Protein AF-A0A7X7N6T1-F1 (afdb_monomer)

Foldseek 3Di:
DPCDLVSLLVLLLVLLVPDDPCVPVLDDPPPLVAQKDFPVVLVVVVVVVCCQVPVPPDDPVNVVVLVVVVVVVVVVVVPDDDDDDDDDDDPSPCPVVVCPLLPVDDDDDPDDDDRTDIDHPVSSLVSQCSVVPDDPVSSVVVVVVSCCQSPDPPCHPSQLVLLASLLVLQVVLLDPPDDPVSSVSSVVSLVSSLVSLAQDDDKAFPFDDPVDLQLTWIDRPLAAIASEAEFAFQDPPDDKAKEKEAEQLAFAEADVVCVVVVFVQLVLCVVFVDPCHPVVLLLLVLRSVSNRSSGNAYEYAANQHQADHPGSVSCCCVRPCSSHVRYHYEYDQRQQHSHDVGPDDGPDDSVVSLVVVVSRDSDDRAWDWDDGSLIAIEIEGECHVLHHDPVRLVVLVVVLVVCVVSRYAYEYGHAKDAQQLDPVQCFFAFSFDDPDGTHGSNQDGHLHPPHDPSSVSSVLSQQASCVRHAEYEYEHRLTWHKDWRWHWYADPVRDIDTDTHIYIYHHHQSPPSNGYMYIYMHD

pLDDT: mean 72.21, std 27.58, range [25.17, 98.94]

Radius of gyration: 25.23 Å; Cα contacts (8 Å, |Δi|>4): 951; chains: 1; bounding box: 52×80×53 Å

Secondary structure (DSSP, 8-state):
----HHHHHHHHHHHHTT--GGGGSSS----TTS-EEEHHHHHHHHHHHHHHH-TTS--HHHHHHHHHHHHHHHHHHTS----S---S--GGGHHHHHHHHTT-----TT----S--EEEHHHHHHHHHHHTTS-HHHHHHHHHHHHHHHH-SSS-HHHHHHHHHHHHHHHHHTSTT--HHHHHHHHHHHHHHHHHHSPPS-EEEEES-TT-TTT-EEEETTSPEEEEEEE--SSTTSPPEEEEEE----BB---HHHHHHT-HHHHHHHHH--TTBTTTTHHHHHHHHHHHTTSSEEEEES--BSS--HHHHHHHIIIIITT-TT-EEE--TTTT-S-SS-SS---S-HHHHHHHHHHH-SS-SSEEEEEETTTEEEEEE--GGG---HHHHHHHHHHHHHHHHHT-EEEEE-SSPBP---GGGSSBPPSB-SS---B-TTT-SBT-TTS-HHHHHHHHHHHT-TTTEEEEEE-SSSSBEEEEEEEEEE-TTSPEEEEEEEEEE---TTTTTT-EEEEEEE-

Structure (mmCIF, N/CA/C/O backbone):
data_AF-A0A7X7N6T1-F1
#
_entry.id   AF-A0A7X7N6T1-F1
#
loop_
_atom_site.group_PDB
_atom_site.id
_atom_site.type_symbol
_atom_site.label_atom_id
_atom_site.label_alt_id
_atom_site.label_comp_id
_atom_site.label_asym_id
_atom_site.label_entity_id
_atom_site.label_seq_id
_atom_site.pdbx_PDB_ins_code
_atom_site.Cartn_x
_atom_site.Cartn_y
_atom_site.Cartn_z
_atom_site.occupancy
_atom_site.B_iso_or_equiv
_atom_site.auth_seq_id
_atom_site.auth_comp_id
_atom_site.auth_asym_id
_atom_site.auth_atom_id
_atom_site.pdbx_PDB_model_num
ATOM 1 N N . MET A 1 1 ? -9.676 -33.689 -4.620 1.00 31.14 1 MET A N 1
ATOM 2 C CA . MET A 1 1 ? -9.981 -33.539 -3.185 1.00 31.14 1 MET A CA 1
ATOM 3 C C . MET A 1 1 ? -9.713 -32.092 -2.821 1.00 31.14 1 MET A C 1
ATOM 5 O O . MET A 1 1 ? -8.559 -31.688 -2.901 1.00 31.14 1 MET A O 1
ATOM 9 N N . GLU A 1 2 ? -10.729 -31.313 -2.442 1.00 25.17 2 GLU A N 1
ATOM 10 C CA . GLU A 1 2 ? -10.457 -30.231 -1.488 1.00 25.17 2 GLU A CA 1
ATOM 11 C C . GLU A 1 2 ? -9.776 -30.870 -0.275 1.00 25.17 2 GLU A C 1
ATOM 13 O O . GLU A 1 2 ? -10.175 -31.977 0.116 1.00 25.17 2 GLU A O 1
ATOM 18 N N . PRO A 1 3 ? -8.751 -30.246 0.321 1.00 30.09 3 PRO A N 1
ATOM 19 C CA . PRO A 1 3 ? -8.369 -30.653 1.655 1.00 30.09 3 PRO A CA 1
ATOM 20 C C . PRO A 1 3 ? -9.624 -30.449 2.498 1.00 30.09 3 PRO A C 1
ATOM 22 O O . PRO A 1 3 ? -10.106 -29.326 2.644 1.00 30.09 3 PRO A O 1
ATOM 25 N N . SER A 1 4 ? -10.200 -31.542 3.002 1.00 35.12 4 SER A N 1
ATOM 26 C CA . SER A 1 4 ? -11.273 -31.434 3.981 1.00 35.12 4 SER A CA 1
ATOM 27 C C . SER A 1 4 ? -10.808 -30.463 5.065 1.00 35.12 4 SER A C 1
ATOM 29 O O . SER A 1 4 ? -9.611 -30.352 5.329 1.00 35.12 4 SER A O 1
ATOM 31 N N . LEU A 1 5 ? -11.714 -29.736 5.708 1.00 34.78 5 LEU A N 1
ATOM 32 C CA . LEU A 1 5 ? -11.327 -28.842 6.802 1.00 34.78 5 LEU A CA 1
ATOM 33 C C . LEU A 1 5 ? -10.490 -29.597 7.861 1.00 34.78 5 LEU A C 1
ATOM 35 O O . LEU A 1 5 ? -9.526 -29.059 8.393 1.00 34.78 5 LEU A O 1
ATOM 39 N N . ALA A 1 6 ? -10.764 -30.897 8.043 1.00 36.25 6 ALA A N 1
ATOM 40 C CA . ALA A 1 6 ? -9.929 -31.837 8.791 1.00 36.25 6 ALA A CA 1
ATOM 41 C C . ALA A 1 6 ? -8.523 -32.066 8.182 1.00 36.25 6 ALA A C 1
ATOM 43 O O . ALA A 1 6 ? -7.542 -32.136 8.916 1.00 36.25 6 ALA A O 1
ATOM 44 N N . GLY A 1 7 ? -8.394 -32.150 6.858 1.00 36.88 7 GLY A N 1
ATOM 45 C CA . GLY A 1 7 ? -7.126 -32.174 6.121 1.00 36.88 7 GLY A CA 1
ATOM 46 C C . GLY A 1 7 ? -6.329 -30.864 6.193 1.00 36.88 7 GLY A C 1
ATOM 47 O O . GLY A 1 7 ? -5.113 -30.918 6.358 1.00 36.88 7 GLY A O 1
ATOM 48 N N . MET A 1 8 ? -6.979 -29.695 6.152 1.00 37.88 8 MET A N 1
ATOM 49 C CA . MET A 1 8 ? -6.322 -28.395 6.377 1.00 37.88 8 MET A CA 1
ATOM 50 C C . MET A 1 8 ? -5.783 -28.284 7.810 1.00 37.88 8 MET A C 1
ATOM 52 O O . MET A 1 8 ? -4.620 -27.933 8.002 1.00 37.88 8 MET A O 1
ATOM 56 N N . VAL A 1 9 ? -6.605 -28.658 8.799 1.00 35.00 9 VAL A N 1
ATOM 57 C CA . VAL A 1 9 ? -6.237 -28.793 10.221 1.00 35.00 9 VAL A CA 1
ATOM 58 C C . VAL A 1 9 ? -5.032 -29.729 10.371 1.00 35.00 9 VAL A C 1
ATOM 60 O O . VAL A 1 9 ? -4.041 -29.346 10.982 1.00 35.00 9 VAL A O 1
ATOM 63 N N . ALA A 1 10 ? -5.057 -30.912 9.749 1.00 39.69 10 ALA A N 1
ATOM 64 C CA . ALA A 1 10 ? -3.961 -31.879 9.821 1.00 39.69 10 ALA A CA 1
ATOM 65 C C . ALA A 1 10 ? -2.667 -31.405 9.127 1.00 39.69 10 ALA A C 1
ATOM 67 O O . ALA A 1 10 ? -1.574 -31.708 9.605 1.00 39.69 10 ALA A O 1
ATOM 68 N N . CYS A 1 11 ? -2.760 -30.671 8.012 1.00 40.03 11 CYS A N 1
ATOM 69 C CA . CYS A 1 11 ? -1.601 -30.080 7.335 1.00 40.03 11 CYS A CA 1
ATOM 70 C C . CYS A 1 11 ? -0.960 -28.960 8.166 1.00 40.03 11 CYS A C 1
ATOM 72 O O . CYS A 1 11 ? 0.264 -28.923 8.301 1.00 40.03 11 CYS A O 1
ATOM 74 N N . LEU A 1 12 ? -1.773 -28.069 8.740 1.00 37.72 12 LEU A N 1
ATOM 75 C CA . LEU A 1 12 ? -1.298 -26.965 9.574 1.00 37.72 12 LEU A CA 1
ATOM 76 C C . LEU A 1 12 ? -0.686 -27.467 10.890 1.00 37.72 12 LEU A C 1
ATOM 78 O O . LEU A 1 12 ? 0.421 -27.057 11.224 1.00 37.72 12 LEU A O 1
ATOM 82 N N . ASP A 1 13 ? -1.340 -28.399 11.591 1.00 35.41 13 ASP A N 1
ATOM 83 C CA . ASP A 1 13 ? -0.856 -28.959 12.866 1.00 35.41 13 ASP A CA 1
ATOM 84 C C . ASP A 1 13 ? 0.523 -29.635 12.718 1.00 35.41 13 ASP A C 1
ATOM 86 O O . ASP A 1 13 ? 1.415 -29.492 13.554 1.00 35.41 13 ASP A O 1
ATOM 90 N N . LYS A 1 14 ? 0.767 -30.281 11.573 1.00 42.62 14 LYS A N 1
ATOM 91 C CA . LYS A 1 14 ? 2.059 -30.904 11.247 1.00 42.62 14 LYS A CA 1
ATOM 92 C C . LYS A 1 14 ? 3.142 -29.901 10.846 1.00 42.62 14 LYS A C 1
ATOM 94 O O . LYS A 1 14 ? 4.305 -30.111 11.179 1.00 42.62 14 LYS A O 1
ATOM 99 N N . SER A 1 15 ? 2.778 -28.801 10.180 1.00 38.69 15 SER A N 1
ATOM 100 C CA . SER A 1 15 ? 3.712 -27.710 9.858 1.00 38.69 15 SER A CA 1
ATOM 101 C C . SER A 1 15 ? 4.244 -26.998 11.110 1.00 38.69 15 SER A C 1
ATOM 103 O O . SER A 1 15 ? 5.324 -26.413 11.059 1.00 38.69 15 SER A O 1
ATOM 105 N N . ILE A 1 16 ? 3.495 -27.025 12.216 1.00 33.62 16 ILE A N 1
ATOM 106 C CA . ILE A 1 16 ? 3.834 -26.367 13.488 1.00 33.62 16 ILE A CA 1
ATOM 107 C C . ILE A 1 16 ? 4.864 -27.169 14.293 1.00 33.62 16 ILE A C 1
ATOM 109 O O . ILE A 1 16 ? 5.694 -26.584 14.985 1.00 33.62 16 ILE A O 1
ATOM 113 N N . GLN A 1 17 ? 4.858 -28.501 14.187 1.00 34.66 17 GLN A N 1
ATOM 114 C CA . GLN A 1 17 ? 5.695 -29.396 15.002 1.00 34.66 17 GLN A CA 1
ATOM 115 C C . GLN A 1 17 ? 7.179 -29.450 14.586 1.00 34.66 17 GLN A C 1
ATOM 117 O O . GLN A 1 17 ? 7.922 -30.298 15.076 1.00 34.66 17 GLN A O 1
ATOM 122 N N . GLY A 1 18 ? 7.639 -28.576 13.684 1.00 33.28 18 GLY A N 1
ATOM 123 C CA . GLY A 1 18 ? 9.055 -28.484 13.298 1.00 33.28 18 GLY A CA 1
ATOM 124 C C . GLY A 1 18 ? 9.615 -29.726 12.594 1.00 33.28 18 GLY A C 1
ATOM 125 O O . GLY A 1 18 ? 10.822 -29.823 12.378 1.00 33.28 18 GLY A O 1
ATOM 126 N N . GLY A 1 19 ? 8.762 -30.681 12.216 1.00 29.64 19 GLY A N 1
ATOM 127 C CA . GLY A 1 19 ? 9.164 -31.810 11.398 1.00 29.64 19 GLY A CA 1
ATOM 128 C C . GLY A 1 19 ? 9.524 -31.308 10.010 1.00 29.64 19 GLY A C 1
ATOM 129 O O . GLY A 1 19 ? 8.674 -30.767 9.302 1.00 29.64 19 GLY A O 1
ATOM 130 N N . SER A 1 20 ? 10.767 -31.529 9.577 1.00 30.55 20 SER A N 1
ATOM 131 C CA . SER A 1 20 ? 10.981 -31.607 8.139 1.00 30.55 20 SER A CA 1
ATOM 132 C C . SER A 1 20 ? 9.994 -32.646 7.603 1.00 30.55 20 SER A C 1
ATOM 134 O O . SER A 1 20 ? 9.723 -33.665 8.245 1.00 30.55 20 SER A O 1
ATOM 136 N N . MET A 1 21 ? 9.462 -32.401 6.412 1.00 30.27 21 MET A N 1
ATOM 137 C CA . MET A 1 21 ? 8.583 -33.326 5.694 1.00 30.27 21 MET A CA 1
ATOM 138 C C . MET A 1 21 ? 9.155 -34.766 5.576 1.00 30.27 21 MET A C 1
ATOM 140 O O . MET A 1 21 ? 8.441 -35.677 5.173 1.00 30.27 21 MET A O 1
ATOM 144 N N . ALA A 1 22 ? 10.413 -35.001 5.976 1.00 27.77 22 ALA A N 1
ATOM 145 C CA . ALA A 1 22 ? 11.061 -36.303 6.064 1.00 27.77 22 ALA A CA 1
ATOM 146 C C . ALA A 1 22 ? 10.581 -37.214 7.218 1.00 27.77 22 ALA A C 1
ATOM 148 O O . ALA A 1 22 ? 10.819 -38.417 7.144 1.00 27.77 22 ALA A O 1
ATOM 149 N N . SER A 1 23 ? 9.926 -36.714 8.275 1.00 28.12 23 SER A N 1
ATOM 150 C CA . SER A 1 23 ? 9.528 -37.561 9.422 1.00 28.12 23 SER A CA 1
ATOM 151 C C . SER A 1 23 ? 8.156 -38.233 9.283 1.00 28.12 23 SER A C 1
ATOM 153 O O . SER A 1 23 ? 7.770 -39.017 10.147 1.00 28.12 23 SER A O 1
ATOM 155 N N . LEU A 1 24 ? 7.418 -37.968 8.199 1.00 29.86 24 LEU A N 1
ATOM 156 C CA . LEU A 1 24 ? 6.045 -38.454 8.043 1.00 29.86 24 LEU A CA 1
ATOM 157 C C . LEU A 1 24 ? 5.904 -39.878 7.503 1.00 29.86 24 LEU A C 1
ATOM 159 O O . LEU A 1 24 ? 4.788 -40.385 7.514 1.00 29.86 24 LEU A O 1
ATOM 163 N N . GLY A 1 25 ? 6.940 -40.510 6.944 1.00 30.38 25 GLY A N 1
ATOM 164 C CA . GLY A 1 25 ? 6.779 -41.803 6.249 1.00 30.38 25 GLY A CA 1
ATOM 165 C C . GLY A 1 25 ? 5.801 -41.791 5.049 1.00 30.38 25 GLY A C 1
ATOM 166 O O . GLY A 1 25 ? 5.739 -42.768 4.317 1.00 30.38 25 GLY A O 1
ATOM 167 N N . LEU A 1 26 ? 5.091 -40.679 4.817 1.00 28.36 26 LEU A N 1
ATOM 168 C CA . LEU A 1 26 ? 4.225 -40.344 3.677 1.00 28.36 26 LEU A CA 1
ATOM 169 C C . LEU A 1 26 ? 4.959 -39.520 2.608 1.00 28.36 26 LEU A C 1
ATOM 171 O O . LEU A 1 26 ? 4.418 -39.233 1.548 1.00 28.36 26 LEU A O 1
ATOM 175 N N . LEU A 1 27 ? 6.212 -39.166 2.881 1.00 32.09 27 LEU A N 1
ATOM 176 C CA . LEU A 1 27 ? 7.185 -38.696 1.910 1.00 32.09 27 LEU A CA 1
ATOM 177 C C . LEU A 1 27 ? 8.407 -39.582 2.093 1.00 32.09 27 LEU A C 1
ATOM 179 O O . LEU A 1 27 ? 9.235 -39.363 2.979 1.00 32.09 27 LEU A O 1
ATOM 183 N N . GLY A 1 28 ? 8.506 -40.629 1.275 1.00 27.97 28 GLY A N 1
ATOM 184 C CA . GLY A 1 28 ? 9.806 -41.242 1.040 1.00 27.97 28 GLY A CA 1
ATOM 185 C C . GLY A 1 28 ? 10.767 -40.126 0.641 1.00 27.97 28 GLY A C 1
ATOM 186 O O . GLY A 1 28 ? 10.372 -39.256 -0.135 1.00 27.97 28 GLY A O 1
ATOM 187 N N . LYS A 1 29 ? 11.969 -40.116 1.235 1.00 27.31 29 LYS A N 1
ATOM 188 C CA . LYS A 1 29 ? 13.065 -39.177 0.947 1.00 27.31 29 LYS A CA 1
ATOM 189 C C . LYS A 1 29 ? 12.926 -38.606 -0.466 1.00 27.31 29 LYS A C 1
ATOM 191 O O . LYS A 1 29 ? 13.024 -39.367 -1.429 1.00 27.31 29 LYS A O 1
ATOM 196 N N . VAL A 1 30 ? 12.679 -37.300 -0.579 1.00 31.23 30 VAL A N 1
ATOM 197 C CA . VAL A 1 30 ? 12.808 -36.614 -1.864 1.00 31.23 30 VAL A CA 1
ATOM 198 C C . VAL A 1 30 ? 14.286 -36.673 -2.203 1.00 31.23 30 VAL A C 1
ATOM 200 O O . VAL A 1 30 ? 15.110 -35.923 -1.685 1.00 31.23 30 VAL A O 1
ATOM 203 N N . ASP A 1 31 ? 14.627 -37.676 -2.993 1.00 31.95 31 ASP A N 1
ATOM 204 C CA . ASP A 1 31 ? 15.889 -37.743 -3.684 1.00 31.95 31 ASP A CA 1
ATOM 205 C C . ASP A 1 31 ? 15.839 -36.641 -4.744 1.00 31.95 31 ASP A C 1
ATOM 207 O O . ASP A 1 31 ? 15.165 -36.780 -5.762 1.00 31.95 31 ASP A O 1
ATOM 211 N N . MET A 1 32 ? 16.515 -35.524 -4.467 1.00 29.30 32 MET A N 1
ATOM 212 C CA . MET A 1 32 ? 16.629 -34.341 -5.337 1.00 29.30 32 MET A CA 1
ATOM 213 C C . MET A 1 32 ? 17.244 -34.660 -6.715 1.00 29.30 32 MET A C 1
ATOM 215 O O . MET A 1 32 ? 17.423 -33.766 -7.534 1.00 29.30 32 MET A O 1
ATOM 219 N N . THR A 1 33 ? 17.587 -35.924 -6.977 1.00 31.97 33 THR A N 1
ATOM 220 C CA . THR A 1 33 ? 18.047 -36.422 -8.276 1.00 31.97 33 THR A CA 1
ATOM 221 C C . THR A 1 33 ? 16.926 -37.010 -9.147 1.00 31.97 33 THR A C 1
ATOM 223 O O . THR A 1 33 ? 17.188 -37.379 -10.291 1.00 31.97 33 THR A O 1
ATOM 226 N N . LYS A 1 34 ? 15.679 -37.099 -8.651 1.00 36.91 34 LYS A N 1
ATOM 227 C CA . LYS A 1 34 ? 14.540 -37.708 -9.364 1.00 36.91 34 LYS A CA 1
ATOM 228 C C . LYS A 1 34 ? 13.375 -36.721 -9.513 1.00 36.91 34 LYS A C 1
ATOM 230 O O . LYS A 1 34 ? 12.553 -36.585 -8.613 1.00 36.91 34 LYS A O 1
ATOM 235 N N . ASN A 1 35 ? 13.316 -36.044 -10.661 1.00 40.16 35 ASN A N 1
ATOM 236 C CA . ASN A 1 35 ? 12.288 -35.074 -11.072 1.00 40.16 35 ASN A CA 1
ATOM 237 C C . ASN A 1 35 ? 10.874 -35.697 -11.217 1.00 40.16 35 ASN A C 1
ATOM 239 O O . ASN A 1 35 ? 10.390 -35.894 -12.334 1.00 40.16 35 ASN A O 1
ATOM 243 N N . GLU A 1 36 ? 10.199 -36.022 -10.113 1.00 38.38 36 GLU A N 1
ATOM 244 C CA . GLU A 1 36 ? 8.846 -36.606 -10.119 1.00 38.38 36 GLU A CA 1
ATOM 245 C C . GLU A 1 36 ? 7.911 -35.913 -9.108 1.00 38.38 36 GLU A C 1
ATOM 247 O O . GLU A 1 36 ? 8.282 -35.699 -7.953 1.00 38.38 36 GLU A O 1
ATOM 252 N N . LEU A 1 37 ? 6.680 -35.602 -9.533 1.00 36.53 37 LEU A N 1
ATOM 253 C CA . LEU A 1 37 ? 5.598 -35.019 -8.719 1.00 36.53 37 LEU A CA 1
ATOM 254 C C . LEU A 1 37 ? 4.500 -36.055 -8.456 1.00 36.53 37 LEU A C 1
ATOM 256 O O . LEU A 1 37 ? 4.319 -36.982 -9.236 1.00 36.53 37 LEU A O 1
ATOM 260 N N . THR A 1 38 ? 3.698 -35.900 -7.406 1.00 41.94 38 THR A N 1
ATOM 261 C CA . THR A 1 38 ? 2.474 -36.707 -7.248 1.00 41.94 38 THR A CA 1
ATOM 262 C C . THR A 1 38 ? 1.320 -36.126 -8.072 1.00 41.94 38 THR A C 1
ATOM 264 O O . THR A 1 38 ? 1.235 -34.914 -8.293 1.00 41.94 38 THR A O 1
ATOM 267 N N . ARG A 1 39 ? 0.366 -36.969 -8.497 1.00 43.91 39 ARG A N 1
ATOM 268 C CA . ARG A 1 39 ? -0.835 -36.520 -9.241 1.00 43.91 39 ARG A CA 1
ATOM 269 C C . ARG A 1 39 ? -1.685 -35.500 -8.462 1.00 43.91 39 ARG A C 1
ATOM 271 O O . ARG A 1 39 ? -2.341 -34.658 -9.070 1.00 43.91 39 ARG A O 1
ATOM 278 N N . GLY A 1 40 ? -1.626 -35.514 -7.127 1.00 38.72 40 GLY A N 1
ATOM 279 C CA . GLY A 1 40 ? -2.260 -34.506 -6.268 1.00 38.72 40 GLY A CA 1
ATOM 280 C C . GLY A 1 40 ? -1.568 -33.137 -6.306 1.00 38.72 40 GLY A C 1
ATOM 281 O O . GLY A 1 40 ? -2.249 -32.114 -6.364 1.00 38.72 40 GLY A O 1
ATOM 282 N N . GLN A 1 41 ? -0.231 -33.107 -6.345 1.00 41.09 41 GLN A N 1
ATOM 283 C CA . GLN A 1 41 ? 0.542 -31.867 -6.517 1.00 41.09 41 GLN A CA 1
ATOM 284 C C . GLN A 1 41 ? 0.283 -31.246 -7.894 1.00 41.09 41 GLN A C 1
ATOM 286 O O . GLN A 1 41 ? 0.094 -30.039 -8.011 1.00 41.09 41 GLN A O 1
ATOM 291 N N . MET A 1 42 ? 0.173 -32.085 -8.922 1.00 40.75 42 MET A N 1
ATOM 292 C CA . MET A 1 42 ? -0.192 -31.663 -10.272 1.00 40.75 42 MET A CA 1
ATOM 293 C C . MET A 1 42 ? -1.592 -31.033 -10.340 1.00 40.75 42 MET A C 1
ATOM 295 O O . MET A 1 42 ? -1.764 -29.983 -10.952 1.00 40.75 42 MET A O 1
ATOM 299 N N . ALA A 1 43 ? -2.590 -31.620 -9.673 1.00 40.50 43 ALA A N 1
ATOM 300 C CA . ALA A 1 43 ? -3.945 -31.065 -9.633 1.00 40.50 43 ALA A CA 1
ATOM 301 C C . ALA A 1 43 ? -4.012 -29.697 -8.923 1.00 40.50 43 ALA A C 1
ATOM 303 O O . ALA A 1 43 ? -4.754 -28.819 -9.355 1.00 40.50 43 ALA A O 1
ATOM 304 N N . GLN A 1 44 ? -3.215 -29.490 -7.868 1.00 40.84 44 GLN A N 1
ATOM 305 C CA . GLN A 1 44 ? -3.122 -28.197 -7.176 1.00 40.84 44 GLN A CA 1
ATOM 306 C C . GLN A 1 44 ? -2.463 -27.118 -8.043 1.00 40.84 44 GLN A C 1
ATOM 308 O O . GLN A 1 44 ? -2.919 -25.976 -8.043 1.00 40.84 44 GLN A O 1
ATOM 313 N N . ILE A 1 45 ? -1.439 -27.486 -8.819 1.00 40.38 45 ILE A N 1
ATOM 314 C CA . ILE A 1 45 ? -0.800 -26.600 -9.801 1.00 40.38 45 ILE A CA 1
ATOM 315 C C . ILE A 1 45 ? -1.810 -26.186 -10.877 1.00 40.38 45 ILE A C 1
ATOM 317 O O . ILE A 1 45 ? -1.959 -24.999 -11.154 1.00 40.38 45 ILE A O 1
ATOM 321 N N . LEU A 1 46 ? -2.556 -27.142 -11.435 1.00 41.75 46 LEU A N 1
ATOM 322 C CA . LEU A 1 46 ? -3.557 -26.870 -12.472 1.00 41.75 46 LEU A CA 1
ATOM 323 C C . LEU A 1 46 ? -4.726 -26.026 -11.955 1.00 41.75 46 LEU A C 1
ATOM 325 O O . LEU A 1 46 ? -5.182 -25.141 -12.667 1.00 41.75 46 LEU A O 1
ATOM 329 N N . TYR A 1 47 ? -5.159 -26.235 -10.711 1.00 41.53 47 TYR A N 1
ATOM 330 C CA . TYR A 1 47 ? -6.190 -25.411 -10.077 1.00 41.53 47 TYR A CA 1
ATOM 331 C C . TYR A 1 47 ? -5.719 -23.969 -9.839 1.00 41.53 47 TYR A C 1
ATOM 333 O O . TYR A 1 47 ? -6.451 -23.029 -10.134 1.00 41.53 47 TYR A O 1
ATOM 341 N N . ALA A 1 48 ? -4.488 -23.769 -9.353 1.00 39.19 48 ALA A N 1
ATOM 342 C CA . ALA A 1 48 ? -3.910 -22.433 -9.177 1.00 39.19 48 ALA A CA 1
ATOM 343 C C . ALA A 1 48 ? -3.753 -21.687 -10.517 1.00 39.19 48 ALA A C 1
ATOM 345 O O . ALA A 1 48 ? -3.977 -20.479 -10.586 1.00 39.19 48 ALA A O 1
ATOM 346 N N . VAL A 1 49 ? -3.429 -22.423 -11.583 1.00 37.59 49 VAL A N 1
ATOM 347 C CA . VAL A 1 49 ? -3.401 -21.937 -12.967 1.00 37.59 49 VAL A CA 1
ATOM 348 C C . VAL A 1 49 ? -4.818 -21.573 -13.438 1.00 37.59 49 VAL A C 1
ATOM 350 O O . VAL A 1 49 ? -5.056 -20.439 -13.842 1.00 37.59 49 VAL A O 1
ATOM 353 N N . GLU A 1 50 ? -5.798 -22.470 -13.323 1.00 37.75 50 GLU A N 1
ATOM 354 C CA . GLU A 1 50 ? -7.174 -22.257 -13.800 1.00 37.75 50 GLU A CA 1
ATOM 355 C C . GLU A 1 50 ? -7.877 -21.080 -13.102 1.00 37.75 50 GLU A C 1
ATOM 357 O O . GLU A 1 50 ? -8.460 -20.227 -13.773 1.00 37.75 50 GLU A O 1
ATOM 362 N N . LYS A 1 51 ? -7.748 -20.955 -11.773 1.00 39.66 51 LYS A N 1
ATOM 363 C CA . LYS A 1 51 ? -8.328 -19.842 -10.997 1.00 39.66 51 LYS A CA 1
ATOM 364 C C . LYS A 1 51 ? -7.751 -18.476 -11.382 1.00 39.66 51 LYS A C 1
ATOM 366 O O . LYS A 1 51 ? -8.421 -17.465 -11.190 1.00 39.66 51 LYS A O 1
ATOM 371 N N . ARG A 1 52 ? -6.522 -18.448 -11.911 1.00 37.25 52 ARG A N 1
ATOM 372 C CA . ARG A 1 52 ? -5.851 -17.236 -12.398 1.00 37.25 52 ARG A CA 1
ATOM 373 C C . ARG A 1 52 ? -6.238 -16.890 -13.839 1.00 37.25 52 ARG A C 1
ATOM 375 O O . ARG A 1 52 ? -6.274 -15.712 -14.168 1.00 37.25 52 ARG A O 1
ATOM 382 N N . PHE A 1 53 ? -6.569 -17.878 -14.675 1.00 32.44 53 PHE A N 1
ATOM 383 C CA . PHE A 1 53 ? -6.923 -17.642 -16.082 1.00 32.44 53 PHE A CA 1
ATOM 384 C C . PHE A 1 53 ? -8.435 -17.537 -16.354 1.00 32.44 53 PHE A C 1
ATOM 386 O O . PHE A 1 53 ? -8.810 -16.946 -17.365 1.00 32.44 53 PHE A O 1
ATOM 393 N N . GLN A 1 54 ? -9.313 -18.074 -15.492 1.00 35.38 54 GLN A N 1
ATOM 394 C CA . GLN A 1 54 ? -10.780 -17.960 -15.618 1.00 35.38 54 GLN A CA 1
ATOM 395 C C . GLN A 1 54 ? -11.470 -17.857 -14.237 1.00 35.38 54 GLN A C 1
ATOM 397 O O . GLN A 1 54 ? -12.073 -18.827 -13.773 1.00 35.38 54 GLN A O 1
ATOM 402 N N . PRO A 1 55 ? -11.415 -16.686 -13.570 1.00 34.72 55 PRO A N 1
ATOM 403 C CA . PRO A 1 55 ? -11.838 -16.522 -12.173 1.00 34.72 55 PRO A CA 1
ATOM 404 C C . PRO A 1 55 ? -13.343 -16.737 -11.901 1.00 34.72 55 PRO A C 1
ATOM 406 O O . PRO A 1 55 ? -13.711 -16.994 -10.755 1.00 34.72 55 PRO A O 1
ATOM 409 N N . ASP A 1 56 ? -14.204 -16.700 -12.926 1.00 38.22 56 ASP A N 1
ATOM 410 C CA . ASP A 1 56 ? -15.669 -16.632 -12.764 1.00 38.22 56 ASP A CA 1
ATOM 411 C C . ASP A 1 56 ? -16.413 -17.977 -12.891 1.00 38.22 56 ASP A C 1
ATOM 413 O O . ASP A 1 56 ? -17.643 -18.007 -12.858 1.00 38.22 56 ASP A O 1
ATOM 417 N N . ARG A 1 57 ? -15.714 -19.100 -13.114 1.00 37.16 57 ARG A N 1
ATOM 418 C CA . ARG A 1 57 ? -16.352 -20.320 -13.655 1.00 37.16 57 ARG A CA 1
ATOM 419 C C . ARG A 1 57 ? -16.594 -21.485 -12.702 1.00 37.16 57 ARG A C 1
ATOM 421 O O . ARG A 1 57 ? -17.232 -22.447 -13.125 1.00 37.16 57 ARG A O 1
ATOM 428 N N . MET A 1 58 ? -16.137 -21.435 -11.455 1.00 39.12 58 MET A N 1
ATOM 429 C CA . MET A 1 58 ? -16.407 -22.531 -10.522 1.00 39.12 58 MET A CA 1
ATOM 430 C C . MET A 1 58 ? -16.454 -22.043 -9.081 1.00 39.12 58 MET A C 1
ATOM 432 O O . MET A 1 58 ? -15.474 -21.518 -8.549 1.00 39.12 58 MET A O 1
ATOM 436 N N . THR A 1 59 ? -17.598 -22.235 -8.433 1.00 40.97 59 THR A N 1
ATOM 437 C CA . THR A 1 59 ? -17.718 -22.063 -6.986 1.00 40.97 59 THR A CA 1
ATOM 438 C C . THR A 1 59 ? -17.290 -23.343 -6.262 1.00 40.97 59 THR A C 1
ATOM 440 O O . THR A 1 59 ? -17.415 -24.457 -6.773 1.00 40.97 59 THR A O 1
ATOM 443 N N . PHE A 1 60 ? -16.787 -23.194 -5.039 1.00 36.22 60 PHE A N 1
ATOM 444 C CA . PHE A 1 60 ? -16.394 -24.307 -4.163 1.00 36.22 60 PHE A CA 1
ATOM 445 C C . PHE A 1 60 ? -17.580 -25.259 -3.884 1.00 36.22 60 PHE A C 1
ATOM 447 O O . PHE A 1 60 ? -17.429 -26.476 -3.837 1.00 36.22 60 PHE A O 1
ATOM 454 N N . ASP A 1 61 ? -18.802 -24.722 -3.820 1.00 39.06 61 ASP A N 1
ATOM 455 C CA . ASP A 1 61 ? -20.026 -25.509 -3.641 1.00 39.06 61 ASP A CA 1
ATOM 456 C C . ASP A 1 61 ? -20.407 -26.341 -4.878 1.00 39.06 61 ASP A C 1
ATOM 458 O O . ASP A 1 61 ? -20.947 -27.441 -4.733 1.00 39.06 61 ASP A O 1
ATOM 462 N N . GLU A 1 62 ? -20.096 -25.875 -6.093 1.00 38.09 62 GLU A N 1
ATOM 463 C CA . GLU A 1 62 ? -20.272 -26.650 -7.330 1.00 38.09 62 GLU A CA 1
ATOM 464 C C . GLU A 1 62 ? -19.268 -27.804 -7.413 1.00 38.09 62 GLU A C 1
ATOM 466 O O . GLU A 1 62 ? -19.654 -28.920 -7.766 1.00 38.09 62 GLU A O 1
ATOM 471 N N . LEU A 1 63 ? -18.019 -27.579 -6.988 1.00 37.28 63 LEU A N 1
ATOM 472 C CA . LEU A 1 63 ? -16.996 -28.619 -6.851 1.00 37.28 63 LEU A CA 1
ATOM 473 C C . LEU A 1 63 ? -17.399 -29.670 -5.800 1.00 37.28 63 LEU A C 1
ATOM 475 O O . LEU A 1 63 ? -17.312 -30.874 -6.052 1.00 37.28 63 LEU A O 1
ATOM 479 N N . ARG A 1 64 ? -17.926 -29.233 -4.650 1.00 37.38 64 ARG A N 1
ATOM 480 C CA . ARG A 1 64 ? -18.434 -30.098 -3.575 1.00 37.38 64 ARG A CA 1
ATOM 481 C C . ARG A 1 64 ? -19.631 -30.950 -4.006 1.00 37.38 64 ARG A C 1
ATOM 483 O O . ARG A 1 64 ? -19.673 -32.138 -3.687 1.00 37.38 64 ARG A O 1
ATOM 490 N N . ARG A 1 65 ? -20.583 -30.383 -4.759 1.00 37.81 65 ARG A N 1
ATOM 491 C CA . ARG A 1 65 ? -21.731 -31.121 -5.330 1.00 37.81 65 ARG A CA 1
ATOM 492 C C . ARG A 1 65 ? -21.284 -32.175 -6.345 1.00 37.81 65 ARG A C 1
ATOM 494 O O . ARG A 1 65 ? -21.827 -33.276 -6.363 1.00 37.81 65 ARG A O 1
ATOM 501 N N . LEU A 1 66 ? -20.270 -31.858 -7.148 1.00 35.69 66 LEU A N 1
ATOM 502 C CA . LEU A 1 66 ? -19.679 -32.781 -8.118 1.00 35.69 66 LEU A CA 1
ATOM 503 C C . LEU A 1 66 ? -18.961 -33.958 -7.437 1.00 35.69 66 LEU A C 1
ATOM 505 O O . LEU A 1 66 ? -19.080 -35.098 -7.881 1.00 35.69 66 LEU A O 1
ATOM 509 N N . LEU A 1 67 ? -18.243 -33.684 -6.342 1.00 34.53 67 LEU A N 1
ATOM 510 C CA . LEU A 1 67 ? -17.539 -34.687 -5.537 1.00 34.53 67 LEU A CA 1
ATOM 511 C C . LEU A 1 67 ? -18.499 -35.572 -4.724 1.00 34.53 67 LEU A C 1
ATOM 513 O O . LEU A 1 67 ? -18.244 -36.766 -4.597 1.00 34.53 67 LEU A O 1
ATOM 517 N N . GLY A 1 68 ? -19.620 -35.025 -4.241 1.00 34.50 68 GLY A N 1
ATOM 518 C CA . GLY A 1 68 ? -20.680 -35.803 -3.585 1.00 34.50 68 GLY A CA 1
ATOM 519 C C . GLY A 1 68 ? -21.386 -36.777 -4.534 1.00 34.50 68 GLY A C 1
ATOM 520 O O . GLY A 1 68 ? -21.607 -37.933 -4.181 1.00 34.50 68 GLY A O 1
ATOM 521 N N . ASN A 1 69 ? -21.642 -36.362 -5.780 1.00 34.75 69 ASN A N 1
ATOM 522 C CA . ASN A 1 69 ? -22.220 -37.243 -6.801 1.00 34.75 69 ASN A CA 1
ATOM 523 C C . ASN A 1 69 ? -21.290 -38.418 -7.156 1.00 34.75 69 ASN A C 1
ATOM 525 O O . ASN A 1 69 ? -21.771 -39.480 -7.535 1.00 34.75 69 ASN A O 1
ATOM 529 N N . LEU A 1 70 ? -19.969 -38.274 -7.017 1.00 31.14 70 LEU A N 1
ATOM 530 C CA . LEU A 1 70 ? -18.998 -39.342 -7.289 1.00 31.14 70 LEU A CA 1
ATOM 531 C C . LEU A 1 70 ? -19.035 -40.477 -6.248 1.00 31.14 70 LEU A C 1
ATOM 533 O O . LEU A 1 70 ? -18.756 -41.619 -6.609 1.00 31.14 70 LEU A O 1
ATOM 537 N N . GLU A 1 71 ? -19.421 -40.209 -4.996 1.00 33.66 71 GLU A N 1
ATOM 538 C CA . GLU A 1 71 ? -19.611 -41.253 -3.973 1.00 33.66 71 GLU A CA 1
ATOM 539 C C . GLU A 1 71 ? -20.907 -42.049 -4.184 1.00 33.66 71 GLU A C 1
ATOM 541 O O . GLU A 1 71 ? -20.892 -43.273 -4.052 1.00 33.66 71 GLU A O 1
ATOM 546 N N . GLU A 1 72 ? -21.995 -41.401 -4.615 1.00 34.81 72 GLU A N 1
ATOM 547 C CA . GLU A 1 72 ? -23.207 -42.102 -5.076 1.00 34.81 72 GLU A CA 1
ATOM 548 C C . GLU A 1 72 ? -22.946 -42.887 -6.373 1.00 34.81 72 GLU A C 1
ATOM 550 O O . GLU A 1 72 ? -23.410 -44.018 -6.534 1.00 34.81 72 GLU A O 1
ATOM 555 N N . THR A 1 73 ? -22.126 -42.336 -7.274 1.00 32.56 73 THR A N 1
ATOM 556 C CA . THR A 1 73 ? -21.750 -42.994 -8.535 1.00 32.56 73 THR A CA 1
ATOM 557 C C . THR A 1 73 ? -20.804 -44.175 -8.302 1.00 32.56 73 THR A C 1
ATOM 559 O O . THR A 1 73 ? -20.830 -45.122 -9.078 1.00 32.56 73 THR A O 1
ATOM 562 N N . LYS A 1 74 ? -20.029 -44.198 -7.208 1.00 33.50 74 LYS A N 1
ATOM 563 C CA . LYS A 1 74 ? -19.226 -45.365 -6.800 1.00 33.50 74 LYS A CA 1
ATOM 564 C C . LYS A 1 74 ? -20.107 -46.578 -6.483 1.00 33.50 74 LYS A C 1
ATOM 566 O O . LYS A 1 74 ? -19.756 -47.685 -6.866 1.00 33.50 74 LYS A O 1
ATOM 571 N N . GLY A 1 75 ? -21.270 -46.364 -5.861 1.00 34.84 75 GLY A N 1
ATOM 572 C CA . GLY A 1 75 ? -22.264 -47.421 -5.641 1.00 34.84 75 GLY A CA 1
ATOM 573 C C . GLY A 1 75 ? -22.995 -47.849 -6.919 1.00 34.84 75 GLY A C 1
ATOM 574 O O . GLY A 1 75 ? -23.369 -49.010 -7.052 1.00 34.84 75 GLY A O 1
ATOM 575 N N . ALA A 1 76 ? -23.169 -46.932 -7.876 1.00 32.38 76 ALA A N 1
ATOM 576 C CA . ALA A 1 76 ? -23.786 -47.222 -9.172 1.00 32.38 76 ALA A CA 1
ATOM 577 C C . ALA A 1 76 ? -22.820 -47.868 -10.189 1.00 32.38 76 ALA A C 1
ATOM 579 O O . ALA A 1 76 ? -23.270 -48.586 -11.072 1.00 32.38 76 ALA A O 1
ATOM 580 N N . LEU A 1 77 ? -21.507 -47.645 -10.064 1.00 33.59 77 LEU A N 1
ATOM 581 C CA . LEU A 1 77 ? -20.462 -48.193 -10.943 1.00 33.59 77 LEU A CA 1
ATOM 582 C C . LEU A 1 77 ? -20.143 -49.669 -10.668 1.00 33.59 77 LEU A C 1
ATOM 584 O O . LEU A 1 77 ? -19.675 -50.356 -11.573 1.00 33.59 77 LEU A O 1
ATOM 588 N N . ASP A 1 78 ? -20.444 -50.166 -9.465 1.00 35.28 78 ASP A N 1
ATOM 589 C CA . ASP A 1 78 ? -20.362 -51.596 -9.134 1.00 35.28 78 ASP A CA 1
ATOM 590 C C . ASP A 1 78 ? -21.522 -52.410 -9.754 1.00 35.28 78 ASP A C 1
ATOM 592 O O . ASP A 1 78 ? -21.484 -53.643 -9.778 1.00 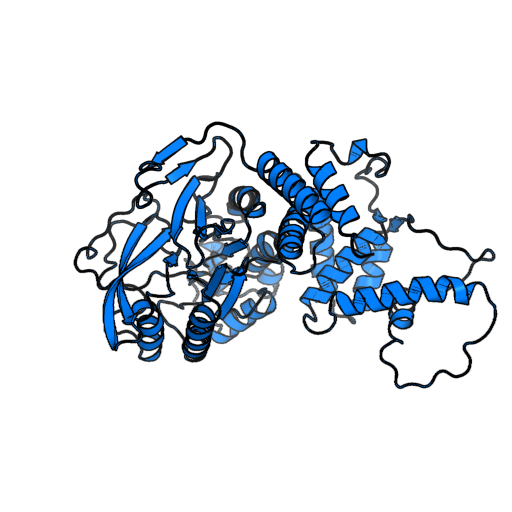35.28 78 ASP A O 1
ATOM 596 N N . ALA A 1 79 ? -22.540 -51.738 -10.309 1.00 29.98 79 ALA A N 1
ATOM 597 C CA . ALA A 1 79 ? -23.633 -52.347 -11.059 1.00 29.98 79 ALA A CA 1
ATOM 598 C C . ALA A 1 79 ? -23.474 -52.051 -12.564 1.00 29.98 79 ALA A C 1
ATOM 600 O O . ALA A 1 79 ? -23.585 -50.922 -13.029 1.00 29.98 79 ALA A O 1
ATOM 601 N N . GLU A 1 80 ? -23.186 -53.092 -13.338 1.00 32.81 80 GLU A N 1
ATOM 602 C CA . GLU A 1 80 ? -22.937 -53.047 -14.782 1.00 32.81 80 GLU A CA 1
ATOM 603 C C . GLU A 1 80 ? -23.972 -52.270 -15.637 1.00 32.81 80 GLU A C 1
ATOM 605 O O . GLU A 1 80 ? -25.181 -52.369 -15.439 1.00 32.81 80 GLU A O 1
ATOM 610 N N . LYS A 1 81 ? -23.449 -51.696 -16.738 1.00 34.94 81 LYS A N 1
ATOM 611 C CA . LYS A 1 81 ? -24.095 -51.456 -18.051 1.00 34.94 81 LYS A CA 1
ATOM 612 C C . LYS A 1 81 ? -25.288 -50.488 -18.107 1.00 34.94 81 LYS A C 1
ATOM 614 O O . LYS A 1 81 ? -26.416 -50.921 -18.307 1.00 34.94 81 LYS A O 1
ATOM 619 N N . ALA A 1 82 ? -25.024 -49.180 -18.171 1.00 29.89 82 ALA A N 1
ATOM 620 C CA . ALA A 1 82 ? -25.850 -48.259 -18.970 1.00 29.89 82 ALA A CA 1
ATOM 621 C C . ALA A 1 82 ? -25.201 -46.874 -19.113 1.00 29.89 82 ALA A C 1
ATOM 623 O O . ALA A 1 82 ? -25.302 -46.062 -18.208 1.00 29.89 82 ALA A O 1
ATOM 624 N N . PHE A 1 83 ? -24.610 -46.574 -20.271 1.00 28.50 83 PHE A N 1
ATOM 625 C CA . PHE A 1 83 ? -24.573 -45.205 -20.809 1.00 28.50 83 PHE A CA 1
ATOM 626 C C . PHE A 1 83 ? -24.635 -45.264 -22.344 1.00 28.50 83 PHE A C 1
ATOM 628 O O . PHE A 1 83 ? -23.731 -44.841 -23.058 1.00 28.50 83 PHE A O 1
ATOM 635 N N . SER A 1 84 ? -25.728 -45.829 -22.857 1.00 30.52 84 SER A N 1
ATOM 636 C CA . SER A 1 84 ? -26.327 -45.370 -24.112 1.00 30.52 84 SER A CA 1
ATOM 637 C C . SER A 1 84 ? -27.502 -44.468 -23.723 1.00 30.52 84 SER A C 1
ATOM 639 O O . SER A 1 84 ? -28.315 -44.883 -22.904 1.00 30.52 84 SER A O 1
ATOM 641 N N . ASP A 1 85 ? -27.572 -43.263 -24.287 1.00 32.81 85 ASP A N 1
ATOM 642 C CA . ASP A 1 85 ? -28.693 -42.305 -24.192 1.00 32.81 85 ASP A CA 1
ATOM 643 C C . ASP A 1 85 ? -28.798 -41.377 -22.967 1.00 32.81 85 ASP A C 1
ATOM 645 O O . ASP A 1 85 ? -29.839 -41.306 -22.316 1.00 32.81 85 ASP A O 1
ATOM 649 N N . VAL A 1 86 ? -27.800 -40.510 -22.738 1.00 29.73 86 VAL A N 1
ATOM 650 C CA . VAL A 1 86 ? -28.044 -39.262 -21.980 1.00 29.73 86 VAL A CA 1
ATOM 651 C C . VAL A 1 86 ? -27.754 -38.032 -22.843 1.00 29.73 86 VAL A C 1
ATOM 653 O O . VAL A 1 86 ? -26.636 -37.799 -23.294 1.00 29.73 86 VAL A O 1
ATOM 656 N N . GLY A 1 87 ? -28.822 -37.278 -23.116 1.00 25.70 87 GLY A N 1
ATOM 657 C CA . GLY A 1 87 ? -28.886 -36.162 -24.057 1.00 25.70 87 GLY A CA 1
ATOM 658 C C . GLY A 1 87 ? -28.130 -34.889 -23.648 1.00 25.70 87 GLY A C 1
ATOM 659 O O . GLY A 1 87 ? -28.004 -34.519 -22.484 1.00 25.70 87 GLY A O 1
ATOM 660 N N . TYR A 1 88 ? -27.689 -34.181 -24.686 1.00 27.83 88 TYR A N 1
ATOM 661 C CA . TYR A 1 88 ? -26.691 -33.106 -24.745 1.00 27.83 88 TYR A CA 1
ATOM 662 C C . TYR A 1 88 ? -27.077 -31.721 -24.163 1.00 27.83 88 TYR A C 1
ATOM 664 O O . TYR A 1 88 ? -26.716 -30.694 -24.738 1.00 27.83 88 TYR A O 1
ATOM 672 N N . ARG A 1 89 ? -27.797 -31.622 -23.034 1.00 27.83 89 ARG A N 1
ATOM 673 C CA . ARG A 1 89 ? -28.112 -30.307 -22.407 1.00 27.83 89 ARG A CA 1
ATOM 674 C C . ARG A 1 89 ? -28.072 -30.288 -20.869 1.00 27.83 89 ARG A C 1
ATOM 676 O O . ARG A 1 89 ? -28.922 -29.665 -20.241 1.00 27.83 89 ARG A O 1
ATOM 683 N N . ASN A 1 90 ? -27.073 -30.932 -20.260 1.00 28.94 90 ASN A N 1
ATOM 684 C CA . ASN A 1 90 ? -26.844 -30.902 -18.809 1.00 28.94 90 ASN A CA 1
ATOM 685 C C . ASN A 1 90 ? -25.388 -30.471 -18.474 1.00 28.94 90 ASN A C 1
ATOM 687 O O . ASN A 1 90 ? -24.463 -31.168 -18.903 1.00 28.94 90 ASN A O 1
ATOM 691 N N . PRO A 1 91 ? -25.159 -29.378 -17.706 1.00 30.34 91 PRO A N 1
ATOM 692 C CA . PRO A 1 91 ? -23.827 -28.904 -17.285 1.00 30.34 91 PRO A CA 1
ATOM 693 C C . PRO A 1 91 ? -23.012 -29.907 -16.451 1.00 30.34 91 PRO A C 1
ATOM 695 O O . PRO A 1 91 ? -21.799 -29.764 -16.328 1.00 30.34 91 PRO A O 1
ATOM 698 N N . ASN A 1 92 ? -23.644 -30.962 -15.930 1.00 30.56 92 ASN A N 1
ATOM 699 C CA . ASN A 1 92 ? -22.989 -31.999 -15.125 1.00 30.56 92 ASN A CA 1
ATOM 700 C C . ASN A 1 92 ? -22.168 -33.023 -15.942 1.00 30.56 92 ASN A C 1
ATOM 702 O O . ASN A 1 92 ? -21.772 -34.055 -15.411 1.00 30.56 92 ASN A O 1
ATOM 706 N N . SER A 1 93 ? -21.877 -32.745 -17.218 1.00 34.75 93 SER A N 1
ATOM 707 C CA . SER A 1 93 ? -21.156 -33.663 -18.122 1.00 34.75 93 SER A CA 1
ATOM 708 C C . SER A 1 93 ? -19.681 -33.288 -18.366 1.00 34.75 93 SER A C 1
ATOM 710 O O . SER A 1 93 ? -19.015 -33.914 -19.187 1.00 34.75 93 SER A O 1
ATOM 712 N N . ASN A 1 94 ? -19.126 -32.307 -17.642 1.00 37.09 94 ASN A N 1
ATOM 713 C CA . ASN A 1 94 ? -17.735 -31.848 -17.822 1.00 37.09 94 ASN A CA 1
ATOM 714 C C . ASN A 1 94 ? -16.659 -32.720 -17.135 1.00 37.09 94 ASN A C 1
ATOM 716 O O . ASN A 1 94 ? -15.472 -32.552 -17.411 1.00 37.09 94 ASN A O 1
ATOM 720 N N . ALA A 1 95 ? -17.036 -33.683 -16.287 1.00 33.03 95 ALA A N 1
ATOM 721 C CA . ALA A 1 95 ? -16.078 -34.524 -15.555 1.00 33.03 95 ALA A CA 1
ATOM 722 C C . ALA A 1 95 ? -15.323 -35.525 -16.457 1.00 33.03 95 ALA A C 1
ATOM 724 O O . ALA A 1 95 ? -14.146 -35.811 -16.242 1.00 33.03 95 ALA A O 1
ATOM 725 N N . ILE A 1 96 ? -15.970 -36.013 -17.517 1.00 34.41 96 ILE A N 1
ATOM 726 C CA . ILE A 1 96 ? -15.370 -36.953 -18.476 1.00 34.41 96 ILE A CA 1
ATOM 727 C C . ILE A 1 96 ? -14.406 -36.220 -19.429 1.00 34.41 96 ILE A C 1
ATOM 729 O O . ILE A 1 96 ? -13.364 -36.762 -19.786 1.00 34.41 96 ILE A O 1
ATOM 733 N N . CYS A 1 97 ? -14.662 -34.948 -19.756 1.00 35.94 97 CYS A N 1
ATOM 734 C CA . CYS A 1 97 ? -13.767 -34.123 -20.578 1.00 35.94 97 CYS A CA 1
ATOM 735 C C . CYS A 1 97 ? -12.431 -33.810 -19.871 1.00 35.94 97 CYS A C 1
ATOM 737 O O . CYS A 1 97 ? -11.390 -33.772 -20.525 1.00 35.94 97 CYS A O 1
ATOM 739 N N . HIS A 1 98 ? -12.439 -33.690 -18.538 1.00 35.47 98 HIS A N 1
ATOM 740 C CA . HIS A 1 98 ? -11.238 -33.546 -17.703 1.00 35.47 98 HIS A CA 1
ATOM 741 C C . HIS A 1 98 ? -10.419 -34.851 -17.603 1.00 35.47 98 HIS A C 1
ATOM 743 O O . HIS A 1 98 ? -9.189 -34.812 -17.580 1.00 35.47 98 HIS A O 1
ATOM 749 N N . ALA A 1 99 ? -11.088 -36.013 -17.598 1.00 35.28 99 ALA A N 1
ATOM 750 C CA . ALA A 1 99 ? -10.450 -37.336 -17.603 1.00 35.28 99 ALA A CA 1
ATOM 751 C C . ALA A 1 99 ? -9.859 -37.720 -18.980 1.00 35.28 99 ALA A C 1
ATOM 753 O O . ALA A 1 99 ? -8.865 -38.446 -19.061 1.00 35.28 99 ALA A O 1
ATOM 754 N N . VAL A 1 100 ? -10.443 -37.196 -20.065 1.00 34.59 100 VAL A N 1
ATOM 755 C CA . VAL A 1 100 ? -10.051 -37.460 -21.460 1.00 34.59 100 VAL A CA 1
ATOM 756 C C . VAL A 1 100 ? -8.967 -36.494 -21.968 1.00 34.59 100 VAL A C 1
ATOM 758 O O . VAL A 1 100 ? -8.060 -36.939 -22.670 1.00 34.59 100 VAL A O 1
ATOM 761 N N . ALA A 1 101 ? -8.961 -35.214 -21.572 1.00 34.03 101 ALA A N 1
ATOM 762 C CA . ALA A 1 101 ? -7.948 -34.239 -22.021 1.00 34.03 101 ALA A CA 1
ATOM 763 C C . ALA A 1 101 ? -6.505 -34.568 -21.561 1.00 34.03 101 ALA A C 1
ATOM 765 O O . ALA A 1 101 ? -5.538 -34.139 -22.194 1.00 34.03 101 ALA A O 1
ATOM 766 N N . TRP A 1 102 ? -6.362 -35.377 -20.503 1.00 31.92 102 TRP A N 1
ATOM 767 C CA . TRP A 1 102 ? -5.084 -35.858 -19.953 1.00 31.92 102 TRP A CA 1
ATOM 768 C C . TRP A 1 102 ? -4.834 -37.372 -20.149 1.00 31.92 102 TRP A C 1
ATOM 770 O O . TRP A 1 102 ? -3.874 -37.905 -19.604 1.00 31.92 102 TRP A O 1
ATOM 780 N N . GLY A 1 103 ? -5.636 -38.086 -20.951 1.00 29.70 103 GLY A N 1
ATOM 781 C CA . GLY A 1 103 ? -5.305 -39.457 -21.376 1.00 29.70 103 GLY A CA 1
ATOM 782 C C . GLY A 1 103 ? -5.311 -40.539 -20.282 1.00 29.70 103 GLY A C 1
ATOM 783 O O . GLY A 1 103 ? -4.518 -41.473 -20.356 1.00 29.70 103 GLY A O 1
ATOM 784 N N . LEU A 1 104 ? -6.214 -40.463 -19.297 1.00 33.59 104 LEU A N 1
ATOM 785 C CA . LEU A 1 104 ? -6.344 -41.465 -18.220 1.00 33.59 104 LEU A CA 1
ATOM 786 C C . LEU A 1 104 ? -7.405 -42.545 -18.468 1.00 33.59 104 LEU A C 1
ATOM 788 O O . LEU A 1 104 ? -7.812 -43.247 -17.547 1.00 33.59 104 LEU A O 1
ATOM 792 N N . ILE A 1 105 ? -7.803 -42.742 -19.724 1.00 32.53 105 ILE A N 1
ATOM 793 C CA . ILE A 1 105 ? -8.504 -43.957 -20.142 1.00 32.53 105 ILE A CA 1
ATOM 794 C C . ILE A 1 105 ? -7.772 -44.552 -21.351 1.00 32.53 105 ILE A C 1
ATOM 796 O O . ILE A 1 105 ? -8.020 -44.164 -22.489 1.00 32.53 105 ILE A O 1
ATOM 800 N N . CYS A 1 106 ? -6.876 -45.512 -21.088 1.00 26.62 106 CYS A N 1
ATOM 801 C CA . CYS A 1 106 ? -6.702 -46.726 -21.896 1.00 26.62 106 CYS A CA 1
ATOM 802 C C . CYS A 1 106 ? -6.175 -47.884 -21.017 1.00 26.62 106 CYS A C 1
ATOM 804 O O . CYS A 1 106 ? -5.447 -47.639 -20.055 1.00 26.62 106 CYS A O 1
ATOM 806 N N . PRO A 1 107 ? -6.571 -49.138 -21.300 1.00 29.33 107 PRO A N 1
ATOM 807 C CA . PRO A 1 107 ? -6.663 -50.196 -20.295 1.00 29.33 107 PRO A CA 1
ATOM 808 C C . PRO A 1 107 ? -5.396 -51.059 -20.176 1.00 29.33 107 PRO A C 1
ATOM 810 O O . PRO A 1 107 ? -4.708 -51.309 -21.166 1.00 29.33 107 PRO A O 1
ATOM 813 N N . ARG A 1 108 ? -5.172 -51.641 -18.989 1.00 33.69 108 ARG A N 1
ATOM 814 C CA . ARG A 1 108 ? -4.618 -53.002 -18.861 1.00 33.69 108 ARG A CA 1
ATOM 815 C C . ARG A 1 108 ? -5.460 -53.822 -17.880 1.00 33.69 108 ARG A C 1
ATOM 817 O O . ARG A 1 108 ? -6.097 -53.266 -16.991 1.00 33.69 108 ARG A O 1
ATOM 824 N N . GLU A 1 109 ? -5.483 -55.128 -18.123 1.00 31.33 109 GLU A N 1
ATOM 825 C CA . GLU A 1 109 ? -6.548 -56.126 -17.893 1.00 31.33 109 GLU A CA 1
ATOM 826 C C . GLU A 1 109 ? -7.202 -56.255 -16.495 1.00 31.33 109 GLU A C 1
ATOM 828 O O . GLU A 1 109 ? -8.088 -57.089 -16.347 1.00 31.33 109 GLU A O 1
ATOM 833 N N . SER A 1 110 ? -6.853 -55.460 -15.477 1.00 34.62 110 SER A N 1
ATOM 834 C CA . SER A 1 110 ? -7.334 -55.670 -14.094 1.00 34.62 110 SER A CA 1
ATOM 835 C C . SER A 1 110 ? -8.105 -54.514 -13.434 1.00 34.62 110 SER A C 1
ATOM 837 O O . SER A 1 110 ? -8.504 -54.651 -12.284 1.00 34.62 110 SER A O 1
ATOM 839 N N . GLY A 1 111 ? -8.354 -53.396 -14.125 1.00 30.70 111 GLY A N 1
ATOM 840 C CA . GLY A 1 111 ? -9.517 -52.529 -13.850 1.00 30.70 111 GLY A CA 1
ATOM 841 C C . GLY A 1 111 ? -9.694 -51.856 -12.471 1.00 30.70 111 GLY A C 1
ATOM 842 O O . GLY A 1 111 ? -10.838 -51.609 -12.106 1.00 30.70 111 GLY A O 1
ATOM 843 N N . VAL A 1 112 ? -8.643 -51.500 -11.715 1.00 30.00 112 VAL A N 1
ATOM 844 C CA . VAL A 1 112 ? -8.771 -50.685 -10.476 1.00 30.00 112 VAL A CA 1
ATOM 845 C C . VAL A 1 112 ? -7.672 -49.609 -10.400 1.00 30.00 112 VAL A C 1
ATOM 847 O O . VAL A 1 112 ? -6.513 -49.910 -10.673 1.00 30.00 112 VAL A O 1
ATOM 850 N N . PHE A 1 113 ? -8.015 -48.367 -10.017 1.00 34.97 113 PHE A N 1
ATOM 851 C CA . PHE A 1 113 ? -7.085 -47.228 -9.845 1.00 34.97 113 PHE A CA 1
ATOM 852 C C . PHE A 1 113 ? -6.875 -46.846 -8.357 1.00 34.97 113 PHE A C 1
ATOM 854 O O . PHE A 1 113 ? -7.824 -46.901 -7.575 1.00 34.97 113 PHE A O 1
ATOM 861 N N . GLY A 1 114 ? -5.656 -46.409 -7.981 1.00 32.00 114 GLY A N 1
ATOM 862 C CA . GLY A 1 114 ? -5.263 -45.910 -6.642 1.00 32.00 114 GLY A CA 1
ATOM 863 C C . GLY A 1 114 ? -4.692 -44.471 -6.647 1.00 32.00 114 GLY A C 1
ATOM 864 O O . GLY A 1 114 ? -4.415 -43.919 -7.706 1.00 32.00 114 GLY A O 1
ATOM 865 N N . VAL A 1 115 ? -4.551 -43.842 -5.468 1.00 31.77 115 VAL A N 1
ATOM 866 C CA . VAL A 1 115 ? -4.355 -42.376 -5.273 1.00 31.77 115 VAL A CA 1
ATOM 867 C C . VAL A 1 115 ? -2.879 -41.906 -5.276 1.00 31.77 115 VAL A C 1
ATOM 869 O O . VAL A 1 115 ? -2.628 -40.705 -5.352 1.00 31.77 115 VAL A O 1
ATOM 872 N N . ASP A 1 116 ? -1.898 -42.816 -5.281 1.00 33.09 116 ASP A N 1
ATOM 873 C CA . ASP A 1 116 ? -0.505 -42.516 -4.880 1.00 33.09 116 ASP A CA 1
ATOM 874 C C . ASP A 1 116 ? 0.581 -42.658 -5.973 1.00 33.09 116 ASP A C 1
ATOM 876 O O . ASP A 1 116 ? 1.773 -42.695 -5.661 1.00 33.09 116 ASP A O 1
ATOM 880 N N . ASP A 1 117 ? 0.226 -42.690 -7.260 1.00 43.03 117 ASP A N 1
ATOM 881 C CA . ASP A 1 117 ? 1.237 -42.827 -8.319 1.00 43.03 117 ASP A CA 1
ATOM 882 C C . ASP A 1 117 ? 1.927 -41.494 -8.681 1.00 43.03 117 ASP A C 1
ATOM 884 O O . ASP A 1 117 ? 1.307 -40.424 -8.767 1.00 43.03 117 ASP A O 1
ATOM 888 N N . LYS A 1 118 ? 3.245 -41.575 -8.911 1.00 39.44 118 LYS A N 1
ATOM 889 C CA . LYS A 1 118 ? 4.108 -40.459 -9.325 1.00 39.44 118 LYS A CA 1
ATOM 890 C C . LYS A 1 118 ? 3.954 -40.139 -10.818 1.00 39.44 118 LYS A C 1
ATOM 892 O O . LYS A 1 118 ? 3.622 -41.007 -11.619 1.00 39.44 118 LYS A O 1
ATOM 897 N N . VAL A 1 119 ? 4.212 -38.885 -11.172 1.00 39.62 119 VAL A N 1
ATOM 898 C CA . VAL A 1 119 ? 4.179 -38.306 -12.520 1.00 39.62 119 VAL A CA 1
ATOM 899 C C . VAL A 1 119 ? 5.560 -37.749 -12.829 1.00 39.62 119 VAL A C 1
ATOM 901 O O . VAL A 1 119 ? 6.136 -37.018 -12.019 1.00 39.62 119 VAL A O 1
ATOM 904 N N . SER A 1 120 ? 6.091 -38.077 -13.999 1.00 42.09 120 SER A N 1
ATOM 905 C CA . SER A 1 120 ? 7.375 -37.543 -14.457 1.00 42.09 120 SER A CA 1
ATOM 906 C C . SER A 1 120 ? 7.258 -36.081 -14.912 1.00 42.09 120 SER A C 1
ATOM 908 O O . SER A 1 120 ? 6.208 -35.642 -15.386 1.00 42.09 120 SER A O 1
ATOM 910 N N . GLN A 1 121 ? 8.353 -35.315 -14.832 1.00 39.56 121 GLN A N 1
ATOM 911 C CA .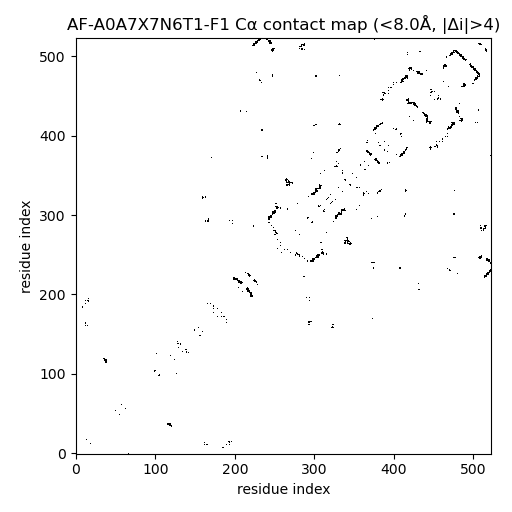 GLN A 1 121 ? 8.423 -33.951 -15.387 1.00 39.56 121 GLN A CA 1
ATOM 912 C C . GLN A 1 121 ? 7.984 -33.891 -16.864 1.00 39.56 121 GLN A C 1
ATOM 914 O O . GLN A 1 121 ? 7.303 -32.959 -17.285 1.00 39.56 121 GLN A O 1
ATOM 919 N N . GLN A 1 122 ? 8.315 -34.925 -17.638 1.00 42.72 122 GLN A N 1
ATOM 920 C CA . GLN A 1 122 ? 7.984 -35.017 -19.056 1.00 42.72 122 GLN A CA 1
ATOM 921 C C . GLN A 1 122 ? 6.473 -35.194 -19.299 1.00 42.72 122 GLN A C 1
ATOM 923 O O . GLN A 1 122 ? 5.932 -34.631 -20.251 1.00 42.72 122 GLN A O 1
ATOM 928 N N . GLU A 1 123 ? 5.774 -35.931 -18.429 1.00 41.59 123 GLU A N 1
ATOM 929 C CA . GLU A 1 123 ? 4.310 -36.049 -18.464 1.00 41.59 123 GLU A CA 1
ATOM 930 C C . GLU A 1 123 ? 3.627 -34.736 -18.067 1.00 41.59 123 GLU A C 1
ATOM 932 O O . GLU A 1 123 ? 2.671 -34.328 -18.720 1.00 41.59 123 GLU A O 1
ATOM 937 N N . LEU A 1 124 ? 4.136 -34.034 -17.052 1.00 42.00 124 LEU A N 1
ATOM 938 C CA . LEU A 1 124 ? 3.617 -32.727 -16.640 1.00 42.00 124 LEU A CA 1
ATOM 939 C C . LEU A 1 124 ? 3.711 -31.695 -17.781 1.00 42.00 124 LEU A C 1
ATOM 941 O O . LEU A 1 124 ? 2.719 -31.051 -18.130 1.00 42.00 124 LEU A O 1
ATOM 945 N N . GLU A 1 125 ? 4.888 -31.573 -18.399 1.00 41.53 125 GLU A N 1
ATOM 946 C CA . GLU A 1 125 ? 5.131 -30.670 -19.530 1.00 41.53 125 GLU A CA 1
ATOM 947 C C . GLU A 1 125 ? 4.242 -30.999 -20.735 1.00 41.53 125 GLU A C 1
ATOM 949 O O . GLU A 1 125 ? 3.714 -30.091 -21.383 1.00 41.53 125 GLU A O 1
ATOM 954 N N . GLN A 1 126 ? 4.039 -32.287 -21.036 1.00 43.69 126 GLN A N 1
ATOM 955 C CA . GLN A 1 126 ? 3.210 -32.712 -22.165 1.00 43.69 126 GLN A CA 1
ATOM 956 C C . GLN A 1 126 ? 1.780 -32.225 -22.060 1.00 43.69 126 GLN A C 1
ATOM 958 O O . GLN A 1 126 ? 1.174 -31.905 -23.087 1.00 43.69 126 GLN A O 1
ATOM 963 N N . VAL A 1 127 ? 1.229 -32.167 -20.853 1.00 41.03 127 VAL A N 1
ATOM 964 C CA . VAL A 1 127 ? -0.171 -31.809 -20.746 1.00 41.03 127 VAL A CA 1
ATOM 965 C C . VAL A 1 127 ? -0.422 -30.357 -20.371 1.00 41.03 127 VAL A C 1
ATOM 967 O O . VAL A 1 127 ? -1.443 -29.808 -20.775 1.00 41.03 127 VAL A O 1
ATOM 970 N N . LEU A 1 128 ? 0.562 -29.664 -19.805 1.00 38.69 128 LEU A N 1
ATOM 971 C CA . LEU A 1 128 ? 0.576 -28.199 -19.817 1.00 38.69 128 LEU A CA 1
ATOM 972 C C . LEU A 1 128 ? 0.649 -27.651 -21.256 1.00 38.69 128 LEU A C 1
ATOM 974 O O . LEU A 1 128 ? -0.093 -26.729 -21.587 1.00 38.69 128 LEU A O 1
ATOM 978 N N . ARG A 1 129 ? 1.433 -28.284 -22.149 1.00 41.03 129 ARG A N 1
ATOM 979 C CA . ARG A 1 129 ? 1.458 -27.986 -23.602 1.00 41.03 129 ARG A CA 1
ATOM 980 C C . ARG A 1 129 ? 0.110 -28.213 -24.293 1.00 41.03 129 ARG A C 1
ATOM 982 O O . ARG A 1 129 ? -0.241 -27.478 -25.211 1.00 41.03 129 ARG A O 1
ATOM 989 N N . ARG A 1 130 ? -0.648 -29.233 -23.875 1.00 37.66 130 ARG A N 1
ATOM 990 C CA . ARG A 1 130 ? -2.005 -29.491 -24.393 1.00 37.66 130 ARG A CA 1
ATOM 991 C C . ARG A 1 130 ? -3.041 -28.515 -23.839 1.00 37.66 130 ARG A C 1
ATOM 993 O O . ARG A 1 130 ? -3.980 -28.182 -24.552 1.00 37.66 130 ARG A O 1
ATOM 1000 N N . PHE A 1 131 ? -2.873 -28.062 -22.598 1.00 34.75 131 PHE A N 1
ATOM 1001 C CA . PHE A 1 131 ? -3.777 -27.122 -21.933 1.00 34.75 131 PHE A CA 1
ATOM 1002 C C . PHE A 1 131 ? -3.665 -25.696 -22.500 1.00 34.75 131 PHE A C 1
ATOM 1004 O O . PHE A 1 131 ? -4.665 -24.992 -22.584 1.00 34.75 131 PHE A O 1
ATOM 1011 N N . SER A 1 132 ? -2.470 -25.278 -22.932 1.00 34.47 132 SER A N 1
ATOM 1012 C CA . SER A 1 132 ? -2.189 -23.910 -23.395 1.00 34.47 132 SER A CA 1
ATOM 1013 C C . SER A 1 132 ? -2.476 -23.633 -24.875 1.00 34.47 132 SER A C 1
ATOM 1015 O O . SER A 1 132 ? -2.284 -22.500 -25.313 1.00 34.47 132 SER A O 1
ATOM 1017 N N . GLY A 1 133 ? -2.937 -24.633 -25.639 1.00 34.66 133 GLY A N 1
ATOM 1018 C CA . GLY A 1 133 ? -3.337 -24.460 -27.039 1.00 34.66 133 GLY A CA 1
ATOM 1019 C C . GLY A 1 133 ? -2.242 -23.827 -27.901 1.00 34.66 133 GLY A C 1
ATOM 1020 O O . GLY A 1 133 ? -2.455 -22.760 -28.455 1.00 34.66 133 GLY A O 1
ATOM 1021 N N . ASP A 1 134 ? -1.072 -24.466 -27.953 1.00 38.62 134 ASP A N 1
ATOM 1022 C CA . ASP A 1 134 ? 0.081 -24.112 -28.796 1.00 38.62 134 ASP A CA 1
ATOM 1023 C C . ASP A 1 134 ? 0.369 -22.601 -28.911 1.00 38.62 134 ASP A C 1
ATOM 1025 O O . ASP A 1 134 ? 0.184 -21.954 -29.942 1.00 38.62 134 ASP A O 1
ATOM 1029 N N . SER A 1 135 ? 0.876 -22.033 -27.819 1.00 33.16 135 SER A N 1
ATOM 1030 C CA . SER A 1 135 ? 1.700 -20.831 -27.880 1.00 33.16 135 SER A CA 1
ATOM 1031 C C . SER A 1 135 ? 2.978 -21.105 -27.096 1.00 33.16 135 SER A C 1
ATOM 1033 O O . SER A 1 135 ? 2.966 -21.324 -25.884 1.00 33.16 135 SER A O 1
ATOM 1035 N N . SER A 1 136 ? 4.106 -21.131 -27.801 1.00 33.44 136 SER A N 1
ATOM 1036 C CA . SER A 1 136 ? 5.442 -21.381 -27.244 1.00 33.44 136 SER A CA 1
ATOM 1037 C C . SER A 1 136 ? 5.786 -20.484 -26.041 1.00 33.44 136 SER A C 1
ATOM 1039 O O . SER A 1 136 ? 6.575 -20.878 -25.193 1.00 33.44 136 SER A O 1
ATOM 1041 N N . LEU A 1 137 ? 5.123 -19.330 -25.909 1.00 31.38 137 LEU A N 1
ATOM 1042 C CA . LEU A 1 137 ? 5.231 -18.395 -24.784 1.00 31.38 137 LEU A CA 1
ATOM 1043 C C . LEU A 1 137 ? 4.688 -18.919 -23.442 1.00 31.38 137 LEU A C 1
ATOM 1045 O O . LEU A 1 137 ? 5.243 -18.589 -22.397 1.00 31.38 137 LEU A O 1
ATOM 1049 N N . VAL A 1 138 ? 3.615 -19.719 -23.433 1.00 31.47 138 VAL A N 1
ATOM 1050 C CA . VAL A 1 138 ? 3.027 -20.236 -22.178 1.00 31.47 138 VAL A CA 1
ATOM 1051 C C . VAL A 1 138 ? 3.847 -21.408 -21.643 1.00 31.47 138 VAL A C 1
ATOM 1053 O O . VAL A 1 138 ? 3.990 -21.573 -20.437 1.00 31.47 138 VAL A O 1
ATOM 1056 N N . VAL A 1 139 ? 4.425 -22.207 -22.537 1.00 30.38 139 VAL A N 1
ATOM 1057 C CA . VAL A 1 139 ? 5.241 -23.373 -22.178 1.00 30.38 139 VAL A CA 1
ATOM 1058 C C . VAL A 1 139 ? 6.569 -22.942 -21.559 1.00 30.38 139 VAL A C 1
ATOM 1060 O O . VAL A 1 139 ? 6.952 -23.514 -20.544 1.00 30.38 139 VAL A O 1
ATOM 1063 N N . ASP A 1 140 ? 7.218 -21.907 -22.098 1.00 33.03 140 ASP A N 1
ATOM 1064 C CA . ASP A 1 140 ? 8.465 -21.374 -21.536 1.00 33.03 140 ASP A CA 1
ATOM 1065 C C . ASP A 1 140 ? 8.225 -20.744 -20.151 1.00 33.03 140 ASP A C 1
ATOM 1067 O O . ASP A 1 140 ? 8.925 -21.075 -19.198 1.00 33.03 140 ASP A O 1
ATOM 1071 N N . ARG A 1 141 ? 7.149 -19.961 -19.977 1.00 33.16 141 ARG A N 1
ATOM 1072 C CA . ARG A 1 141 ? 6.794 -19.346 -18.679 1.00 33.16 141 ARG A CA 1
ATOM 1073 C C . ARG A 1 141 ? 6.374 -20.356 -17.612 1.00 33.16 141 ARG A C 1
ATOM 1075 O O . ARG A 1 141 ? 6.650 -20.165 -16.431 1.00 33.16 141 ARG A O 1
ATOM 1082 N N . VAL A 1 142 ? 5.715 -21.442 -18.011 1.00 32.06 142 VAL A N 1
ATOM 1083 C CA . VAL A 1 142 ? 5.337 -22.525 -17.094 1.00 32.06 142 VAL A CA 1
ATOM 1084 C C . VAL A 1 142 ? 6.530 -23.437 -16.791 1.00 32.06 142 VAL A C 1
ATOM 1086 O O . VAL A 1 142 ? 6.660 -23.897 -15.662 1.00 32.06 142 VAL A O 1
ATOM 1089 N N . SER A 1 143 ? 7.433 -23.662 -17.747 1.00 32.31 143 SER A N 1
ATOM 1090 C CA . SER A 1 143 ? 8.690 -24.380 -17.512 1.00 32.31 143 SER A CA 1
ATOM 1091 C C . SER A 1 143 ? 9.619 -23.597 -16.578 1.00 32.31 143 SER A C 1
ATOM 1093 O O . SER A 1 143 ? 10.249 -24.205 -15.716 1.00 32.31 143 SER A O 1
ATOM 1095 N N . ASP A 1 144 ? 9.650 -22.267 -16.683 1.00 34.34 144 ASP A N 1
ATOM 1096 C CA . ASP A 1 144 ? 10.365 -21.382 -15.759 1.00 34.34 144 ASP A CA 1
ATOM 1097 C C . ASP A 1 144 ? 9.712 -21.371 -14.369 1.00 34.34 144 ASP A C 1
ATOM 1099 O O . ASP A 1 144 ? 10.414 -21.480 -13.365 1.00 34.34 144 ASP A O 1
ATOM 1103 N N . ALA A 1 145 ? 8.374 -21.361 -14.288 1.00 33.47 145 ALA A N 1
ATOM 1104 C CA . ALA A 1 145 ? 7.651 -21.524 -13.025 1.00 33.47 145 ALA A CA 1
ATOM 1105 C C . ALA A 1 145 ? 7.952 -22.885 -12.369 1.00 33.47 145 ALA A C 1
ATOM 1107 O O . ALA A 1 145 ? 8.236 -22.947 -11.177 1.00 33.47 145 ALA A O 1
ATOM 1108 N N . VAL A 1 146 ? 7.969 -23.978 -13.139 1.00 31.66 146 VAL A N 1
ATOM 1109 C CA . VAL A 1 146 ? 8.319 -25.323 -12.652 1.00 31.66 146 VAL A CA 1
ATOM 1110 C C . VAL A 1 146 ? 9.795 -25.399 -12.235 1.00 31.66 146 VAL A C 1
ATOM 1112 O O . VAL A 1 146 ? 10.099 -25.955 -11.182 1.00 31.66 146 VAL A O 1
ATOM 1115 N N . ALA A 1 147 ? 10.719 -24.789 -12.984 1.00 31.53 147 ALA A N 1
ATOM 1116 C CA . ALA A 1 147 ? 12.138 -24.720 -12.629 1.00 31.53 147 ALA A CA 1
ATOM 1117 C C . ALA A 1 147 ? 12.392 -23.869 -11.370 1.00 31.53 147 ALA A C 1
ATOM 1119 O O . ALA A 1 147 ? 13.198 -24.253 -10.522 1.00 31.53 147 ALA A O 1
ATOM 1120 N N . TYR A 1 148 ? 11.665 -22.763 -11.197 1.00 32.97 148 TYR A N 1
ATOM 1121 C CA . TYR A 1 148 ? 11.673 -21.935 -9.988 1.00 32.97 148 TYR A CA 1
ATOM 1122 C C . TYR A 1 148 ? 11.102 -22.703 -8.780 1.00 32.97 148 TYR A C 1
ATOM 1124 O O . TYR A 1 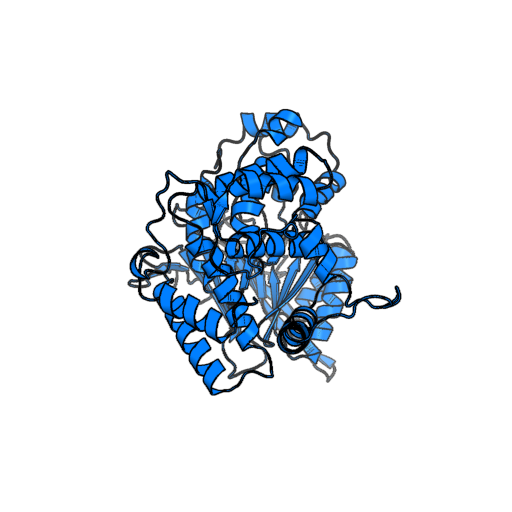148 ? 11.691 -22.697 -7.698 1.00 32.97 148 TYR A O 1
ATOM 1132 N N . TRP A 1 149 ? 10.013 -23.454 -8.975 1.00 31.36 149 TRP A N 1
ATOM 1133 C CA . TRP A 1 149 ? 9.371 -24.282 -7.944 1.00 31.36 149 TRP A CA 1
ATOM 1134 C C . TRP A 1 149 ? 10.218 -25.486 -7.512 1.00 31.36 149 TRP A C 1
ATOM 1136 O O . TRP A 1 149 ? 10.170 -25.887 -6.347 1.00 31.36 149 TRP A O 1
ATOM 1146 N N . CYS A 1 150 ? 11.000 -26.057 -8.429 1.00 29.25 150 CYS A N 1
ATOM 1147 C CA . CYS A 1 150 ? 11.907 -27.173 -8.157 1.00 29.25 150 CYS A CA 1
ATOM 1148 C C . CYS A 1 150 ? 13.318 -26.726 -7.716 1.00 29.25 150 CYS A C 1
ATOM 1150 O O . CYS A 1 150 ? 14.038 -27.527 -7.123 1.00 29.25 150 CYS A O 1
ATOM 1152 N N . GLY A 1 151 ? 13.719 -25.476 -7.982 1.00 27.84 151 GLY A N 1
ATOM 1153 C CA . GLY A 1 151 ? 15.086 -24.969 -7.784 1.00 27.84 151 GLY A CA 1
ATOM 1154 C C . GLY A 1 151 ? 15.297 -23.982 -6.626 1.00 27.84 151 GLY A C 1
ATOM 1155 O O . GLY A 1 151 ? 16.443 -23.638 -6.332 1.00 27.84 151 GLY A O 1
ATOM 1156 N N . ALA A 1 152 ? 14.245 -23.514 -5.947 1.00 29.53 152 ALA A N 1
ATOM 1157 C CA . ALA A 1 152 ? 14.384 -22.534 -4.868 1.00 29.53 152 ALA A CA 1
ATOM 1158 C C . ALA A 1 152 ? 14.897 -23.164 -3.556 1.00 29.53 152 ALA A C 1
ATOM 1160 O O . ALA A 1 152 ? 14.140 -23.696 -2.739 1.00 29.53 152 ALA A O 1
ATOM 1161 N N . GLY A 1 153 ? 16.207 -23.046 -3.330 1.00 34.22 153 GLY A N 1
ATOM 1162 C CA . GLY A 1 153 ? 16.808 -23.169 -2.004 1.00 34.22 153 GLY A CA 1
ATOM 1163 C C . GLY A 1 153 ? 16.169 -22.196 -1.000 1.00 34.22 153 GLY A C 1
ATOM 1164 O O . GLY A 1 153 ? 15.827 -21.061 -1.331 1.00 34.22 153 GLY A O 1
ATOM 1165 N N . ASP A 1 154 ? 15.996 -22.679 0.229 1.00 33.34 154 ASP A N 1
ATOM 1166 C CA . ASP A 1 154 ? 15.564 -21.986 1.457 1.00 33.34 154 ASP A CA 1
ATOM 1167 C C . ASP A 1 154 ? 14.124 -21.442 1.563 1.00 33.34 154 ASP A C 1
ATOM 1169 O O . ASP A 1 154 ? 13.685 -21.098 2.664 1.00 33.34 154 ASP A O 1
ATOM 1173 N N . LEU A 1 155 ? 13.329 -21.464 0.493 1.00 36.06 155 LEU A N 1
ATOM 1174 C CA . LEU A 1 155 ? 11.866 -21.292 0.535 1.00 36.06 155 LEU A CA 1
ATOM 1175 C C . LEU A 1 155 ? 11.196 -22.380 -0.315 1.00 36.06 155 LEU A C 1
ATOM 1177 O O . LEU A 1 155 ? 10.441 -22.105 -1.239 1.00 36.06 155 LEU A O 1
ATOM 1181 N N . GLY A 1 156 ? 11.497 -23.646 -0.016 1.00 36.03 156 GLY A N 1
ATOM 1182 C CA . GLY A 1 156 ? 10.873 -24.775 -0.708 1.00 36.03 156 GLY A CA 1
ATOM 1183 C C . GLY A 1 156 ? 9.339 -24.740 -0.625 1.00 36.03 156 GLY A C 1
ATOM 1184 O O . GLY A 1 156 ? 8.778 -24.107 0.269 1.00 36.03 156 GLY A O 1
ATOM 1185 N N . LEU A 1 157 ? 8.676 -25.471 -1.531 1.00 31.00 157 LEU A N 1
ATOM 1186 C CA . LEU A 1 157 ? 7.221 -25.674 -1.693 1.00 31.00 157 LEU A CA 1
ATOM 1187 C C . LEU A 1 157 ? 6.375 -25.566 -0.397 1.00 31.00 157 LEU A C 1
ATOM 1189 O O . LEU A 1 157 ? 5.283 -25.004 -0.404 1.00 31.00 157 LEU A O 1
ATOM 1193 N N . ALA A 1 158 ? 6.892 -26.051 0.736 1.00 31.31 158 ALA A N 1
ATOM 1194 C CA . ALA A 1 158 ? 6.270 -25.960 2.059 1.00 31.31 158 ALA A CA 1
ATOM 1195 C C . ALA A 1 158 ? 5.986 -24.517 2.543 1.00 31.31 158 ALA A C 1
ATOM 1197 O O . ALA A 1 158 ? 4.983 -24.283 3.214 1.00 31.31 158 ALA A O 1
ATOM 1198 N N . GLY A 1 159 ? 6.834 -23.540 2.204 1.00 34.16 159 GLY A N 1
ATOM 1199 C CA . GLY A 1 159 ? 6.678 -22.138 2.604 1.00 34.16 159 GLY A CA 1
ATOM 1200 C C . GLY A 1 159 ? 5.580 -21.398 1.836 1.00 34.16 159 GLY A C 1
ATOM 1201 O O . GLY A 1 159 ? 4.813 -20.657 2.450 1.00 34.16 159 GLY A O 1
ATOM 1202 N N . MET A 1 160 ? 5.477 -21.637 0.522 1.00 36.16 160 MET A N 1
ATOM 1203 C CA . MET A 1 160 ? 4.456 -21.031 -0.348 1.00 36.16 160 MET A CA 1
ATOM 1204 C C . MET A 1 160 ? 3.074 -21.660 -0.129 1.00 36.16 160 MET A C 1
ATOM 1206 O O . MET A 1 160 ? 2.074 -20.953 -0.024 1.00 36.16 160 MET A O 1
ATOM 1210 N N . VAL A 1 161 ? 3.013 -22.988 0.039 1.00 34.34 161 VAL A N 1
ATOM 1211 C CA . VAL A 1 161 ? 1.767 -23.688 0.396 1.00 34.34 161 VAL A CA 1
ATOM 1212 C C . VAL A 1 161 ? 1.267 -23.236 1.775 1.00 34.34 161 VAL A C 1
ATOM 1214 O O . VAL A 1 161 ? 0.069 -23.035 1.957 1.00 34.34 161 VAL A O 1
ATOM 1217 N N . GLY A 1 162 ? 2.162 -22.991 2.739 1.00 36.47 162 GLY A N 1
ATOM 1218 C CA . GLY A 1 162 ? 1.787 -22.559 4.089 1.00 36.47 162 GLY A CA 1
ATOM 1219 C C . GLY A 1 162 ? 1.089 -21.192 4.165 1.00 36.47 162 GLY A C 1
ATOM 1220 O O . GLY A 1 162 ? 0.188 -21.024 4.987 1.00 36.47 162 GLY A O 1
ATOM 1221 N N . LEU A 1 163 ? 1.462 -20.226 3.315 1.00 42.94 163 LEU A N 1
ATOM 1222 C CA . LEU A 1 163 ? 0.891 -18.869 3.323 1.00 42.94 163 LEU A CA 1
ATOM 1223 C C . LEU A 1 163 ? -0.557 -18.864 2.822 1.00 42.94 163 LEU A C 1
ATOM 1225 O O . LEU A 1 163 ? -1.453 -18.358 3.504 1.00 42.94 163 LEU A O 1
ATOM 1229 N N . ASN A 1 164 ? -0.788 -19.513 1.680 1.00 49.28 164 ASN A N 1
ATOM 1230 C CA . ASN A 1 164 ? -2.121 -19.661 1.106 1.00 49.28 164 ASN A CA 1
ATOM 1231 C C . ASN A 1 164 ? -3.028 -20.494 2.021 1.00 49.28 164 ASN A C 1
ATOM 1233 O O . ASN A 1 164 ? -4.159 -20.092 2.280 1.00 49.28 164 ASN A O 1
ATOM 1237 N N . VAL A 1 165 ? -2.526 -21.594 2.595 1.00 47.81 165 VAL A N 1
ATOM 1238 C CA . VAL A 1 165 ? -3.316 -22.441 3.504 1.00 47.81 165 VAL A CA 1
ATOM 1239 C C . VAL A 1 165 ? -3.684 -21.703 4.793 1.00 47.81 165 VAL A C 1
ATOM 1241 O O . VAL A 1 165 ? -4.829 -21.802 5.225 1.00 47.81 165 VAL A O 1
ATOM 1244 N N . TYR A 1 166 ? -2.771 -20.933 5.398 1.00 51.16 166 TYR A N 1
ATOM 1245 C CA . TYR A 1 166 ? -3.070 -20.172 6.619 1.00 51.16 166 TYR A CA 1
ATOM 1246 C C . TYR A 1 166 ? -4.186 -19.140 6.394 1.00 51.16 166 TYR A C 1
ATOM 1248 O O . TYR A 1 166 ? -5.139 -19.075 7.175 1.00 51.16 166 TYR A O 1
ATOM 1256 N N . LYS A 1 167 ? -4.094 -18.347 5.318 1.00 59.75 167 LYS A N 1
ATOM 1257 C CA . LYS A 1 167 ? -5.082 -17.299 5.019 1.00 59.75 167 LYS A CA 1
ATOM 1258 C C . LYS A 1 167 ? -6.422 -17.874 4.572 1.00 59.75 167 LYS A C 1
ATOM 1260 O O . LYS A 1 167 ? -7.451 -17.430 5.068 1.00 59.75 167 LYS A O 1
ATOM 1265 N N . GLN A 1 168 ? -6.418 -18.908 3.731 1.00 56.06 168 GLN A N 1
ATOM 1266 C CA . GLN A 1 168 ? -7.642 -19.618 3.345 1.00 56.06 168 GLN A CA 1
ATOM 1267 C C . GLN A 1 168 ? -8.331 -20.259 4.554 1.00 56.06 168 GLN A C 1
ATOM 1269 O O . GLN A 1 168 ? -9.546 -20.170 4.693 1.00 56.06 168 GLN A O 1
ATOM 1274 N N . ALA A 1 169 ? -7.570 -20.864 5.470 1.00 51.78 169 ALA A N 1
ATOM 1275 C CA . ALA A 1 169 ? -8.116 -21.431 6.698 1.00 51.78 169 ALA A CA 1
ATOM 1276 C C . ALA A 1 169 ? -8.705 -20.356 7.633 1.00 51.78 169 ALA A C 1
ATOM 1278 O O . ALA A 1 169 ? -9.750 -20.576 8.243 1.00 51.78 169 ALA A O 1
ATOM 1279 N N . ARG A 1 170 ? -8.079 -19.172 7.722 1.00 61.91 170 ARG A N 1
ATOM 1280 C CA . ARG A 1 170 ? -8.635 -18.004 8.433 1.00 61.91 170 ARG A CA 1
ATOM 1281 C C . ARG A 1 170 ? -9.920 -17.489 7.783 1.00 61.91 170 ARG A C 1
ATOM 1283 O O . ARG A 1 170 ? -10.863 -17.170 8.500 1.00 61.91 170 ARG A O 1
ATOM 1290 N N . GLU A 1 171 ? -9.968 -17.408 6.457 1.00 61.06 171 GLU A N 1
ATOM 1291 C CA . GLU A 1 171 ? -11.174 -17.012 5.721 1.00 61.06 171 GLU A CA 1
ATOM 1292 C C . GLU A 1 171 ? -12.299 -18.034 5.918 1.00 61.06 171 GLU A C 1
ATOM 1294 O O . GLU A 1 171 ? -13.433 -17.648 6.196 1.00 61.06 171 GLU A O 1
ATOM 1299 N N . ALA A 1 172 ? -11.982 -19.331 5.886 1.00 57.09 172 ALA A N 1
ATOM 1300 C CA . ALA A 1 172 ? -12.936 -20.394 6.177 1.00 57.09 172 ALA A CA 1
ATOM 1301 C C . ALA A 1 172 ? -13.505 -20.276 7.599 1.00 57.09 172 ALA A C 1
ATOM 1303 O O . ALA A 1 172 ? -14.708 -20.433 7.780 1.00 57.09 172 ALA A O 1
ATOM 1304 N N . LEU A 1 173 ? -12.678 -19.935 8.598 1.00 56.47 173 LEU A N 1
ATOM 1305 C CA . LEU A 1 173 ? -13.121 -19.685 9.979 1.00 56.47 173 LEU A CA 1
ATOM 1306 C C . LEU A 1 173 ? -14.167 -18.559 10.076 1.00 56.47 173 LEU A C 1
ATOM 1308 O O . LEU A 1 173 ? -15.008 -18.567 10.972 1.00 56.47 173 LEU A O 1
ATOM 1312 N N . ALA A 1 174 ? -14.123 -17.589 9.162 1.00 54.50 174 ALA A N 1
ATOM 1313 C CA . ALA A 1 174 ? -15.086 -16.495 9.114 1.00 54.50 174 ALA A CA 1
ATOM 1314 C C . ALA A 1 174 ? -16.429 -16.890 8.460 1.00 54.50 174 ALA A C 1
ATOM 1316 O O . ALA A 1 174 ? -17.363 -16.083 8.461 1.00 54.50 174 ALA A O 1
ATOM 1317 N N . ALA A 1 175 ? -16.557 -18.105 7.912 1.00 55.44 175 ALA A N 1
ATOM 1318 C CA . ALA A 1 175 ? -17.806 -18.600 7.344 1.00 55.44 175 ALA A CA 1
ATOM 13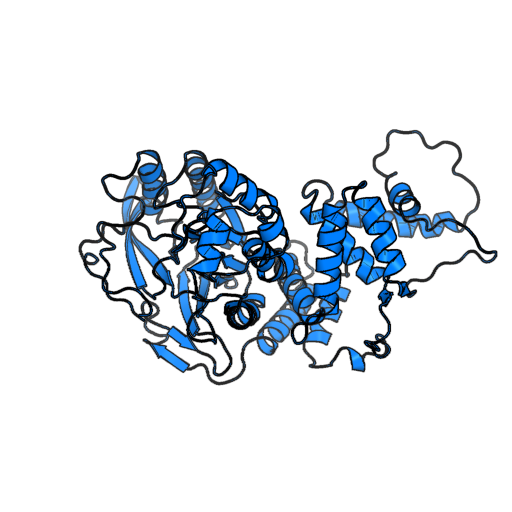19 C C . ALA A 1 175 ? -18.847 -18.889 8.441 1.00 55.44 175 ALA A C 1
ATOM 1321 O O . ALA A 1 175 ? -18.543 -19.470 9.483 1.00 55.44 175 ALA A O 1
ATOM 1322 N N . LYS A 1 176 ? -20.103 -18.499 8.190 1.00 50.62 176 LYS A N 1
ATOM 1323 C CA . LYS A 1 176 ? -21.187 -18.500 9.192 1.00 50.62 176 LYS A CA 1
ATOM 1324 C C . LYS A 1 176 ? -21.610 -19.889 9.691 1.00 50.62 176 LYS A C 1
ATOM 1326 O O . LYS A 1 176 ? -22.190 -19.973 10.769 1.00 50.62 176 LYS A O 1
ATOM 1331 N N . ASP A 1 177 ? -21.270 -20.953 8.965 1.00 57.16 177 ASP A N 1
ATOM 1332 C CA . ASP A 1 177 ? -21.791 -22.307 9.209 1.00 57.16 177 ASP A CA 1
ATOM 1333 C C . ASP A 1 177 ? -20.755 -23.265 9.829 1.00 57.16 177 ASP A C 1
ATOM 1335 O O . ASP A 1 177 ? -20.913 -24.486 9.784 1.00 57.16 177 ASP A O 1
ATOM 1339 N N . MET A 1 178 ? -19.666 -22.740 10.406 1.00 52.69 178 MET A N 1
ATOM 1340 C CA . MET A 1 178 ? -18.622 -23.573 11.006 1.00 52.69 178 MET A CA 1
ATOM 1341 C C . MET A 1 178 ? -19.060 -24.166 12.359 1.00 52.69 178 MET A C 1
ATOM 1343 O O . MET A 1 178 ? -19.377 -23.408 13.282 1.00 52.69 178 MET A O 1
ATOM 1347 N N . PRO A 1 179 ? -19.017 -25.504 12.542 1.00 55.88 179 PRO A N 1
ATOM 1348 C CA . PRO A 1 179 ? -19.275 -26.121 13.840 1.00 55.88 179 PRO A CA 1
ATOM 1349 C C . PRO A 1 179 ? -18.306 -25.597 14.901 1.00 55.88 179 PRO A C 1
ATOM 1351 O O . PRO A 1 179 ? -17.097 -25.553 14.669 1.00 55.88 179 PRO A O 1
ATOM 1354 N N . LYS A 1 180 ? -18.826 -25.241 16.081 1.00 61.62 180 LYS A N 1
ATOM 1355 C CA . LYS A 1 180 ? -18.059 -24.583 17.153 1.00 61.62 180 LYS A CA 1
ATOM 1356 C C . LYS A 1 180 ? -16.763 -25.321 17.511 1.00 61.62 180 LYS A C 1
ATOM 1358 O O . LYS A 1 180 ? -15.708 -24.706 17.543 1.00 61.62 180 LYS A O 1
ATOM 1363 N N . GLU A 1 181 ? -16.832 -26.634 17.717 1.00 51.09 181 GLU A N 1
ATOM 1364 C CA . GLU A 1 181 ? -15.674 -27.460 18.098 1.00 51.09 181 GLU A CA 1
ATOM 1365 C C . GLU A 1 181 ? -14.580 -27.470 17.020 1.00 51.09 181 GLU A C 1
ATOM 1367 O O . GLU A 1 181 ? -13.391 -27.395 17.328 1.00 51.09 181 GLU A O 1
ATOM 1372 N N . LEU A 1 182 ? -14.980 -27.502 15.746 1.00 44.06 182 LEU A N 1
ATOM 1373 C CA . LEU A 1 182 ? -14.063 -27.469 14.609 1.00 44.06 182 LEU A CA 1
ATOM 1374 C C . LEU A 1 182 ? -13.458 -26.073 14.414 1.00 44.06 182 LEU A C 1
ATOM 1376 O O . LEU A 1 182 ? -12.269 -25.957 14.122 1.00 44.06 182 LEU A O 1
ATOM 1380 N N . GLY A 1 183 ? -14.252 -25.023 14.632 1.00 50.75 183 GLY A N 1
ATOM 1381 C CA . GLY A 1 183 ? -13.774 -23.643 14.635 1.00 50.75 183 GLY A CA 1
ATOM 1382 C C . GLY A 1 183 ? -12.779 -23.371 15.760 1.00 50.75 183 GLY A C 1
ATOM 1383 O O . GLY A 1 183 ? -11.741 -22.759 15.523 1.00 50.75 183 GLY A O 1
ATOM 1384 N N . ASP A 1 184 ? -13.033 -23.882 16.963 1.00 53.72 184 ASP A N 1
ATOM 1385 C CA . ASP A 1 184 ? -12.127 -23.729 18.104 1.00 53.72 184 ASP A CA 1
ATOM 1386 C C . ASP A 1 184 ? -10.812 -24.507 17.892 1.00 53.72 184 ASP A C 1
ATOM 1388 O O . ASP A 1 184 ? -9.729 -23.981 18.166 1.00 53.72 184 ASP A O 1
ATOM 1392 N N . ALA A 1 185 ? -10.874 -25.716 17.319 1.00 47.38 185 ALA A N 1
ATOM 1393 C CA . ALA A 1 185 ? -9.686 -26.486 16.942 1.00 47.38 185 ALA A CA 1
ATOM 1394 C C . ALA A 1 185 ? -8.853 -25.778 15.858 1.00 47.38 185 ALA A C 1
ATOM 1396 O O . ALA A 1 185 ? -7.631 -25.662 15.984 1.00 47.38 185 ALA A O 1
ATOM 1397 N N . LEU A 1 186 ? -9.510 -25.257 14.818 1.00 48.28 186 LEU A N 1
ATOM 1398 C CA . LEU A 1 186 ? -8.839 -24.536 13.742 1.00 48.28 186 LEU A CA 1
ATOM 1399 C C . LEU A 1 186 ? -8.230 -23.215 14.232 1.00 48.28 186 LEU A C 1
ATOM 1401 O O . LEU A 1 186 ? -7.088 -22.920 13.888 1.00 48.28 186 LEU A O 1
ATOM 1405 N N . ARG A 1 187 ? -8.932 -22.451 15.083 1.00 61.12 187 ARG A N 1
ATOM 1406 C CA . ARG A 1 187 ? -8.382 -21.255 15.751 1.00 61.12 187 ARG A CA 1
ATOM 1407 C C . ARG A 1 187 ? -7.097 -21.579 16.492 1.00 61.12 187 ARG A C 1
ATOM 1409 O O . ARG A 1 187 ? -6.094 -20.909 16.274 1.00 61.12 187 ARG A O 1
ATOM 1416 N N . LYS A 1 188 ? -7.116 -22.628 17.320 1.00 55.50 188 LYS A N 1
ATOM 1417 C CA . LYS A 1 188 ? -5.948 -23.046 18.097 1.00 55.50 188 LYS A CA 1
ATOM 1418 C C . LYS A 1 188 ? -4.753 -23.349 17.191 1.00 55.50 188 LYS A C 1
ATOM 1420 O O . LYS A 1 188 ? -3.670 -22.828 17.435 1.00 55.50 188 LYS A O 1
ATOM 1425 N N . ILE A 1 189 ? -4.960 -24.115 16.120 1.00 49.56 189 ILE A N 1
ATOM 1426 C CA . ILE A 1 189 ? -3.911 -24.448 15.146 1.00 49.56 189 ILE A CA 1
ATOM 1427 C C . ILE A 1 189 ? -3.396 -23.199 14.426 1.00 49.56 189 ILE A C 1
ATOM 1429 O O . ILE A 1 189 ? -2.192 -23.032 14.263 1.00 49.56 189 ILE A O 1
ATOM 1433 N N . LEU A 1 190 ? -4.280 -22.290 14.014 1.00 56.34 190 LEU A N 1
ATOM 1434 C CA . LEU A 1 190 ? -3.875 -21.036 13.379 1.00 56.34 190 LEU A CA 1
ATOM 1435 C C . LEU A 1 190 ? -3.081 -20.151 14.347 1.00 56.34 190 LEU A C 1
ATOM 1437 O O . LEU A 1 190 ? -2.083 -19.548 13.960 1.00 56.34 190 LEU A O 1
ATOM 1441 N N . ASP A 1 191 ? -3.463 -20.090 15.616 1.00 64.06 191 ASP A N 1
ATOM 1442 C CA . ASP A 1 191 ? -2.736 -19.317 16.620 1.00 64.06 191 ASP A CA 1
ATOM 1443 C C . ASP A 1 191 ? -1.393 -19.963 16.991 1.00 64.06 191 ASP A C 1
ATOM 1445 O O . ASP A 1 191 ? -0.424 -19.252 17.265 1.00 64.06 191 ASP A O 1
ATOM 1449 N N . ASP A 1 192 ? -1.305 -21.293 16.969 1.00 57.03 192 ASP A N 1
ATOM 1450 C CA . ASP A 1 192 ? -0.057 -22.047 17.107 1.00 57.03 192 ASP A CA 1
ATOM 1451 C C . ASP A 1 192 ? 0.861 -21.813 15.877 1.00 57.03 192 ASP A C 1
ATOM 1453 O O . ASP A 1 192 ? 2.028 -21.461 16.048 1.00 57.03 192 ASP A O 1
ATOM 1457 N N . ALA A 1 193 ? 0.339 -21.867 14.642 1.00 58.03 193 ALA A N 1
ATOM 1458 C CA . ALA A 1 193 ? 1.077 -21.578 13.400 1.00 58.03 193 ALA A CA 1
ATOM 1459 C C . ALA A 1 193 ? 1.568 -20.136 13.319 1.00 58.03 193 ALA A C 1
ATOM 1461 O O . ALA A 1 193 ? 2.713 -19.879 12.945 1.00 58.03 193 ALA A O 1
ATOM 1462 N N . ARG A 1 194 ? 0.712 -19.186 13.702 1.00 65.06 194 ARG A N 1
ATOM 1463 C CA . ARG A 1 194 ? 1.078 -17.776 13.796 1.00 65.06 194 ARG A CA 1
ATOM 1464 C C . ARG A 1 194 ? 2.195 -17.585 14.806 1.00 65.06 194 ARG A C 1
ATOM 1466 O O . ARG A 1 194 ? 3.149 -16.889 14.488 1.00 65.06 194 ARG A O 1
ATOM 1473 N N . ARG A 1 195 ? 2.100 -18.189 15.995 1.00 67.31 195 ARG A N 1
ATOM 1474 C CA . ARG A 1 195 ? 3.154 -18.093 17.013 1.00 67.31 195 ARG A CA 1
ATOM 1475 C C . ARG A 1 195 ? 4.458 -18.712 16.538 1.00 67.31 195 ARG A C 1
ATOM 1477 O O . ARG A 1 195 ? 5.473 -18.047 16.656 1.00 67.31 195 ARG A O 1
ATOM 1484 N N . ALA A 1 196 ? 4.427 -19.916 15.971 1.00 61.59 196 ALA A N 1
ATOM 1485 C CA . ALA A 1 196 ? 5.621 -20.621 15.506 1.00 61.59 196 ALA A CA 1
ATOM 1486 C C . ALA A 1 196 ? 6.313 -19.917 14.329 1.00 61.59 196 ALA A C 1
ATOM 1488 O O . ALA A 1 196 ? 7.536 -19.920 14.236 1.00 61.59 196 ALA A O 1
ATOM 1489 N N . GLY A 1 197 ? 5.540 -19.316 13.422 1.00 59.91 197 GLY A N 1
ATOM 1490 C CA . GLY A 1 197 ? 6.078 -18.689 12.220 1.00 59.91 197 GLY A CA 1
ATOM 1491 C C . GLY A 1 197 ? 6.391 -17.194 12.339 1.00 59.91 197 GLY A C 1
ATOM 1492 O O . GLY A 1 197 ? 6.952 -16.627 11.401 1.00 59.91 197 GLY A O 1
ATOM 1493 N N . ARG A 1 198 ? 6.059 -16.549 13.467 1.00 70.44 198 ARG A N 1
ATOM 1494 C CA . ARG A 1 198 ? 6.550 -15.200 13.794 1.00 70.44 198 ARG A CA 1
ATOM 1495 C C . ARG A 1 198 ? 8.019 -15.269 14.225 1.00 70.44 198 ARG A C 1
ATOM 1497 O O . ARG A 1 198 ? 8.422 -16.277 14.810 1.00 70.44 198 ARG A O 1
ATOM 1504 N N . PRO A 1 199 ? 8.800 -14.196 14.003 1.00 69.81 199 PRO A N 1
ATOM 1505 C CA . PRO A 1 199 ? 10.105 -14.052 14.635 1.00 69.81 199 PRO A CA 1
ATOM 1506 C C . PRO A 1 199 ? 9.995 -14.303 16.146 1.00 69.81 199 PRO A C 1
ATOM 1508 O O . PRO A 1 199 ? 9.125 -13.732 16.805 1.00 69.81 199 PRO A O 1
ATOM 1511 N N . GLN A 1 200 ? 10.846 -15.187 16.667 1.00 66.50 200 GLN A N 1
ATOM 1512 C CA . GLN A 1 200 ? 10.957 -15.456 18.101 1.00 66.50 200 GLN A CA 1
ATOM 1513 C C . GLN A 1 200 ? 11.953 -14.476 18.732 1.00 66.50 200 GLN A C 1
ATOM 1515 O O . GLN A 1 200 ? 12.802 -13.921 18.037 1.00 66.50 200 GLN A O 1
ATOM 1520 N N . GLY A 1 201 ? 11.867 -14.275 20.046 1.00 69.38 201 GLY A N 1
ATOM 1521 C CA . GLY A 1 201 ? 12.811 -13.437 20.793 1.00 69.38 201 GLY A CA 1
ATOM 1522 C C . GLY A 1 201 ? 12.167 -12.208 21.424 1.00 69.38 201 GLY A C 1
ATOM 1523 O O . GLY A 1 201 ? 10.943 -12.106 21.521 1.00 69.38 201 GLY A O 1
ATOM 1524 N N . GLN A 1 202 ? 12.997 -11.286 21.908 1.00 76.69 202 GLN A N 1
ATOM 1525 C CA . GLN A 1 202 ? 12.503 -10.075 22.548 1.00 76.69 202 GLN A CA 1
ATOM 1526 C C . GLN A 1 202 ? 12.172 -9.035 21.479 1.00 76.69 202 GLN A C 1
ATOM 1528 O O . GLN A 1 202 ? 12.990 -8.687 20.631 1.00 76.69 202 GLN A O 1
ATOM 1533 N N . ARG A 1 203 ? 10.955 -8.500 21.535 1.00 85.38 203 ARG A N 1
ATOM 1534 C CA . ARG A 1 203 ? 10.599 -7.324 20.750 1.00 85.38 203 ARG A CA 1
ATOM 1535 C C . ARG A 1 203 ? 11.203 -6.088 21.409 1.00 85.38 203 ARG A C 1
ATOM 1537 O O . ARG A 1 203 ? 10.997 -5.865 22.602 1.00 85.38 203 ARG A O 1
ATOM 1544 N N . THR A 1 204 ? 11.930 -5.300 20.630 1.00 90.06 204 THR A N 1
ATOM 1545 C CA . THR A 1 204 ? 12.594 -4.077 21.084 1.00 90.06 204 THR A CA 1
ATOM 1546 C C . THR A 1 204 ? 11.953 -2.848 20.457 1.00 90.06 204 THR A C 1
ATOM 1548 O O . THR A 1 204 ? 11.537 -2.865 19.294 1.00 90.06 204 THR A O 1
ATOM 1551 N N . ASP A 1 205 ? 11.867 -1.781 21.246 1.00 93.19 205 ASP A N 1
ATOM 1552 C CA . ASP A 1 205 ? 11.466 -0.461 20.773 1.00 93.19 205 ASP A CA 1
ATOM 1553 C C . ASP A 1 205 ? 12.678 0.190 20.099 1.00 93.19 205 ASP A C 1
ATOM 1555 O O . ASP A 1 205 ? 13.749 0.302 20.695 1.00 93.19 205 ASP A O 1
ATOM 1559 N N . VAL A 1 206 ? 12.523 0.571 18.833 1.00 93.19 206 VAL A N 1
ATOM 1560 C CA . VAL A 1 206 ? 13.581 1.187 18.019 1.00 93.19 206 VAL A CA 1
ATOM 1561 C C . VAL A 1 206 ? 13.431 2.706 18.030 1.00 93.19 206 VAL A C 1
ATOM 1563 O O . VAL A 1 206 ? 14.409 3.425 18.217 1.00 93.19 206 VAL A O 1
ATOM 1566 N N . VAL A 1 207 ? 12.204 3.192 17.833 1.00 93.00 207 VAL A N 1
ATOM 1567 C CA . VAL A 1 207 ? 11.829 4.610 17.920 1.00 93.00 207 VAL A CA 1
ATOM 1568 C C . VAL A 1 207 ? 10.482 4.697 18.623 1.00 93.00 207 VAL A C 1
ATOM 1570 O O . VAL A 1 207 ? 9.616 3.860 18.377 1.00 93.00 207 VAL A O 1
ATOM 1573 N N . GLY A 1 208 ? 10.296 5.697 19.486 1.00 92.00 208 GLY A N 1
ATOM 1574 C CA . GLY A 1 208 ? 9.080 5.820 20.291 1.00 92.00 208 GLY A CA 1
ATOM 1575 C C . GLY A 1 208 ? 8.882 4.625 21.228 1.00 92.00 208 GLY A C 1
ATOM 1576 O O . GLY A 1 208 ? 9.815 3.873 21.503 1.00 92.00 208 GLY A O 1
ATOM 1577 N N . THR A 1 209 ? 7.659 4.449 21.720 1.00 91.94 209 THR A N 1
ATOM 1578 C CA . THR A 1 209 ? 7.273 3.304 22.557 1.00 91.94 209 THR A CA 1
ATOM 1579 C C . THR A 1 209 ? 5.851 2.876 22.220 1.00 91.94 209 THR A C 1
ATOM 1581 O O . THR A 1 209 ? 5.098 3.625 21.598 1.00 91.94 209 THR A O 1
ATOM 1584 N N . LYS A 1 210 ? 5.437 1.702 22.702 1.00 90.19 210 LYS A N 1
ATOM 1585 C CA . LYS A 1 210 ? 4.051 1.216 22.570 1.00 90.19 210 LYS A CA 1
ATOM 1586 C C . LYS A 1 210 ? 2.973 2.160 23.121 1.00 90.19 210 LYS A C 1
ATOM 1588 O O . LYS A 1 210 ? 1.801 1.987 22.800 1.00 90.19 210 LYS A O 1
ATOM 1593 N N . ASP A 1 211 ? 3.353 3.121 23.958 1.00 90.69 211 ASP A N 1
ATOM 1594 C CA . ASP A 1 211 ? 2.425 4.090 24.541 1.00 90.69 211 ASP A CA 1
ATOM 1595 C C . ASP A 1 211 ? 2.198 5.295 23.605 1.00 90.69 211 ASP A C 1
ATOM 1597 O O . ASP A 1 211 ? 1.192 5.991 23.735 1.00 90.69 211 ASP A O 1
ATOM 1601 N N . ASP A 1 212 ? 3.082 5.507 22.618 1.00 91.38 212 ASP A N 1
ATOM 1602 C CA . ASP A 1 212 ? 2.930 6.491 21.543 1.00 91.38 212 ASP A CA 1
ATOM 1603 C C . ASP A 1 212 ? 2.961 5.826 20.158 1.00 91.38 212 ASP A C 1
ATOM 1605 O O . ASP A 1 212 ? 3.958 5.812 19.427 1.00 91.38 212 ASP A O 1
ATOM 1609 N N . MET A 1 213 ? 1.796 5.326 19.750 1.00 89.81 213 MET A N 1
ATOM 1610 C CA . MET A 1 213 ? 1.598 4.709 18.438 1.00 89.81 213 MET A CA 1
ATOM 1611 C C . MET A 1 213 ? 1.863 5.669 17.265 1.00 89.81 213 MET A C 1
ATOM 1613 O O . MET A 1 213 ? 1.998 5.201 16.136 1.00 89.81 213 MET A O 1
ATOM 1617 N N . LYS A 1 214 ? 1.976 6.992 17.475 1.00 92.00 214 LYS A N 1
ATOM 1618 C CA . LYS A 1 214 ? 2.283 7.957 16.400 1.00 92.00 214 LYS A CA 1
ATOM 1619 C C . LYS A 1 214 ? 3.741 7.910 15.957 1.00 92.00 214 LYS A C 1
ATOM 1621 O O . LYS A 1 214 ? 4.034 8.309 14.834 1.00 92.00 214 LYS A O 1
ATOM 1626 N N . THR A 1 215 ? 4.635 7.385 16.790 1.00 92.56 215 THR A N 1
ATOM 1627 C CA . THR A 1 215 ? 6.074 7.317 16.492 1.00 92.56 215 THR A CA 1
ATOM 1628 C C . THR A 1 215 ? 6.663 5.916 16.629 1.00 92.56 215 THR A C 1
ATOM 1630 O O . THR A 1 215 ? 7.788 5.686 16.192 1.00 92.56 215 THR A O 1
ATOM 1633 N N . TRP A 1 216 ? 5.909 4.963 17.185 1.00 95.69 216 TRP A N 1
ATOM 1634 C CA . TRP A 1 216 ? 6.438 3.646 17.516 1.00 95.69 216 TRP A CA 1
ATOM 1635 C C . TRP A 1 216 ? 6.908 2.814 16.316 1.00 95.69 216 TRP A C 1
ATOM 1637 O O . TRP A 1 216 ? 6.118 2.361 15.478 1.00 95.69 216 TRP A O 1
ATOM 1647 N N . ILE A 1 217 ? 8.207 2.551 16.288 1.00 95.44 217 ILE A N 1
ATOM 1648 C CA . ILE A 1 217 ? 8.841 1.553 15.438 1.00 95.44 217 ILE A CA 1
ATOM 1649 C C . ILE A 1 217 ? 9.461 0.522 16.365 1.00 95.44 217 ILE A C 1
ATOM 1651 O O . ILE A 1 217 ? 10.188 0.859 17.298 1.00 95.44 217 ILE A O 1
ATOM 1655 N N . SER A 1 218 ? 9.190 -0.744 16.092 1.00 93.75 218 SER A N 1
ATOM 1656 C CA . SER A 1 218 ? 9.713 -1.858 16.871 1.00 93.75 218 SER A CA 1
ATOM 1657 C C . SER A 1 218 ? 10.375 -2.884 15.972 1.00 93.75 218 SER A C 1
ATOM 1659 O O . SER A 1 218 ? 10.191 -2.871 14.755 1.00 93.75 218 SER A O 1
ATOM 1661 N N . ARG A 1 219 ? 11.146 -3.788 16.564 1.00 90.62 219 ARG A N 1
ATOM 1662 C CA . ARG A 1 219 ? 11.799 -4.859 15.824 1.00 90.62 219 ARG A CA 1
ATOM 1663 C C . ARG A 1 219 ? 11.906 -6.119 16.673 1.00 90.62 219 ARG A C 1
ATOM 1665 O O . ARG A 1 219 ? 12.105 -6.058 17.882 1.00 90.62 219 ARG A O 1
ATOM 1672 N N . TRP A 1 220 ? 11.774 -7.261 16.011 1.00 83.31 220 TRP A N 1
ATOM 1673 C CA . TRP A 1 220 ? 12.179 -8.556 16.552 1.00 83.31 220 TRP A CA 1
ATOM 1674 C C . TRP A 1 220 ? 13.614 -8.850 16.111 1.00 83.31 220 TRP A C 1
ATOM 1676 O O . TRP A 1 220 ? 13.980 -8.468 15.000 1.00 83.31 220 TRP A O 1
ATOM 1686 N N . ASP A 1 221 ? 14.406 -9.541 16.932 1.00 79.06 221 ASP A N 1
ATOM 1687 C CA . ASP A 1 221 ? 15.840 -9.777 16.683 1.00 79.06 221 ASP A CA 1
ATOM 1688 C C . ASP A 1 221 ? 16.132 -10.260 15.244 1.00 79.06 221 ASP A C 1
ATOM 1690 O O . ASP A 1 221 ? 16.961 -9.677 14.534 1.00 79.06 221 ASP A O 1
ATOM 1694 N N . GLU A 1 222 ? 15.352 -11.234 14.764 1.00 77.06 222 GLU A N 1
ATOM 1695 C CA . GLU A 1 222 ? 15.438 -11.806 13.408 1.00 77.06 222 GLU A CA 1
ATOM 1696 C C . GLU A 1 222 ? 14.341 -11.308 12.441 1.00 77.06 222 GLU A C 1
ATOM 1698 O O . GLU A 1 222 ? 14.218 -11.792 11.317 1.00 77.06 222 GLU A O 1
ATOM 1703 N N . GLY A 1 223 ? 13.514 -10.348 12.862 1.00 84.75 223 GLY A N 1
ATOM 1704 C CA . GLY A 1 223 ? 12.384 -9.838 12.082 1.00 84.75 223 GLY A CA 1
ATOM 1705 C C . GLY A 1 223 ? 12.665 -8.525 11.344 1.00 84.75 223 GLY A C 1
ATOM 1706 O O . GLY A 1 223 ? 13.676 -7.861 11.605 1.00 84.75 223 GLY A O 1
ATOM 1707 N N . PRO A 1 224 ? 11.750 -8.121 10.442 1.00 92.50 224 PRO A N 1
ATOM 1708 C CA . PRO A 1 224 ? 11.780 -6.786 9.858 1.00 92.50 224 PRO A CA 1
ATOM 1709 C C . PRO A 1 224 ? 11.528 -5.718 10.931 1.00 92.50 224 PRO A C 1
ATOM 1711 O O . PRO A 1 224 ? 11.022 -6.000 12.025 1.00 92.50 224 PRO A O 1
ATOM 1714 N N . PHE A 1 225 ? 11.849 -4.473 10.601 1.00 94.62 225 PHE A N 1
ATOM 1715 C CA . PHE A 1 225 ? 11.348 -3.325 11.348 1.00 94.62 225 PHE A CA 1
ATOM 1716 C C . PHE A 1 225 ? 9.843 -3.177 11.111 1.00 94.62 225 PHE A C 1
ATOM 1718 O O . PHE A 1 225 ? 9.353 -3.339 9.992 1.00 94.62 225 PHE A O 1
ATOM 1725 N N . LEU A 1 226 ? 9.109 -2.880 12.179 1.00 94.94 226 LEU A N 1
ATOM 1726 C CA . LEU A 1 226 ? 7.657 -2.788 12.184 1.00 94.94 226 LEU A CA 1
ATOM 1727 C C . LEU A 1 226 ? 7.232 -1.405 12.657 1.00 94.94 226 LEU A C 1
ATOM 1729 O O . LEU A 1 226 ? 7.422 -1.065 13.830 1.00 94.94 226 LEU A O 1
ATOM 1733 N N . ARG A 1 227 ? 6.608 -0.637 11.762 1.00 96.06 227 ARG A N 1
ATOM 1734 C CA . ARG A 1 227 ? 5.805 0.525 12.142 1.00 96.06 227 ARG A CA 1
ATOM 1735 C C . ARG A 1 227 ? 4.459 0.023 12.642 1.00 96.06 227 ARG A C 1
ATOM 1737 O O . ARG A 1 227 ? 3.753 -0.685 11.930 1.00 96.06 227 ARG A O 1
ATOM 1744 N N . GLU A 1 228 ? 4.112 0.356 13.874 1.00 93.88 228 GLU A N 1
ATOM 1745 C CA . GLU A 1 228 ? 2.957 -0.248 14.540 1.00 93.88 228 GLU A CA 1
ATOM 1746 C C . GLU A 1 228 ? 1.822 0.755 14.657 1.00 93.88 228 GLU A C 1
ATOM 1748 O O . GLU A 1 228 ? 2.024 1.905 15.053 1.00 93.88 228 GLU A O 1
ATOM 1753 N N . VAL A 1 229 ? 0.631 0.316 14.256 1.00 95.12 229 VAL A N 1
ATOM 1754 C CA . VAL A 1 229 ? -0.541 1.173 14.122 1.00 95.12 229 VAL A CA 1
ATOM 1755 C C . VAL A 1 229 ? -1.759 0.439 14.658 1.00 95.12 229 VAL A C 1
ATOM 1757 O O . VAL A 1 229 ? -2.103 -0.643 14.184 1.00 95.12 229 VAL A O 1
ATOM 1760 N N . ASN A 1 230 ? -2.454 1.071 15.600 1.00 95.19 230 ASN A N 1
ATOM 1761 C CA . ASN A 1 230 ? -3.755 0.613 16.068 1.00 95.19 230 ASN A CA 1
ATOM 1762 C C . ASN A 1 230 ? -4.839 1.535 15.520 1.00 95.19 230 ASN A C 1
ATOM 1764 O O . ASN A 1 230 ? -4.784 2.752 15.701 1.00 95.19 230 ASN A O 1
ATOM 1768 N N . ILE A 1 231 ? -5.836 0.946 14.870 1.00 95.50 231 ILE A N 1
ATOM 1769 C CA . ILE A 1 231 ? -7.005 1.647 14.360 1.00 95.50 231 ILE A CA 1
ATOM 1770 C C . ILE A 1 231 ? -8.236 1.153 15.107 1.00 95.50 231 ILE A C 1
ATOM 1772 O O . ILE A 1 231 ? -8.488 -0.045 15.212 1.00 95.50 231 ILE A O 1
ATOM 1776 N N . LYS A 1 232 ? -9.043 2.090 15.595 1.00 94.25 232 LYS A N 1
ATOM 1777 C CA . LYS A 1 232 ? -10.319 1.763 16.224 1.00 94.25 232 LYS A CA 1
ATOM 1778 C C . LYS A 1 232 ? -11.357 1.417 15.154 1.00 94.25 232 LYS A C 1
ATOM 1780 O O . LYS A 1 232 ? -11.706 2.275 14.340 1.00 94.25 232 LYS A O 1
ATOM 1785 N N . GLY A 1 233 ? -11.859 0.183 15.167 1.00 92.88 233 GLY A N 1
ATOM 1786 C CA . GLY A 1 233 ? -12.960 -0.249 14.313 1.00 92.88 233 GLY A CA 1
ATOM 1787 C C . GLY A 1 233 ? -14.321 0.298 14.758 1.00 92.88 233 GLY A C 1
ATOM 1788 O O . GLY A 1 233 ? -14.441 1.045 15.732 1.00 92.88 233 GLY A O 1
ATOM 1789 N N . LEU A 1 234 ? -15.376 -0.091 14.035 1.00 94.62 234 LEU A N 1
ATOM 1790 C CA . LEU A 1 234 ? -16.763 0.293 14.346 1.00 94.62 234 LEU A CA 1
ATOM 1791 C C . LEU A 1 234 ? -17.552 -0.795 15.098 1.00 94.62 234 LEU A C 1
ATOM 1793 O O . LEU A 1 234 ? -18.661 -0.546 15.573 1.00 94.62 234 LEU A O 1
ATOM 1797 N N . LYS A 1 235 ? -16.981 -1.999 15.225 1.00 91.88 235 LYS A N 1
ATOM 1798 C CA . LYS A 1 235 ? -17.565 -3.160 15.916 1.00 91.88 235 LYS A CA 1
ATOM 1799 C C . LYS A 1 235 ? -16.714 -3.509 17.150 1.00 91.88 235 LYS A C 1
ATOM 1801 O O . LYS A 1 235 ? -15.831 -4.365 17.040 1.00 91.88 235 LYS A O 1
ATOM 1806 N N . PRO A 1 236 ? -16.935 -2.847 18.304 1.00 81.06 236 PRO A N 1
ATOM 1807 C CA . PRO A 1 236 ? -16.138 -3.086 19.505 1.00 81.06 236 PRO A CA 1
ATOM 1808 C C . PRO A 1 236 ? -16.326 -4.517 20.025 1.00 81.06 236 PRO A C 1
ATOM 1810 O O . PRO A 1 236 ? -17.369 -5.131 19.803 1.00 81.06 236 PRO A O 1
ATOM 1813 N N . ASN A 1 237 ? -15.335 -5.022 20.764 1.00 81.69 237 ASN A N 1
ATOM 1814 C CA . ASN A 1 237 ? -15.345 -6.353 21.393 1.00 81.69 237 ASN A CA 1
ATOM 1815 C C . ASN A 1 237 ? -15.424 -7.534 20.404 1.00 81.69 237 ASN A C 1
ATOM 1817 O O . ASN A 1 237 ? -15.878 -8.617 20.767 1.00 81.69 237 ASN A O 1
ATOM 1821 N N . THR A 1 238 ? -14.987 -7.338 19.159 1.00 85.06 238 THR A N 1
ATOM 1822 C CA . THR A 1 238 ? -14.829 -8.415 18.168 1.00 85.06 238 THR A CA 1
ATOM 1823 C C . THR A 1 238 ? -13.352 -8.764 17.993 1.00 85.06 238 THR A C 1
ATOM 1825 O O . THR A 1 238 ? -12.486 -7.948 18.314 1.00 85.06 238 THR A O 1
ATOM 1828 N N . GLU A 1 239 ? -13.043 -9.961 17.478 1.00 86.81 239 GLU A N 1
ATOM 1829 C CA . GLU A 1 239 ? -11.652 -10.358 17.219 1.00 86.81 239 GLU A CA 1
ATOM 1830 C C . GLU A 1 239 ? -10.921 -9.283 16.383 1.00 86.81 239 GLU A C 1
ATOM 1832 O O . GLU A 1 239 ? -11.481 -8.778 15.400 1.00 86.81 239 GLU A O 1
ATOM 1837 N N . PRO A 1 240 ? -9.684 -8.900 16.750 1.00 92.19 240 PRO A N 1
ATOM 1838 C CA . PRO A 1 240 ? -8.912 -7.954 15.960 1.00 92.19 240 PRO A CA 1
ATOM 1839 C C . PRO A 1 240 ? -8.613 -8.472 14.550 1.00 92.19 240 PRO A C 1
ATOM 1841 O O . PRO A 1 240 ? -8.453 -9.680 14.321 1.00 92.19 240 PRO A O 1
ATOM 1844 N N . VAL A 1 241 ? -8.490 -7.533 13.613 1.00 93.50 241 VAL A N 1
ATOM 1845 C CA . VAL A 1 241 ? -7.956 -7.799 12.271 1.00 93.50 241 VAL A CA 1
ATOM 1846 C C . VAL A 1 241 ? -6.518 -7.319 12.229 1.00 93.50 241 VAL A C 1
ATOM 1848 O O . VAL A 1 241 ? -6.259 -6.160 12.540 1.00 93.50 241 VAL A O 1
ATOM 1851 N N . GLU A 1 242 ? -5.586 -8.187 11.845 1.00 94.69 242 GLU A N 1
ATOM 1852 C CA . GLU A 1 242 ? -4.209 -7.785 11.577 1.00 94.69 242 GLU A CA 1
ATOM 1853 C C . GLU A 1 242 ? -3.946 -7.704 10.076 1.00 94.69 242 GLU A C 1
ATOM 1855 O O . GLU A 1 242 ? -4.059 -8.700 9.362 1.00 94.69 242 GLU A O 1
ATOM 1860 N N . ILE A 1 243 ? -3.526 -6.529 9.621 1.00 97.25 243 ILE A N 1
ATOM 1861 C CA . ILE A 1 243 ? -3.106 -6.263 8.249 1.00 97.25 243 ILE A CA 1
ATOM 1862 C C . ILE A 1 243 ? -1.619 -5.924 8.264 1.00 97.25 243 ILE A C 1
ATOM 1864 O O . ILE A 1 243 ? -1.145 -5.211 9.151 1.00 97.25 243 ILE A O 1
ATOM 1868 N N . VAL A 1 244 ? -0.879 -6.429 7.282 1.00 96.69 244 VAL A N 1
ATOM 1869 C CA . VAL A 1 244 ? 0.520 -6.050 7.069 1.00 96.69 244 VAL A CA 1
ATOM 1870 C C . VAL A 1 244 ? 0.645 -5.306 5.749 1.00 96.69 244 VAL A C 1
ATOM 1872 O O . VAL A 1 244 ? 0.316 -5.853 4.697 1.00 96.69 244 VAL A O 1
ATOM 1875 N N . GLN A 1 245 ? 1.125 -4.066 5.820 1.00 98.19 245 GLN A N 1
ATOM 1876 C CA . GLN A 1 245 ? 1.484 -3.261 4.658 1.00 98.19 245 GLN A CA 1
ATOM 1877 C C . GLN A 1 245 ? 2.948 -3.506 4.285 1.00 98.19 245 GLN A C 1
ATOM 1879 O O . GLN A 1 245 ? 3.834 -3.458 5.144 1.00 98.19 245 GLN A O 1
ATOM 1884 N N . VAL A 1 246 ? 3.183 -3.708 2.995 1.00 97.56 246 VAL A N 1
ATOM 1885 C CA . VAL A 1 246 ? 4.494 -3.763 2.342 1.00 97.56 246 VAL A CA 1
ATOM 1886 C C . VAL A 1 246 ? 4.523 -2.653 1.288 1.00 97.56 246 VAL A C 1
ATOM 1888 O O . VAL A 1 246 ? 3.491 -2.345 0.700 1.00 97.56 246 VAL A O 1
ATOM 1891 N N . THR A 1 247 ? 5.662 -2.014 1.046 1.00 97.88 247 THR A N 1
ATOM 1892 C CA . THR A 1 247 ? 5.739 -0.905 0.081 1.00 97.88 247 THR A CA 1
ATOM 1893 C C . THR A 1 247 ? 7.127 -0.779 -0.518 1.00 97.88 247 THR A C 1
ATOM 1895 O O . THR A 1 247 ? 8.085 -1.223 0.112 1.00 97.88 247 THR A O 1
ATOM 1898 N N . ASP A 1 248 ? 7.252 -0.153 -1.691 1.00 97.81 248 ASP A N 1
ATOM 1899 C CA . ASP A 1 248 ? 8.539 0.289 -2.242 1.00 97.81 248 ASP A CA 1
ATOM 1900 C C . ASP A 1 248 ? 9.581 -0.846 -2.239 1.00 97.81 248 ASP A C 1
ATOM 1902 O O . ASP A 1 248 ? 10.663 -0.756 -1.641 1.00 97.81 248 ASP A O 1
ATOM 1906 N N . THR A 1 249 ? 9.217 -1.981 -2.842 1.00 97.25 249 THR A N 1
ATOM 1907 C CA . THR A 1 249 ? 10.115 -3.140 -2.927 1.00 97.25 249 THR A CA 1
ATOM 1908 C C . THR A 1 249 ? 11.185 -2.969 -3.986 1.00 97.25 249 THR A C 1
ATOM 1910 O O . THR A 1 249 ? 12.241 -3.605 -3.888 1.00 97.25 249 THR A O 1
ATOM 1913 N N . HIS A 1 250 ? 10.909 -2.110 -4.974 1.00 97.56 250 HIS A N 1
ATOM 1914 C CA . HIS A 1 250 ? 11.830 -1.703 -6.028 1.00 97.56 250 HIS A CA 1
ATOM 1915 C C . HIS A 1 250 ? 12.596 -2.888 -6.619 1.00 97.56 250 HIS A C 1
ATOM 1917 O O . HIS A 1 250 ? 13.831 -2.914 -6.658 1.00 97.56 250 HIS A O 1
ATOM 1923 N N . TYR A 1 251 ? 11.866 -3.919 -7.053 1.00 96.94 251 TYR A N 1
ATOM 1924 C CA . TYR A 1 251 ? 12.465 -5.006 -7.813 1.00 96.94 251 TYR A CA 1
ATOM 1925 C C . TYR A 1 251 ? 13.130 -4.425 -9.052 1.00 96.94 251 TYR A C 1
ATOM 1927 O O . TYR A 1 251 ? 12.524 -3.654 -9.789 1.00 96.94 251 TYR A O 1
ATOM 1935 N N . ASN A 1 252 ? 14.398 -4.779 -9.250 1.00 97.25 252 ASN A N 1
ATOM 1936 C CA . ASN A 1 252 ? 15.201 -4.316 -10.370 1.00 97.25 252 ASN A CA 1
ATOM 1937 C C . ASN A 1 252 ? 15.855 -5.520 -11.039 1.00 97.25 252 ASN A C 1
ATOM 1939 O O . ASN A 1 252 ? 16.893 -6.028 -10.596 1.00 97.25 252 ASN A O 1
ATOM 1943 N N . LEU A 1 253 ? 15.233 -5.970 -12.121 1.00 95.75 253 LEU A N 1
ATOM 1944 C CA . LEU A 1 253 ? 15.699 -7.084 -12.923 1.00 95.75 253 LEU A CA 1
ATOM 1945 C C . LEU A 1 253 ? 15.389 -6.828 -14.398 1.00 95.75 253 LEU A C 1
ATOM 1947 O O . LEU A 1 253 ? 14.346 -6.290 -14.748 1.00 95.75 253 LEU A O 1
ATOM 1951 N N . VAL A 1 254 ? 16.308 -7.241 -15.263 1.00 94.06 254 VAL A N 1
ATOM 1952 C CA . VAL A 1 254 ? 16.070 -7.378 -16.701 1.00 94.06 254 VAL A CA 1
ATOM 1953 C C . VAL A 1 254 ? 16.263 -8.845 -17.027 1.00 94.06 254 VAL A C 1
ATOM 1955 O O . VAL A 1 254 ? 17.302 -9.402 -16.661 1.00 94.06 254 VAL A O 1
ATOM 1958 N N . ASN A 1 255 ? 15.280 -9.456 -17.678 1.00 85.00 255 ASN A N 1
ATOM 1959 C CA . ASN A 1 255 ? 15.322 -10.864 -18.061 1.00 85.00 255 ASN A CA 1
ATOM 1960 C C . ASN A 1 255 ? 15.444 -11.028 -19.589 1.00 85.00 255 ASN A C 1
ATOM 1962 O O . ASN A 1 255 ? 15.714 -10.076 -20.321 1.00 85.00 255 ASN A O 1
ATOM 1966 N N . LYS A 1 256 ? 15.276 -12.260 -20.075 1.00 87.62 256 LYS A N 1
ATOM 1967 C CA . LYS A 1 256 ? 15.372 -12.583 -21.503 1.00 87.62 256 LYS A CA 1
ATOM 1968 C C . LYS A 1 256 ? 14.254 -11.939 -22.334 1.00 87.62 256 LYS A C 1
ATOM 1970 O O . LYS A 1 256 ? 14.524 -11.517 -23.454 1.00 87.62 256 LYS A O 1
ATOM 1975 N N . ASP A 1 257 ? 13.039 -11.818 -21.798 1.00 85.69 257 ASP A N 1
ATOM 1976 C CA . ASP A 1 257 ? 11.914 -11.170 -22.490 1.00 85.69 257 ASP A CA 1
ATOM 1977 C C . ASP A 1 257 ? 12.207 -9.682 -22.730 1.00 85.69 257 ASP A C 1
ATOM 1979 O O . ASP A 1 257 ? 11.942 -9.164 -23.813 1.00 85.69 257 ASP A O 1
ATOM 1983 N N . ASP A 1 258 ? 12.852 -9.006 -21.776 1.00 91.31 258 ASP A N 1
ATOM 1984 C CA . ASP A 1 258 ? 13.326 -7.632 -21.964 1.00 91.31 258 ASP A CA 1
ATOM 1985 C C . ASP A 1 258 ? 14.410 -7.514 -23.045 1.00 91.31 258 ASP A C 1
ATOM 1987 O O . ASP A 1 258 ? 14.456 -6.525 -23.778 1.00 91.31 258 ASP A O 1
ATOM 1991 N N . GLU A 1 259 ? 15.304 -8.501 -23.143 1.00 90.06 259 GLU A N 1
ATOM 1992 C CA . GLU A 1 259 ? 16.341 -8.553 -24.181 1.00 90.06 259 GLU A CA 1
ATOM 1993 C C . GLU A 1 259 ? 15.743 -8.820 -25.570 1.00 90.06 259 GLU A C 1
ATOM 1995 O O . GLU A 1 259 ? 16.255 -8.298 -26.560 1.00 90.06 259 GLU A O 1
ATOM 2000 N N . ILE A 1 260 ? 14.645 -9.580 -25.642 1.00 88.75 260 ILE A N 1
ATOM 2001 C CA . ILE A 1 260 ? 13.887 -9.836 -26.873 1.00 88.75 260 ILE A CA 1
ATOM 2002 C C . ILE A 1 260 ? 13.080 -8.600 -27.286 1.00 88.75 260 ILE A C 1
ATOM 2004 O O . ILE A 1 260 ? 13.156 -8.195 -28.446 1.00 88.75 260 ILE A O 1
ATOM 2008 N N . GLU A 1 261 ? 12.331 -7.982 -26.362 1.00 91.12 261 GLU A N 1
ATOM 2009 C CA . GLU A 1 261 ? 11.622 -6.719 -26.627 1.00 91.12 261 GLU A CA 1
ATOM 2010 C C . GLU A 1 261 ? 12.625 -5.625 -27.020 1.00 91.12 261 GLU A C 1
ATOM 2012 O O . GLU A 1 261 ? 12.333 -4.774 -27.862 1.00 91.12 261 GLU A O 1
ATOM 2017 N N . ASN A 1 262 ? 13.815 -5.659 -26.407 1.00 94.06 262 ASN A N 1
ATOM 2018 C CA . ASN A 1 262 ? 14.911 -4.720 -26.609 1.00 94.06 262 ASN A CA 1
ATOM 2019 C C . ASN A 1 262 ? 14.432 -3.262 -26.554 1.00 94.06 262 ASN A C 1
ATOM 2021 O O . ASN A 1 262 ? 14.827 -2.415 -27.364 1.00 94.06 262 ASN A O 1
ATOM 2025 N N . ASN A 1 263 ? 13.538 -2.956 -25.607 1.00 96.94 263 ASN A N 1
ATOM 2026 C CA . ASN A 1 263 ? 13.021 -1.604 -25.484 1.00 96.94 263 ASN A CA 1
ATOM 2027 C C . ASN A 1 263 ? 14.186 -0.646 -25.160 1.00 96.94 263 ASN A C 1
ATOM 2029 O O . ASN A 1 263 ? 14.867 -0.822 -24.143 1.00 96.94 263 ASN A O 1
ATOM 2033 N N . PRO A 1 264 ? 14.412 0.406 -25.969 1.00 97.62 264 PRO A N 1
ATOM 2034 C CA . PRO A 1 264 ? 15.606 1.238 -25.848 1.00 97.62 264 PRO A CA 1
ATOM 2035 C C . PRO A 1 264 ? 15.659 2.006 -24.521 1.00 97.62 264 PRO A C 1
ATOM 2037 O O . PRO A 1 264 ? 16.745 2.289 -24.011 1.00 97.62 264 PRO A O 1
ATOM 2040 N N . SER A 1 265 ? 14.502 2.319 -23.929 1.00 97.94 265 SER A N 1
ATOM 2041 C CA . SER A 1 265 ? 14.443 2.986 -22.629 1.00 97.94 265 SER A CA 1
ATOM 2042 C C . SER A 1 265 ? 14.752 2.038 -21.473 1.00 97.94 265 SER A C 1
ATOM 2044 O O . SER A 1 265 ? 15.557 2.396 -20.616 1.00 97.94 265 SER A O 1
ATOM 2046 N N . VAL A 1 266 ? 14.232 0.805 -21.502 1.00 97.88 266 VAL A N 1
ATOM 2047 C CA . VAL A 1 266 ? 14.542 -0.241 -20.511 1.00 97.88 266 VAL A CA 1
ATOM 2048 C C . VAL A 1 266 ? 16.021 -0.621 -20.580 1.00 97.88 266 VAL A C 1
ATOM 2050 O O . VAL A 1 266 ? 16.684 -0.679 -19.548 1.00 97.88 266 VAL A O 1
ATOM 2053 N N . MET A 1 267 ? 16.593 -0.783 -21.779 1.00 98.12 267 MET A N 1
ATOM 2054 C CA . MET A 1 267 ? 18.026 -1.067 -21.935 1.00 98.12 267 MET A CA 1
ATOM 2055 C C . MET A 1 267 ? 18.905 0.096 -21.462 1.00 98.12 267 MET A C 1
ATOM 2057 O O . MET A 1 267 ? 19.928 -0.121 -20.805 1.00 98.12 267 MET A O 1
ATOM 2061 N N . SER A 1 268 ? 18.490 1.341 -21.715 1.00 98.31 268 SER A N 1
ATOM 2062 C CA . SER A 1 268 ? 19.160 2.511 -21.143 1.00 98.31 268 SER A CA 1
ATOM 2063 C C . SER A 1 268 ? 19.077 2.513 -19.613 1.00 98.31 268 SER A C 1
ATOM 2065 O O . SER A 1 268 ? 20.096 2.655 -18.938 1.00 98.31 268 SER A O 1
ATOM 2067 N N . THR A 1 269 ? 17.899 2.280 -19.036 1.00 98.19 269 THR A N 1
ATOM 2068 C CA . THR A 1 269 ? 17.716 2.144 -17.586 1.00 98.19 269 THR A CA 1
ATOM 2069 C C . THR A 1 269 ? 18.599 1.025 -17.016 1.00 98.19 269 THR A C 1
ATOM 2071 O O . THR A 1 269 ? 19.372 1.285 -16.095 1.00 98.19 269 THR A O 1
ATOM 2074 N N . ARG A 1 270 ? 18.642 -0.166 -17.630 1.00 96.88 270 ARG A N 1
ATOM 2075 C CA . ARG A 1 270 ? 19.560 -1.268 -17.270 1.00 96.88 270 ARG A CA 1
ATOM 2076 C C . ARG A 1 270 ? 21.023 -0.828 -17.258 1.00 96.88 270 ARG A C 1
ATOM 2078 O O . ARG A 1 270 ? 21.810 -1.300 -16.438 1.00 96.88 270 ARG A O 1
ATOM 2085 N N . GLN A 1 271 ? 21.442 0.069 -18.145 1.00 96.81 271 GLN A N 1
ATOM 2086 C CA . GLN A 1 271 ? 22.819 0.564 -18.170 1.00 96.81 271 GLN A CA 1
ATOM 2087 C C . GLN A 1 271 ? 23.125 1.491 -16.983 1.00 96.81 271 GLN A C 1
ATOM 2089 O O . GLN A 1 271 ? 24.200 1.376 -16.384 1.00 96.81 271 GLN A O 1
ATOM 2094 N N . TYR A 1 272 ? 22.198 2.373 -16.604 1.00 97.69 272 TYR A N 1
ATOM 2095 C CA . TYR A 1 272 ? 22.470 3.461 -15.653 1.00 97.69 272 TYR A CA 1
ATOM 2096 C C . TYR A 1 272 ? 21.924 3.230 -14.236 1.00 97.69 272 TYR A C 1
ATOM 2098 O O . TYR A 1 272 ? 22.564 3.649 -13.273 1.00 97.69 272 TYR A O 1
ATOM 2106 N N . ARG A 1 273 ? 20.808 2.515 -14.073 1.00 96.62 273 ARG A N 1
ATOM 2107 C CA . ARG A 1 273 ? 20.165 2.260 -12.779 1.00 96.62 273 ARG A CA 1
ATOM 2108 C C . ARG A 1 273 ? 20.866 1.135 -12.024 1.00 96.62 273 ARG A C 1
ATOM 2110 O O . ARG A 1 273 ? 20.760 -0.038 -12.382 1.00 96.62 273 ARG A O 1
ATOM 2117 N N . ARG A 1 274 ? 21.686 1.485 -11.029 1.00 96.00 274 ARG A N 1
ATOM 2118 C CA . ARG A 1 274 ? 22.540 0.522 -10.294 1.00 96.00 274 ARG A CA 1
ATOM 2119 C C . ARG A 1 274 ? 21.926 0.022 -8.991 1.00 96.00 274 ARG A C 1
ATOM 2121 O O . ARG A 1 274 ? 22.261 -1.080 -8.569 1.00 96.00 274 ARG A O 1
ATOM 2128 N N . TRP A 1 275 ? 21.063 0.818 -8.371 1.00 94.75 275 TRP A N 1
ATOM 2129 C CA . TRP A 1 275 ? 20.424 0.466 -7.107 1.00 94.75 275 TRP A CA 1
ATOM 2130 C C . TRP A 1 275 ? 19.558 -0.782 -7.272 1.00 94.75 275 TRP A C 1
ATOM 2132 O O . TRP A 1 275 ? 18.803 -0.881 -8.230 1.00 94.75 275 TRP A O 1
ATOM 2142 N N . LEU A 1 276 ? 19.728 -1.734 -6.358 1.00 94.12 276 LEU A N 1
ATOM 2143 C CA . LEU A 1 276 ? 18.986 -2.995 -6.259 1.00 94.12 276 LEU A CA 1
ATOM 2144 C C . LEU A 1 276 ? 19.031 -3.956 -7.461 1.00 94.12 276 LEU A C 1
ATOM 2146 O O . LEU A 1 276 ? 18.288 -4.939 -7.508 1.00 94.12 276 LEU A O 1
ATOM 2150 N N . ARG A 1 277 ? 19.908 -3.687 -8.429 1.00 93.69 277 ARG A N 1
ATOM 2151 C CA . ARG A 1 277 ? 20.035 -4.450 -9.674 1.00 93.69 277 ARG A CA 1
ATOM 2152 C C . ARG A 1 277 ? 20.222 -5.948 -9.429 1.00 93.69 277 ARG A C 1
ATOM 2154 O O . ARG A 1 277 ? 20.963 -6.334 -8.533 1.00 93.69 277 ARG A O 1
ATOM 2161 N N . ASN A 1 278 ? 19.683 -6.763 -10.336 1.00 89.19 278 ASN A N 1
ATOM 2162 C CA . ASN A 1 278 ? 19.735 -8.228 -10.309 1.00 89.19 278 ASN A CA 1
ATOM 2163 C C . ASN A 1 278 ? 18.912 -8.807 -9.150 1.00 89.19 278 ASN A C 1
ATOM 2165 O O . ASN A 1 278 ? 19.302 -9.804 -8.548 1.00 89.19 278 ASN A O 1
ATOM 2169 N N . GLY A 1 279 ? 17.798 -8.150 -8.813 1.00 89.19 279 GLY A N 1
ATOM 2170 C CA . GLY A 1 279 ? 16.878 -8.618 -7.781 1.00 89.19 279 GLY A CA 1
ATOM 2171 C C . GLY A 1 279 ? 17.483 -8.631 -6.377 1.00 89.19 279 GLY A C 1
ATOM 2172 O O . GLY A 1 279 ? 17.065 -9.429 -5.545 1.00 89.19 279 GLY A O 1
ATOM 2173 N N . THR A 1 280 ? 18.464 -7.775 -6.062 1.00 92.69 280 THR A N 1
ATOM 2174 C CA . THR A 1 280 ? 19.123 -7.828 -4.740 1.00 92.69 280 THR A CA 1
ATOM 2175 C C . THR A 1 280 ? 18.195 -7.454 -3.583 1.00 92.69 280 THR A C 1
ATOM 2177 O O . THR A 1 280 ? 18.548 -7.695 -2.433 1.00 92.69 280 THR A O 1
ATOM 2180 N N . SER A 1 281 ? 17.025 -6.871 -3.865 1.00 93.69 281 SER A N 1
ATOM 2181 C CA . SER A 1 281 ? 15.977 -6.641 -2.869 1.00 93.69 281 SER A CA 1
ATOM 2182 C C . SER A 1 281 ? 15.250 -7.924 -2.450 1.00 93.69 281 SER A C 1
ATOM 2184 O O . SER A 1 281 ? 14.760 -7.992 -1.325 1.00 93.69 281 SER A O 1
ATOM 2186 N N . VAL A 1 282 ? 15.231 -8.970 -3.287 1.00 88.81 282 VAL A N 1
ATOM 2187 C CA . VAL A 1 282 ? 14.443 -10.201 -3.075 1.00 88.81 282 VAL A CA 1
ATOM 2188 C C . VAL A 1 282 ? 14.657 -10.838 -1.693 1.00 88.81 282 VAL A C 1
ATOM 2190 O O . VAL A 1 282 ? 13.662 -11.091 -1.014 1.00 88.81 282 VAL A O 1
ATOM 2193 N N . PRO A 1 283 ? 15.892 -11.057 -1.189 1.00 86.62 283 PRO A N 1
ATOM 2194 C CA . PRO A 1 283 ? 16.081 -11.651 0.138 1.00 86.62 283 PRO A CA 1
ATOM 2195 C C . PRO A 1 283 ? 15.455 -10.821 1.268 1.00 86.62 283 PRO A C 1
ATOM 2197 O O . PRO A 1 283 ? 14.887 -11.377 2.209 1.00 86.62 283 PRO A O 1
ATOM 2200 N N . THR A 1 284 ? 15.528 -9.494 1.158 1.00 90.62 284 THR A N 1
ATOM 2201 C CA . THR A 1 284 ? 14.950 -8.560 2.128 1.00 90.62 284 THR A CA 1
ATOM 2202 C C . THR A 1 284 ? 13.427 -8.594 2.083 1.00 90.62 284 THR A C 1
ATOM 2204 O O . THR A 1 284 ? 12.786 -8.718 3.127 1.00 90.62 284 THR A O 1
ATOM 2207 N N . ILE A 1 285 ? 12.836 -8.582 0.886 1.00 91.88 285 ILE A N 1
ATOM 2208 C CA . ILE A 1 285 ? 11.378 -8.646 0.738 1.00 91.88 285 ILE A CA 1
ATOM 2209 C C . ILE A 1 285 ? 10.826 -9.992 1.209 1.00 91.88 285 ILE A C 1
ATOM 2211 O O . ILE A 1 285 ? 9.830 -10.028 1.929 1.00 91.88 285 ILE A O 1
ATOM 2215 N N . ARG A 1 286 ? 11.514 -11.102 0.924 1.00 86.31 286 ARG A N 1
ATOM 2216 C CA . ARG A 1 286 ? 11.155 -12.423 1.460 1.00 86.31 286 ARG A CA 1
ATOM 2217 C C . ARG A 1 286 ? 11.110 -12.435 2.985 1.00 86.31 286 ARG A C 1
ATOM 2219 O O . ARG A 1 286 ? 10.242 -13.089 3.557 1.00 86.31 286 ARG A O 1
ATOM 2226 N N . ASN A 1 287 ? 12.006 -11.712 3.660 1.00 85.44 287 ASN A N 1
ATOM 2227 C CA . ASN A 1 287 ? 11.964 -11.598 5.118 1.00 85.44 287 ASN A CA 1
ATOM 2228 C C . ASN A 1 287 ? 10.701 -10.873 5.608 1.00 85.44 287 ASN A C 1
ATOM 2230 O O . ASN A 1 287 ? 10.041 -11.326 6.544 1.00 85.44 287 ASN A O 1
ATOM 2234 N N . VAL A 1 288 ? 10.317 -9.791 4.931 1.00 90.31 288 VAL A N 1
ATOM 2235 C CA . VAL A 1 288 ? 9.071 -9.067 5.215 1.00 90.31 288 VAL A CA 1
ATOM 2236 C C . VAL A 1 288 ? 7.848 -9.959 4.967 1.00 90.31 288 VAL A C 1
ATOM 2238 O O . VAL A 1 288 ? 6.951 -10.040 5.807 1.00 90.31 288 VAL A O 1
ATOM 2241 N N . LEU A 1 289 ? 7.830 -10.705 3.863 1.00 84.94 289 LEU A N 1
ATOM 2242 C CA . LEU A 1 289 ? 6.734 -11.612 3.520 1.00 84.94 289 LEU A CA 1
ATOM 2243 C C . LEU A 1 289 ? 6.605 -12.796 4.487 1.00 84.94 289 LEU A C 1
ATOM 2245 O O . LEU A 1 289 ? 5.487 -13.193 4.823 1.00 84.94 289 LEU A O 1
ATOM 2249 N N . LYS A 1 290 ? 7.720 -13.307 5.027 1.00 79.44 290 LYS A N 1
ATOM 2250 C CA . LYS A 1 290 ? 7.703 -14.300 6.118 1.00 79.44 290 LYS A CA 1
ATOM 2251 C C . LYS A 1 290 ? 6.971 -13.790 7.357 1.00 79.44 290 LYS A C 1
ATOM 2253 O O . LYS A 1 290 ? 6.347 -14.586 8.052 1.00 79.44 290 LYS A O 1
ATOM 2258 N N . PHE A 1 291 ? 7.015 -12.489 7.631 1.00 83.62 291 PHE A N 1
ATOM 2259 C CA . PHE A 1 291 ? 6.203 -11.886 8.684 1.00 83.62 291 PHE A CA 1
ATOM 2260 C C . PHE A 1 291 ? 4.741 -11.719 8.240 1.00 83.62 291 PHE A C 1
ATOM 2262 O O . PHE A 1 291 ? 3.818 -12.125 8.953 1.00 83.62 291 PHE A O 1
ATOM 2269 N N . ALA A 1 292 ? 4.527 -11.172 7.040 1.00 86.50 292 ALA A N 1
ATOM 2270 C CA . ALA A 1 292 ? 3.206 -10.855 6.500 1.00 86.50 292 ALA A CA 1
ATOM 2271 C C . ALA A 1 292 ? 2.295 -12.085 6.340 1.00 86.50 292 ALA A C 1
ATOM 2273 O O . ALA A 1 292 ? 1.080 -11.979 6.514 1.00 86.50 292 ALA A O 1
ATOM 2274 N N . ARG A 1 293 ? 2.863 -13.270 6.090 1.00 74.75 293 ARG A N 1
ATOM 2275 C CA . ARG A 1 293 ? 2.126 -14.529 5.872 1.00 74.75 293 ARG A CA 1
ATOM 2276 C C . ARG A 1 293 ? 1.170 -14.934 6.994 1.00 74.75 293 ARG A C 1
ATOM 2278 O O . ARG A 1 293 ? 0.225 -15.674 6.753 1.00 74.75 293 ARG A O 1
ATOM 2285 N N . HIS A 1 294 ? 1.415 -14.453 8.213 1.00 76.19 294 HIS A N 1
ATOM 2286 C CA . HIS A 1 294 ? 0.615 -14.766 9.402 1.00 76.19 294 HIS A CA 1
ATOM 2287 C C . HIS A 1 294 ? -0.350 -13.643 9.812 1.00 76.19 294 HIS A C 1
ATOM 2289 O O . HIS A 1 294 ? -0.873 -13.650 10.934 1.00 76.19 294 HIS A O 1
ATOM 2295 N N . SER A 1 295 ? -0.540 -12.652 8.944 1.00 86.06 295 SER A N 1
ATOM 2296 C CA . SER A 1 295 ? -1.584 -11.633 9.062 1.00 86.06 295 SER A CA 1
ATOM 2297 C C . SER A 1 295 ? -2.904 -12.136 8.470 1.00 86.06 295 SER A C 1
ATOM 2299 O O . SER A 1 295 ? -2.932 -13.153 7.775 1.00 86.06 295 SER A O 1
ATOM 2301 N N . ASP A 1 296 ? -4.002 -11.437 8.755 1.00 86.06 296 ASP A N 1
ATOM 2302 C CA . ASP A 1 296 ? -5.287 -11.702 8.104 1.00 86.0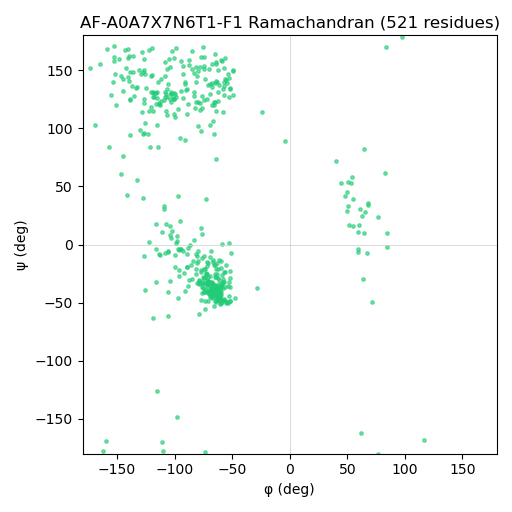6 296 ASP A CA 1
ATOM 2303 C C . ASP A 1 296 ? -5.284 -11.202 6.652 1.00 86.06 296 ASP A C 1
ATOM 2305 O O . ASP A 1 296 ? -5.978 -11.758 5.806 1.00 86.06 296 ASP A O 1
ATOM 2309 N N . GLN A 1 297 ? -4.487 -10.172 6.350 1.00 91.00 297 GLN A N 1
ATOM 2310 C CA . GLN A 1 297 ? -4.386 -9.594 5.018 1.00 91.00 297 GLN A CA 1
ATOM 2311 C C . GLN A 1 297 ? -3.026 -8.926 4.792 1.00 91.00 297 GLN A C 1
ATOM 2313 O O . GLN A 1 297 ? -2.519 -8.210 5.653 1.00 91.00 297 GLN A O 1
ATOM 2318 N N . THR A 1 298 ? -2.471 -9.104 3.594 1.00 93.62 298 THR A N 1
ATOM 2319 C CA . THR A 1 298 ? -1.286 -8.364 3.141 1.00 93.62 298 THR A CA 1
ATOM 2320 C C . THR A 1 298 ? -1.711 -7.334 2.106 1.00 93.62 298 THR A C 1
ATOM 2322 O O . THR A 1 298 ? -2.509 -7.648 1.221 1.00 93.62 298 THR A O 1
ATOM 2325 N N . VAL A 1 299 ? -1.215 -6.106 2.237 1.00 97.44 299 VAL A N 1
ATOM 2326 C CA . VAL A 1 299 ? -1.467 -5.028 1.277 1.00 97.44 299 VAL A CA 1
ATOM 2327 C C . VAL A 1 299 ? -0.138 -4.461 0.794 1.00 97.44 299 VAL A C 1
ATOM 2329 O O . VAL A 1 299 ? 0.748 -4.220 1.610 1.00 97.44 299 VAL A O 1
ATOM 2332 N N . VAL A 1 300 ? 0.011 -4.254 -0.513 1.00 97.25 300 VAL A N 1
ATOM 2333 C CA . VAL A 1 300 ? 1.221 -3.701 -1.130 1.00 97.25 300 VAL A CA 1
ATOM 2334 C C . VAL A 1 300 ? 0.922 -2.322 -1.716 1.00 97.25 300 VAL A C 1
ATOM 2336 O O . VAL A 1 300 ? 0.051 -2.199 -2.575 1.00 97.25 300 VAL A O 1
ATOM 2339 N N . THR A 1 301 ? 1.618 -1.280 -1.254 1.00 97.81 301 THR A N 1
ATOM 2340 C CA . THR A 1 301 ? 1.323 0.123 -1.613 1.00 97.81 301 THR A CA 1
ATOM 2341 C C . THR A 1 301 ? 2.181 0.689 -2.748 1.00 97.81 301 THR A C 1
ATOM 2343 O O . THR A 1 301 ? 2.588 1.847 -2.701 1.00 97.81 301 THR A O 1
ATOM 2346 N N . GLY A 1 302 ? 2.425 -0.101 -3.793 1.00 96.06 302 GLY A N 1
ATOM 2347 C CA . GLY A 1 302 ? 3.078 0.370 -5.017 1.00 96.06 302 GLY A CA 1
ATOM 2348 C C . GLY A 1 302 ? 4.591 0.559 -4.925 1.00 96.06 302 GLY A C 1
ATOM 2349 O O . GLY A 1 302 ? 5.212 0.279 -3.896 1.00 96.06 302 GLY A O 1
ATOM 2350 N N . ASP A 1 303 ? 5.162 0.989 -6.053 1.00 97.50 303 ASP A N 1
ATOM 2351 C CA . ASP A 1 303 ? 6.604 0.972 -6.338 1.00 97.50 303 ASP A CA 1
ATOM 2352 C C . ASP A 1 303 ? 7.193 -0.413 -6.047 1.00 97.50 303 ASP A C 1
ATOM 2354 O O . ASP A 1 303 ? 8.233 -0.611 -5.406 1.00 97.50 303 ASP A O 1
ATOM 2358 N N . ILE A 1 304 ? 6.452 -1.416 -6.518 1.00 97.06 304 ILE A N 1
ATOM 2359 C CA . ILE A 1 304 ? 6.860 -2.806 -6.437 1.00 97.06 304 ILE A CA 1
ATOM 2360 C C . ILE A 1 304 ? 8.052 -3.016 -7.375 1.00 97.06 304 ILE A C 1
ATOM 2362 O O . ILE A 1 304 ? 9.053 -3.632 -6.997 1.00 97.06 304 ILE A O 1
ATOM 2366 N N . LEU A 1 305 ? 7.961 -2.453 -8.579 1.00 97.31 305 LEU A N 1
ATOM 2367 C CA . LEU A 1 305 ? 9.020 -2.396 -9.570 1.00 97.31 305 LEU A CA 1
ATOM 2368 C C . LEU A 1 305 ? 9.830 -1.104 -9.389 1.00 97.31 305 LEU A C 1
ATOM 2370 O O . LEU A 1 305 ? 9.260 -0.032 -9.238 1.00 97.31 305 LEU A O 1
ATOM 2374 N N . ASP A 1 306 ? 11.160 -1.177 -9.500 1.00 97.12 306 ASP A N 1
ATOM 2375 C CA . ASP A 1 306 ? 12.019 0.021 -9.596 1.00 97.12 306 ASP A CA 1
ATOM 2376 C C . ASP A 1 306 ? 11.820 0.737 -10.947 1.00 97.12 306 ASP A C 1
ATOM 2378 O O . ASP A 1 306 ? 12.041 1.940 -11.078 1.00 97.12 306 ASP A O 1
ATOM 2382 N N . TYR A 1 307 ? 11.425 -0.027 -11.967 1.00 97.75 307 TYR A N 1
ATOM 2383 C CA . TYR A 1 307 ? 10.949 0.417 -13.274 1.00 97.75 307 TYR A CA 1
ATOM 2384 C C . TYR A 1 307 ? 10.265 -0.751 -13.988 1.00 97.75 307 TYR A C 1
ATOM 2386 O O . TYR A 1 307 ? 10.588 -1.917 -13.750 1.00 97.75 307 TYR A O 1
ATOM 2394 N N . LEU A 1 308 ? 9.358 -0.438 -14.909 1.00 97.38 308 LEU A N 1
ATOM 2395 C CA . LEU A 1 308 ? 8.645 -1.415 -15.720 1.00 97.38 308 LEU A CA 1
ATOM 2396 C C . LEU A 1 308 ? 9.591 -2.142 -16.688 1.00 97.38 308 LEU A C 1
ATOM 2398 O O . LEU A 1 308 ? 10.006 -1.595 -17.712 1.00 97.38 308 LEU A O 1
ATOM 2402 N N . SER A 1 309 ? 9.873 -3.398 -16.371 1.00 96.88 309 SER A N 1
ATOM 2403 C CA . SER A 1 309 ? 10.529 -4.396 -17.216 1.00 96.88 309 SER A CA 1
ATOM 2404 C C . SER A 1 309 ? 9.839 -5.747 -16.998 1.00 96.88 309 SER A C 1
ATOM 2406 O O . SER A 1 309 ? 9.175 -5.956 -15.975 1.00 96.88 309 SER A O 1
ATOM 2408 N N . TRP A 1 310 ? 10.005 -6.681 -17.928 1.00 89.75 310 TRP A N 1
ATOM 2409 C CA . TRP A 1 310 ? 9.516 -8.049 -17.772 1.00 89.75 310 TRP A CA 1
ATOM 2410 C C . TRP A 1 310 ? 10.189 -8.763 -16.605 1.00 89.75 310 TRP A C 1
ATOM 2412 O O . TRP A 1 310 ? 9.512 -9.472 -15.869 1.00 89.75 310 TRP A O 1
ATOM 2422 N N . GLY A 1 311 ? 11.484 -8.533 -16.373 1.00 88.69 311 GLY A N 1
ATOM 2423 C CA . GLY A 1 311 ? 12.181 -9.088 -15.213 1.00 88.69 311 GLY A CA 1
ATOM 2424 C C . GLY A 1 311 ? 11.613 -8.596 -13.878 1.00 88.69 311 GLY A C 1
ATOM 2425 O O . GLY A 1 311 ? 11.451 -9.381 -12.947 1.00 88.69 311 GLY A O 1
ATOM 2426 N N . CYS A 1 312 ? 11.276 -7.311 -13.764 1.00 95.12 312 CYS A N 1
ATOM 2427 C CA . CYS A 1 312 ? 10.654 -6.774 -12.555 1.00 95.12 312 CYS A CA 1
ATOM 2428 C C . CYS A 1 312 ? 9.232 -7.322 -12.363 1.00 95.12 312 CYS A C 1
ATOM 2430 O O . CYS A 1 312 ? 8.876 -7.696 -11.249 1.00 95.12 312 CYS A O 1
ATOM 2432 N N . LEU A 1 313 ? 8.440 -7.425 -13.440 1.00 86.00 313 LEU A N 1
ATOM 2433 C CA . LEU A 1 313 ? 7.111 -8.049 -13.398 1.00 86.00 313 LEU A CA 1
ATOM 2434 C C . LEU A 1 313 ? 7.176 -9.514 -12.973 1.00 86.00 313 LEU A C 1
ATOM 2436 O O . LEU A 1 313 ? 6.387 -9.939 -12.133 1.00 86.00 313 LEU A O 1
ATOM 2440 N N . GLN A 1 314 ? 8.135 -10.262 -13.518 1.00 82.44 314 GLN A N 1
ATOM 2441 C CA . GLN A 1 314 ? 8.380 -11.651 -13.153 1.00 82.44 314 GLN A CA 1
ATOM 2442 C C . GLN A 1 314 ? 8.615 -11.781 -11.645 1.00 82.44 314 GLN A C 1
ATOM 2444 O O . GLN A 1 314 ? 7.922 -12.559 -10.996 1.00 82.44 314 GLN A O 1
ATOM 2449 N N . LEU A 1 315 ? 9.508 -10.965 -11.070 1.00 83.50 315 LEU A N 1
ATOM 2450 C CA . LEU A 1 315 ? 9.749 -10.968 -9.623 1.00 83.50 315 LEU A CA 1
ATOM 2451 C C . LEU A 1 315 ? 8.504 -10.587 -8.817 1.00 83.50 315 LEU A C 1
ATOM 2453 O O . LEU A 1 315 ? 8.239 -11.191 -7.783 1.00 83.50 315 LEU A O 1
ATOM 2457 N N . THR A 1 316 ? 7.716 -9.613 -9.274 1.00 85.19 316 THR A N 1
ATOM 2458 C CA . THR A 1 316 ? 6.455 -9.249 -8.613 1.00 85.19 316 THR A CA 1
ATOM 2459 C C . THR A 1 316 ? 5.499 -10.437 -8.550 1.00 85.19 316 THR A C 1
ATOM 2461 O O . THR A 1 316 ? 4.954 -10.751 -7.490 1.00 85.19 316 THR A O 1
ATOM 2464 N N . VAL A 1 317 ? 5.316 -11.124 -9.675 1.00 74.44 317 VAL A N 1
ATOM 2465 C CA . VAL A 1 317 ? 4.438 -12.290 -9.768 1.00 74.44 317 VAL A CA 1
ATOM 2466 C C . VAL A 1 317 ? 4.961 -13.433 -8.893 1.00 74.44 317 VAL A C 1
ATOM 2468 O O . VAL A 1 317 ? 4.205 -13.967 -8.082 1.00 74.44 317 VAL A O 1
ATOM 2471 N N . GLU A 1 318 ? 6.247 -13.762 -9.008 1.00 73.00 318 GLU A N 1
ATOM 2472 C CA . GLU A 1 318 ? 6.905 -14.849 -8.277 1.00 73.00 318 GLU A CA 1
ATOM 2473 C C . GLU A 1 318 ? 6.902 -14.635 -6.764 1.00 73.00 318 GLU A C 1
ATOM 2475 O O . GLU A 1 318 ? 6.557 -15.542 -6.009 1.00 73.00 318 GLU A O 1
ATOM 2480 N N . GLU A 1 319 ? 7.271 -13.438 -6.309 1.00 78.12 319 GLU A N 1
ATOM 2481 C CA . GLU A 1 319 ? 7.494 -13.171 -4.890 1.00 78.12 319 GLU A CA 1
ATOM 2482 C C . GLU A 1 319 ? 6.217 -12.762 -4.154 1.00 78.12 319 GLU A C 1
ATOM 2484 O O . GLU A 1 319 ? 6.091 -13.077 -2.973 1.00 78.12 319 GLU A O 1
ATOM 2489 N N . PHE A 1 320 ? 5.258 -12.097 -4.811 1.00 74.12 320 PHE A N 1
ATOM 2490 C CA . PHE A 1 320 ? 3.994 -11.691 -4.181 1.00 74.12 320 PHE A CA 1
ATOM 2491 C C . PHE A 1 320 ? 2.813 -12.540 -4.631 1.00 74.12 320 PHE A C 1
ATOM 2493 O O . PHE A 1 320 ? 2.161 -13.178 -3.809 1.00 74.12 320 PHE A O 1
ATOM 2500 N N . PHE A 1 321 ? 2.496 -12.526 -5.924 1.00 72.44 321 PHE A N 1
ATOM 2501 C CA . PHE A 1 321 ? 1.193 -13.015 -6.385 1.00 72.44 321 PHE A CA 1
ATOM 2502 C C . PHE A 1 321 ? 1.088 -14.544 -6.371 1.00 72.44 321 PHE A C 1
ATOM 2504 O O . PHE A 1 321 ? -0.004 -15.082 -6.194 1.00 72.44 321 PHE A O 1
ATOM 2511 N N . TRP A 1 322 ? 2.207 -15.257 -6.521 1.00 60.97 322 TRP A N 1
ATOM 2512 C CA . TRP A 1 322 ? 2.260 -16.711 -6.350 1.00 60.97 322 TRP A CA 1
ATOM 2513 C C . TRP A 1 322 ? 2.343 -17.129 -4.885 1.00 60.97 322 TRP A C 1
ATOM 2515 O O . TRP A 1 322 ? 1.802 -18.174 -4.511 1.00 60.97 322 TRP A O 1
ATOM 2525 N N . THR A 1 323 ? 3.001 -16.328 -4.045 1.00 58.34 323 THR A N 1
ATOM 2526 C CA . THR A 1 323 ? 3.173 -16.667 -2.629 1.00 58.34 323 THR A CA 1
ATOM 2527 C C . THR A 1 323 ? 1.924 -16.367 -1.813 1.00 58.34 323 THR A C 1
ATOM 2529 O O . THR A 1 323 ? 1.659 -17.099 -0.863 1.00 58.34 323 THR A O 1
ATOM 2532 N N . ASP A 1 324 ? 1.146 -15.351 -2.200 1.00 67.38 324 ASP A N 1
ATOM 2533 C CA . ASP A 1 324 ? -0.045 -14.871 -1.506 1.00 67.38 324 ASP A CA 1
ATOM 2534 C C . ASP A 1 324 ? -1.179 -14.519 -2.470 1.00 67.38 324 ASP A C 1
ATOM 2536 O O . ASP A 1 324 ? -1.299 -13.389 -2.944 1.00 67.38 324 ASP A O 1
ATOM 2540 N N . ILE A 1 325 ? -2.083 -15.472 -2.699 1.00 62.25 325 ILE A N 1
ATOM 2541 C CA . ILE A 1 325 ? -3.228 -15.263 -3.600 1.00 62.25 325 ILE A CA 1
ATOM 2542 C C . ILE A 1 325 ? -4.226 -14.223 -3.084 1.00 62.25 325 ILE A C 1
ATOM 2544 O O . ILE A 1 325 ? -5.112 -13.798 -3.821 1.00 62.25 325 ILE A O 1
ATOM 2548 N N . ASN A 1 326 ? -4.135 -13.868 -1.801 1.00 70.12 326 ASN A N 1
ATOM 2549 C CA . ASN A 1 326 ? -5.075 -12.969 -1.159 1.00 70.12 326 ASN A CA 1
ATOM 2550 C C . ASN A 1 326 ? -4.564 -11.533 -1.111 1.00 70.12 326 ASN A C 1
ATOM 2552 O O . ASN A 1 326 ? -5.314 -10.685 -0.637 1.00 70.12 326 ASN A O 1
ATOM 2556 N N . VAL A 1 327 ? -3.341 -11.247 -1.567 1.00 82.19 327 VAL A N 1
ATOM 2557 C CA . VAL A 1 327 ? -2.735 -9.911 -1.519 1.00 82.19 327 VAL A CA 1
ATOM 2558 C C . VAL A 1 327 ? -3.587 -8.861 -2.244 1.00 82.19 327 VAL A C 1
ATOM 2560 O O . VAL A 1 327 ? -4.143 -9.115 -3.309 1.00 82.19 327 VAL A O 1
ATOM 2563 N N . LEU A 1 328 ? -3.680 -7.667 -1.656 1.00 90.56 328 LEU A N 1
ATOM 2564 C CA . LEU A 1 328 ? -4.195 -6.477 -2.338 1.00 90.56 328 LEU A CA 1
ATOM 2565 C C . LEU A 1 328 ? -3.009 -5.598 -2.713 1.00 90.56 328 LEU A C 1
ATOM 2567 O O . LEU A 1 328 ? -2.171 -5.333 -1.856 1.00 90.56 328 LEU A O 1
ATOM 2571 N N . ALA A 1 329 ? -2.921 -5.132 -3.951 1.00 92.69 329 ALA A N 1
ATOM 2572 C CA . ALA A 1 329 ? -1.784 -4.335 -4.402 1.00 92.69 329 ALA A CA 1
ATOM 2573 C C . ALA A 1 329 ? -2.236 -3.119 -5.212 1.00 92.69 329 ALA A C 1
ATOM 2575 O O . ALA A 1 329 ? -2.967 -3.266 -6.183 1.00 92.69 329 ALA A O 1
ATOM 2576 N N . CYS A 1 330 ? -1.788 -1.915 -4.866 1.00 95.50 330 CYS A N 1
ATOM 2577 C CA . CYS A 1 330 ? -1.945 -0.754 -5.747 1.00 95.50 330 CYS A CA 1
ATOM 2578 C C . CYS A 1 330 ? -0.644 -0.466 -6.498 1.00 95.50 330 CYS A C 1
ATOM 2580 O O . CYS A 1 330 ? 0.432 -0.879 -6.070 1.00 95.50 330 CYS A O 1
ATOM 2582 N N . LEU A 1 331 ? -0.753 0.271 -7.601 1.00 97.19 331 LEU A N 1
ATOM 2583 C CA . LEU A 1 331 ? 0.402 0.774 -8.337 1.00 97.19 331 LEU A CA 1
ATOM 2584 C C . LEU A 1 331 ? 0.998 2.019 -7.668 1.00 97.19 331 LEU A C 1
ATOM 2586 O O . LEU A 1 331 ? 0.280 2.828 -7.075 1.00 97.19 331 LEU A O 1
ATOM 2590 N N . GLY A 1 332 ? 2.305 2.179 -7.826 1.00 96.25 332 GLY A N 1
ATOM 2591 C CA . GLY A 1 332 ? 3.070 3.395 -7.590 1.00 96.25 332 GLY A CA 1
ATOM 2592 C C . GLY A 1 332 ? 3.591 4.020 -8.885 1.00 96.25 332 GLY A C 1
ATOM 2593 O O . GLY A 1 332 ? 3.284 3.580 -9.999 1.00 96.25 332 GLY A O 1
ATOM 2594 N N . GLY A 1 333 ? 4.348 5.107 -8.749 1.00 92.94 333 GLY A N 1
ATOM 2595 C CA . GLY A 1 333 ? 4.865 5.865 -9.887 1.00 92.94 333 GLY A CA 1
ATOM 2596 C C . GLY A 1 333 ? 5.943 5.112 -10.674 1.00 92.94 333 GLY A C 1
ATOM 2597 O O . GLY A 1 333 ? 6.026 5.244 -11.902 1.00 92.94 333 GLY A O 1
ATOM 2598 N N . HIS A 1 334 ? 6.756 4.301 -10.000 1.00 95.56 334 HIS A N 1
ATOM 2599 C CA . HIS A 1 334 ? 7.804 3.502 -10.630 1.00 95.56 334 HIS A CA 1
ATOM 2600 C C . HIS A 1 334 ? 7.233 2.307 -11.398 1.00 95.56 334 HIS A C 1
ATOM 2602 O O . HIS A 1 334 ? 7.745 1.988 -12.474 1.00 95.56 334 HIS A O 1
ATOM 2608 N N . ASP A 1 335 ? 6.122 1.725 -10.932 1.00 96.94 335 ASP A N 1
ATOM 2609 C CA . ASP A 1 335 ? 5.500 0.544 -11.554 1.00 96.94 335 ASP A CA 1
ATOM 2610 C C . ASP A 1 335 ? 5.135 0.776 -13.024 1.00 96.94 335 ASP A C 1
ATOM 2612 O O . ASP A 1 335 ? 5.214 -0.121 -13.858 1.00 96.94 335 ASP A O 1
ATOM 2616 N N . VAL A 1 336 ? 4.787 2.016 -13.361 1.00 95.00 336 VAL A N 1
ATOM 2617 C CA . VAL A 1 336 ? 4.425 2.451 -14.713 1.00 95.00 336 VAL A CA 1
ATOM 2618 C C . VAL A 1 336 ? 5.589 3.080 -15.478 1.00 95.00 336 VAL A C 1
ATOM 2620 O O . VAL A 1 336 ? 5.422 3.442 -16.640 1.00 95.00 336 VAL A O 1
ATOM 2623 N N . THR A 1 337 ? 6.761 3.270 -14.872 1.00 95.88 337 THR A N 1
ATOM 2624 C CA . THR A 1 337 ? 7.879 4.041 -15.439 1.00 95.88 337 THR A CA 1
ATOM 2625 C C . THR A 1 337 ? 8.932 3.124 -16.044 1.00 95.88 337 THR A C 1
ATOM 2627 O O . THR A 1 337 ? 9.483 2.296 -15.344 1.00 95.88 337 THR A O 1
ATOM 2630 N N . ARG A 1 338 ? 9.297 3.301 -17.323 1.00 96.31 338 ARG A N 1
ATOM 2631 C CA . ARG A 1 338 ? 10.444 2.585 -17.930 1.00 96.31 338 ARG A CA 1
ATOM 2632 C C . ARG A 1 338 ? 11.767 3.350 -17.826 1.00 96.31 338 ARG A C 1
ATOM 2634 O O . ARG A 1 338 ? 12.842 2.750 -17.8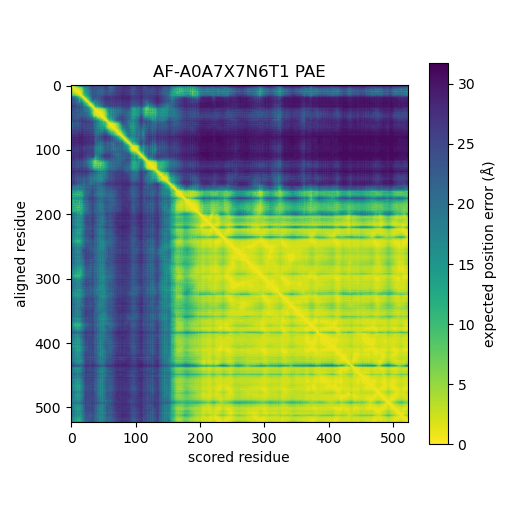60 1.00 96.31 338 ARG A O 1
ATOM 2641 N N . VAL A 1 339 ? 11.709 4.681 -17.701 1.00 96.69 339 VAL A N 1
ATOM 2642 C CA . VAL A 1 339 ? 12.897 5.549 -17.632 1.00 96.69 339 VAL A CA 1
ATOM 2643 C C . VAL A 1 339 ? 13.257 5.842 -16.181 1.00 96.69 339 VAL A C 1
ATOM 2645 O O . VAL A 1 339 ? 12.795 6.826 -15.612 1.00 96.69 339 VAL A O 1
ATOM 2648 N N . MET A 1 340 ? 14.130 5.024 -15.596 1.00 95.75 340 MET A N 1
ATOM 2649 C CA . MET A 1 340 ? 14.649 5.251 -14.248 1.00 95.75 340 MET A CA 1
ATOM 2650 C C . MET A 1 340 ? 16.149 5.516 -14.317 1.00 95.75 340 MET A C 1
ATOM 2652 O O . MET A 1 340 ? 16.944 4.616 -14.558 1.00 95.75 340 MET A O 1
ATOM 2656 N N . GLN A 1 341 ? 16.560 6.782 -14.202 1.00 96.12 341 GLN A N 1
ATOM 2657 C CA . GLN A 1 341 ? 17.950 7.243 -14.419 1.00 96.12 341 GLN A CA 1
ATOM 2658 C C . GLN A 1 341 ? 18.534 6.966 -15.827 1.00 96.12 341 GLN A C 1
ATOM 2660 O O . GLN A 1 341 ? 19.643 7.426 -16.132 1.00 96.12 341 GLN A O 1
ATOM 2665 N N . GLY A 1 342 ? 17.790 6.271 -16.694 1.00 94.56 342 GLY A N 1
ATOM 2666 C CA . GLY A 1 342 ? 18.080 6.079 -18.108 1.00 94.56 342 GLY A CA 1
ATOM 2667 C C . GLY A 1 342 ? 18.165 7.402 -18.869 1.00 94.56 342 GLY A C 1
ATOM 2668 O O . GLY A 1 342 ? 17.682 8.445 -18.427 1.00 94.56 342 GLY A O 1
ATOM 2669 N N . LYS A 1 343 ? 18.834 7.368 -20.021 1.00 97.19 343 LYS A N 1
ATOM 2670 C CA . LYS A 1 343 ? 19.092 8.548 -20.867 1.00 97.19 343 LYS A CA 1
ATOM 2671 C C . LYS A 1 343 ? 18.233 8.586 -22.123 1.00 97.19 343 LYS A C 1
ATOM 2673 O O . LYS A 1 343 ? 18.259 9.576 -22.848 1.00 97.19 343 LYS A O 1
ATOM 2678 N N . VAL A 1 344 ? 17.478 7.523 -22.374 1.00 97.50 344 VAL A N 1
ATOM 2679 C CA . VAL A 1 344 ? 16.615 7.392 -23.543 1.00 97.50 344 VAL A CA 1
ATOM 2680 C C . VAL A 1 344 ? 15.163 7.520 -23.107 1.00 97.50 344 VAL A C 1
ATOM 2682 O O . VAL A 1 344 ? 14.729 6.855 -22.167 1.00 97.50 344 VAL A O 1
ATOM 2685 N N . LYS A 1 345 ? 14.418 8.391 -23.793 1.00 96.75 345 LYS A N 1
ATOM 2686 C CA . LYS A 1 345 ? 12.979 8.556 -23.584 1.00 96.75 345 LYS A CA 1
ATOM 2687 C C . LYS A 1 345 ? 12.253 7.258 -23.942 1.00 96.75 345 LYS A C 1
ATOM 2689 O O . LYS A 1 345 ? 12.576 6.627 -24.945 1.00 96.75 345 LYS A O 1
ATOM 2694 N N . ASP A 1 346 ? 11.253 6.900 -23.147 1.00 96.06 346 ASP A N 1
ATOM 2695 C CA . ASP A 1 346 ? 10.370 5.776 -23.446 1.00 96.06 346 ASP A CA 1
ATOM 2696 C C . ASP A 1 346 ? 9.538 6.056 -24.710 1.00 96.06 346 ASP A C 1
ATOM 2698 O O . ASP A 1 346 ? 8.855 7.088 -24.765 1.00 96.06 346 ASP A O 1
ATOM 2702 N N . PRO A 1 347 ? 9.616 5.193 -25.743 1.00 94.00 347 PRO A N 1
ATOM 2703 C CA . PRO A 1 347 ? 8.799 5.335 -26.942 1.00 94.00 347 PRO A CA 1
ATOM 2704 C C . PRO A 1 347 ? 7.342 4.888 -26.739 1.00 94.00 347 PRO A C 1
ATOM 2706 O O . PRO A 1 347 ? 6.519 5.139 -27.616 1.00 94.00 347 PRO A O 1
ATOM 2709 N N . THR A 1 348 ? 7.015 4.211 -25.632 1.00 94.31 348 THR A N 1
ATOM 2710 C CA . THR A 1 348 ? 5.677 3.655 -25.381 1.00 94.31 348 THR A CA 1
ATOM 2711 C C . THR A 1 348 ? 4.743 4.657 -24.703 1.00 94.31 348 THR A C 1
ATOM 2713 O O . THR A 1 348 ? 5.179 5.601 -24.03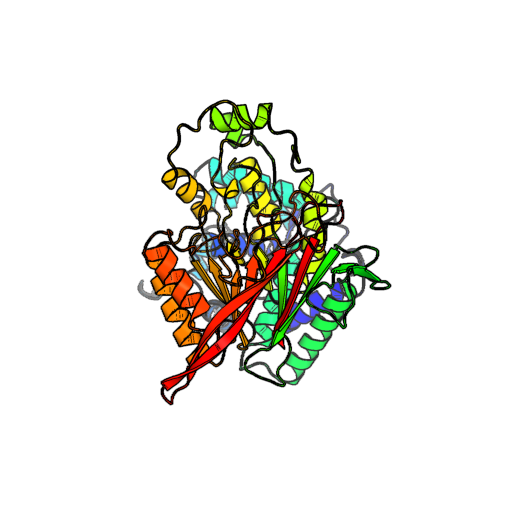3 1.00 94.31 348 THR A O 1
ATOM 2716 N N . SER A 1 349 ? 3.432 4.482 -24.896 1.00 95.06 349 SER A N 1
ATOM 2717 C CA . SER A 1 349 ? 2.442 5.337 -24.244 1.00 95.06 349 SER A CA 1
ATOM 2718 C C . SER A 1 349 ? 2.295 4.969 -22.767 1.00 95.06 349 SER A C 1
ATOM 2720 O O . SER A 1 349 ? 2.862 3.997 -22.265 1.00 95.06 349 SER A O 1
ATOM 2722 N N . ARG A 1 350 ? 1.578 5.798 -22.010 1.00 92.06 350 ARG A N 1
ATOM 2723 C CA . ARG A 1 350 ? 1.259 5.486 -20.615 1.00 92.06 350 ARG A CA 1
ATOM 2724 C C . ARG A 1 350 ? 0.252 4.339 -20.534 1.00 92.06 350 ARG A C 1
ATOM 2726 O O . ARG A 1 350 ? 0.421 3.435 -19.726 1.00 92.06 350 ARG A O 1
ATOM 2733 N N . GLU A 1 351 ? -0.739 4.376 -21.407 1.00 92.12 351 GLU A N 1
ATOM 2734 C CA . GLU A 1 351 ? -1.837 3.423 -21.506 1.00 92.12 351 GLU A CA 1
ATOM 2735 C C . GLU A 1 351 ? -1.302 2.025 -21.824 1.00 92.12 351 GLU A C 1
ATOM 2737 O O . GLU A 1 351 ? -1.586 1.093 -21.084 1.00 92.12 351 GLU A O 1
ATOM 2742 N N . SER A 1 352 ? -0.392 1.892 -22.799 1.00 93.06 352 SER A N 1
ATOM 2743 C CA . SER A 1 352 ? 0.188 0.586 -23.141 1.00 93.06 352 SER A CA 1
ATOM 2744 C C . SER A 1 352 ? 0.977 -0.040 -21.988 1.00 93.06 352 SER A C 1
ATOM 2746 O O . SER A 1 352 ? 1.094 -1.255 -21.899 1.00 93.06 352 SER A O 1
ATOM 2748 N N . ARG A 1 353 ? 1.555 0.779 -21.103 1.00 94.56 353 ARG A N 1
ATOM 2749 C CA . ARG A 1 353 ? 2.273 0.299 -19.912 1.00 94.56 353 ARG A CA 1
ATOM 2750 C C . ARG A 1 353 ? 1.319 -0.155 -18.812 1.00 94.56 353 ARG A C 1
ATOM 2752 O O . ARG A 1 353 ? 1.607 -1.138 -18.138 1.00 94.56 353 ARG A O 1
ATOM 2759 N N . LEU A 1 354 ? 0.190 0.533 -18.655 1.00 92.56 354 LEU A N 1
ATOM 2760 C CA . LEU A 1 354 ? -0.888 0.104 -17.764 1.00 92.56 354 LEU A CA 1
ATOM 2761 C C . LEU A 1 354 ? -1.513 -1.212 -18.247 1.00 92.56 354 LEU A C 1
ATOM 2763 O O . LEU A 1 354 ? -1.745 -2.088 -17.423 1.00 92.56 354 LEU A O 1
ATOM 2767 N N . ASP A 1 355 ? -1.685 -1.394 -19.559 1.00 87.12 355 ASP A N 1
ATOM 2768 C CA . ASP A 1 355 ? -2.188 -2.649 -20.140 1.00 87.12 355 ASP A CA 1
ATOM 2769 C C . ASP A 1 355 ? -1.254 -3.839 -19.850 1.00 87.12 355 ASP A C 1
ATOM 2771 O O . ASP A 1 355 ? -1.710 -4.938 -19.526 1.00 87.12 355 ASP A O 1
ATOM 2775 N N . ILE A 1 356 ? 0.067 -3.617 -19.902 1.00 87.06 356 ILE A N 1
ATOM 2776 C CA . ILE A 1 356 ? 1.058 -4.631 -19.508 1.00 87.06 356 ILE A CA 1
ATOM 2777 C C . ILE A 1 356 ? 0.858 -5.023 -18.038 1.00 87.06 356 ILE A C 1
ATOM 2779 O O . ILE A 1 356 ? 0.747 -6.207 -17.729 1.00 87.06 356 ILE A O 1
ATOM 2783 N N . LEU A 1 357 ? 0.780 -4.041 -17.135 1.00 87.56 357 LEU A N 1
ATOM 2784 C CA . LEU A 1 357 ? 0.595 -4.292 -15.701 1.00 87.56 357 LEU A CA 1
ATOM 2785 C C . LEU A 1 357 ? -0.721 -5.025 -15.415 1.00 87.56 357 LEU A C 1
ATOM 2787 O O . LEU A 1 357 ? -0.736 -5.965 -14.623 1.00 87.56 357 LEU A O 1
ATOM 2791 N N . ALA A 1 358 ? -1.804 -4.639 -16.094 1.00 80.50 358 ALA A N 1
ATOM 2792 C CA . ALA A 1 358 ? -3.129 -5.234 -15.936 1.00 80.50 358 ALA A CA 1
ATOM 2793 C C . ALA A 1 358 ? -3.189 -6.724 -16.307 1.00 80.50 358 ALA A C 1
ATOM 2795 O O . ALA A 1 358 ? -4.092 -7.419 -15.854 1.00 80.50 358 ALA A O 1
ATOM 2796 N N . THR A 1 359 ? -2.241 -7.223 -17.107 1.00 75.88 359 THR A N 1
ATOM 2797 C CA . THR A 1 359 ? -2.227 -8.626 -17.554 1.00 75.88 359 THR A CA 1
ATOM 2798 C C . THR A 1 359 ? -1.960 -9.597 -16.401 1.00 75.88 359 THR A C 1
ATOM 2800 O O . THR A 1 359 ? -2.546 -10.676 -16.356 1.00 75.88 359 THR A O 1
ATOM 2803 N N . ASP A 1 360 ? -1.089 -9.215 -15.465 1.00 71.50 360 ASP A N 1
ATOM 2804 C CA . ASP A 1 360 ? -0.620 -10.089 -14.383 1.00 71.50 360 ASP A CA 1
ATOM 2805 C C . ASP A 1 360 ? -1.022 -9.613 -12.982 1.00 71.50 360 ASP A C 1
ATOM 2807 O O . ASP A 1 360 ? -0.756 -10.304 -11.987 1.00 71.50 360 ASP A O 1
ATOM 2811 N N . TRP A 1 361 ? -1.673 -8.455 -12.881 1.00 80.12 361 TRP A N 1
ATOM 2812 C CA . TRP A 1 361 ? -2.179 -7.958 -11.609 1.00 80.12 361 TRP A CA 1
ATOM 2813 C C . TRP A 1 361 ? -3.329 -8.839 -11.093 1.00 80.12 361 TRP A C 1
ATOM 2815 O O . TRP A 1 361 ? -4.185 -9.252 -11.873 1.00 80.12 361 TRP A O 1
ATOM 2825 N N . PRO A 1 362 ? -3.393 -9.142 -9.784 1.00 74.81 362 PRO A N 1
ATOM 2826 C CA . PRO A 1 362 ? -4.385 -10.073 -9.237 1.00 74.81 362 PRO A CA 1
ATOM 2827 C C . PRO A 1 362 ? -5.830 -9.546 -9.254 1.00 74.81 362 PRO A C 1
ATOM 2829 O O . PRO A 1 362 ? -6.763 -10.291 -8.962 1.00 74.81 362 PRO A O 1
ATOM 2832 N N . HIS A 1 363 ? -6.022 -8.263 -9.546 1.00 84.50 363 HIS A N 1
ATOM 2833 C CA . HIS A 1 363 ? -7.306 -7.571 -9.567 1.00 84.50 363 HIS A CA 1
ATOM 2834 C C . HIS A 1 363 ? -7.162 -6.266 -10.369 1.00 84.50 363 HIS A C 1
ATOM 2836 O O . HIS A 1 363 ? -6.081 -5.963 -10.872 1.00 84.50 363 HIS A O 1
ATOM 2842 N N . ASP A 1 364 ? -8.231 -5.471 -10.463 1.00 88.94 364 ASP A N 1
ATOM 2843 C CA . ASP A 1 364 ? -8.196 -4.156 -11.114 1.00 88.94 364 ASP A CA 1
ATOM 2844 C C . ASP A 1 364 ? -7.059 -3.286 -10.534 1.00 88.94 364 ASP A C 1
ATOM 2846 O O . ASP A 1 364 ? -6.918 -3.140 -9.313 1.00 88.94 364 ASP A O 1
ATOM 2850 N N . ILE A 1 365 ? -6.218 -2.760 -11.431 1.00 90.88 365 ILE A N 1
ATOM 2851 C CA . ILE A 1 365 ? -5.018 -1.978 -11.108 1.00 90.88 365 ILE A CA 1
ATOM 2852 C C . ILE A 1 365 ? -5.337 -0.566 -10.611 1.00 90.88 365 ILE A C 1
ATOM 2854 O O . ILE A 1 365 ? -4.498 0.066 -9.972 1.00 90.88 365 ILE A O 1
ATOM 2858 N N . PHE A 1 366 ? -6.531 -0.053 -10.909 1.00 95.38 366 PHE A N 1
ATOM 2859 C CA . PHE A 1 366 ? -6.972 1.282 -10.527 1.00 95.38 366 PHE A CA 1
ATOM 2860 C C . PHE A 1 366 ? -7.686 1.276 -9.179 1.00 95.38 366 PHE A C 1
ATOM 2862 O O . PHE A 1 366 ? -7.490 2.205 -8.387 1.00 95.38 366 PHE A O 1
ATOM 2869 N N . TYR A 1 367 ? -8.520 0.269 -8.913 1.00 97.38 367 TYR A N 1
ATOM 2870 C CA . TYR A 1 367 ? -9.317 0.200 -7.691 1.00 97.38 367 TYR A CA 1
ATOM 2871 C C . TYR A 1 367 ? -9.695 -1.232 -7.322 1.00 97.38 367 TYR A C 1
ATOM 2873 O O . TYR A 1 367 ? -10.332 -1.933 -8.099 1.00 97.38 367 TYR A O 1
ATOM 2881 N N . VAL A 1 368 ? -9.433 -1.628 -6.082 1.00 95.88 368 VAL A N 1
ATOM 2882 C CA . VAL A 1 368 ? -10.003 -2.846 -5.501 1.00 95.88 368 VAL A CA 1
ATOM 2883 C C . VAL A 1 368 ? -10.421 -2.587 -4.064 1.00 95.88 368 VAL A C 1
ATOM 2885 O O . VAL A 1 368 ? -9.780 -1.816 -3.343 1.00 95.88 368 VAL A O 1
ATOM 2888 N N . SER A 1 369 ? -11.467 -3.273 -3.615 1.00 96.81 369 SER A N 1
ATOM 2889 C CA . SER A 1 369 ? -11.811 -3.309 -2.203 1.00 96.81 369 SER A CA 1
ATOM 2890 C C . SER A 1 369 ? -12.179 -4.705 -1.720 1.00 96.81 369 SER A C 1
ATOM 2892 O O . SER A 1 369 ? -12.689 -5.543 -2.466 1.00 96.81 369 SER A O 1
ATOM 2894 N N . LYS A 1 370 ? -11.883 -4.982 -0.447 1.00 93.12 370 LYS A N 1
ATOM 2895 C CA . LYS A 1 370 ? -12.136 -6.282 0.187 1.00 93.12 370 LYS A CA 1
ATOM 2896 C C . LYS A 1 370 ? -12.528 -6.092 1.643 1.00 93.12 370 LYS A C 1
ATOM 2898 O O . LYS A 1 370 ? -11.858 -5.387 2.395 1.00 93.12 370 LYS A O 1
ATOM 2903 N N . VAL A 1 371 ? -13.600 -6.763 2.055 1.00 92.94 371 VAL A N 1
ATOM 2904 C CA . VAL A 1 371 ? -13.972 -6.850 3.471 1.00 92.94 371 VAL A CA 1
ATOM 2905 C C . VAL A 1 371 ? -13.176 -7.965 4.127 1.00 92.94 371 VAL A C 1
ATOM 2907 O O . VAL A 1 371 ? -13.153 -9.088 3.628 1.00 92.94 371 VAL A O 1
ATOM 2910 N N . VAL A 1 372 ? -12.568 -7.669 5.271 1.00 89.00 372 VAL A N 1
ATOM 2911 C CA . VAL A 1 372 ? -11.838 -8.637 6.090 1.00 89.00 372 VAL A CA 1
ATOM 2912 C C . VAL A 1 372 ? -12.551 -8.792 7.431 1.00 89.00 372 VAL A C 1
ATOM 2914 O O . VAL A 1 372 ? -12.822 -7.806 8.125 1.00 89.00 372 VAL A O 1
ATOM 2917 N N . LYS A 1 373 ? -12.882 -10.047 7.773 1.00 86.31 373 LYS A N 1
ATOM 2918 C CA . LYS A 1 373 ? -13.540 -10.462 9.031 1.00 86.31 373 LYS A CA 1
ATOM 2919 C C . LYS A 1 373 ? -14.815 -9.673 9.380 1.00 86.31 373 LYS A C 1
ATOM 2921 O O . LYS A 1 373 ? -15.075 -9.419 10.550 1.00 86.31 373 LYS A O 1
ATOM 2926 N N . ASP A 1 374 ? -15.585 -9.249 8.373 1.00 88.69 374 ASP A N 1
ATOM 2927 C CA . ASP A 1 374 ? -16.792 -8.420 8.555 1.00 88.69 374 ASP A CA 1
ATOM 2928 C C . ASP A 1 374 ? -16.551 -7.181 9.453 1.00 88.69 374 ASP A C 1
ATOM 2930 O O . ASP A 1 374 ? -17.441 -6.716 10.157 1.00 88.69 374 ASP A O 1
ATOM 2934 N N . LYS A 1 375 ? -15.326 -6.644 9.485 1.00 92.50 375 LYS A N 1
ATOM 2935 C CA . LYS A 1 375 ? -14.951 -5.559 10.411 1.00 92.50 375 LYS A CA 1
ATOM 2936 C C . LYS A 1 375 ? -14.360 -4.356 9.703 1.00 92.50 375 LYS A C 1
ATOM 2938 O O . LYS A 1 375 ? -14.630 -3.214 10.077 1.00 92.50 375 LYS A O 1
ATOM 2943 N N . VAL A 1 376 ? -13.548 -4.616 8.687 1.00 97.50 376 VAL A N 1
ATOM 2944 C CA . VAL A 1 376 ? -12.819 -3.587 7.956 1.00 97.50 376 VAL A CA 1
ATOM 2945 C C . VAL A 1 376 ? -12.965 -3.811 6.458 1.00 97.50 376 VAL A C 1
ATOM 2947 O O . VAL A 1 376 ? -12.861 -4.939 5.981 1.00 97.50 376 VAL A O 1
ATOM 2950 N N . LEU A 1 377 ? -13.229 -2.735 5.728 1.00 98.56 377 LEU A N 1
ATOM 2951 C CA . LEU A 1 377 ? -13.193 -2.660 4.279 1.00 98.56 377 LEU A CA 1
ATOM 2952 C C . LEU A 1 377 ? -11.870 -2.011 3.880 1.00 98.56 377 LEU A C 1
ATOM 2954 O O . LEU A 1 377 ? -11.610 -0.845 4.170 1.00 98.56 377 LEU A O 1
ATOM 2958 N N . LEU A 1 378 ? -11.007 -2.792 3.252 1.00 98.75 378 LEU A N 1
ATOM 2959 C CA . LEU A 1 378 ? -9.732 -2.311 2.747 1.00 98.75 378 LEU A CA 1
ATOM 2960 C C . LEU A 1 378 ? -9.945 -1.843 1.322 1.00 98.75 378 LEU A C 1
ATOM 2962 O O . LEU A 1 378 ? -10.555 -2.565 0.539 1.00 98.75 378 LEU A O 1
ATOM 2966 N N . VAL A 1 379 ? -9.438 -0.660 1.004 1.00 98.88 379 VAL A N 1
ATOM 2967 C CA . VAL A 1 379 ? -9.507 -0.079 -0.333 1.00 98.88 379 VAL A CA 1
ATOM 2968 C C . VAL A 1 379 ? -8.084 0.164 -0.805 1.00 98.88 379 VAL A C 1
ATOM 2970 O O . VAL A 1 379 ? -7.373 0.941 -0.177 1.00 98.88 379 VAL A O 1
ATOM 2973 N N . ALA A 1 380 ? -7.672 -0.478 -1.895 1.00 98.31 380 ALA A N 1
ATOM 2974 C CA . ALA A 1 380 ? -6.401 -0.202 -2.554 1.00 98.31 380 ALA A CA 1
ATOM 2975 C C . ALA A 1 380 ? -6.667 0.525 -3.877 1.00 98.31 380 ALA A C 1
ATOM 2977 O O . ALA A 1 380 ? -7.468 0.060 -4.689 1.00 98.31 380 ALA A O 1
ATOM 2978 N N . MET A 1 381 ? -6.029 1.678 -4.088 1.00 97.38 381 MET A N 1
ATOM 2979 C CA . MET A 1 381 ? -6.279 2.508 -5.268 1.00 97.38 381 MET A CA 1
ATOM 2980 C C . MET A 1 381 ? -5.006 3.119 -5.842 1.00 97.38 381 MET A C 1
ATOM 2982 O O . MET A 1 381 ? -4.098 3.516 -5.114 1.00 97.38 381 MET A O 1
ATOM 2986 N N . PHE A 1 382 ? -4.959 3.223 -7.168 1.00 97.31 382 PHE A N 1
ATOM 2987 C CA . PHE A 1 382 ? -3.856 3.865 -7.866 1.00 97.31 382 PHE A CA 1
ATOM 2988 C C . PHE A 1 382 ? -4.027 5.385 -7.903 1.00 97.31 382 PHE A C 1
ATOM 2990 O O . PHE A 1 382 ? -4.968 5.889 -8.511 1.00 97.31 382 PHE A O 1
ATOM 2997 N N . ASN A 1 383 ? -3.106 6.126 -7.295 1.00 95.00 383 ASN A N 1
ATOM 2998 C CA . ASN A 1 383 ? -3.173 7.584 -7.220 1.00 95.00 383 ASN A CA 1
ATOM 2999 C C . ASN A 1 383 ? -2.136 8.313 -8.092 1.00 95.00 383 ASN A C 1
ATOM 3001 O O . ASN A 1 383 ? -1.678 9.388 -7.721 1.00 95.00 383 ASN A O 1
ATOM 3005 N N . ASP A 1 384 ? -1.805 7.721 -9.242 1.00 84.88 384 ASP A N 1
ATOM 3006 C CA . ASP A 1 384 ? -0.985 8.218 -10.361 1.00 84.88 384 ASP A CA 1
ATOM 3007 C C . ASP A 1 384 ? -0.468 9.669 -10.285 1.00 84.88 384 ASP A C 1
ATOM 3009 O O . ASP A 1 384 ? -1.107 10.587 -10.815 1.00 84.88 384 ASP A O 1
ATOM 3013 N N . LEU A 1 385 ? 0.707 9.906 -9.688 1.00 85.00 385 LEU A N 1
ATOM 3014 C CA . LEU A 1 385 ? 1.310 11.248 -9.611 1.00 85.00 385 LEU A CA 1
ATOM 3015 C C . LEU A 1 385 ? 0.350 12.274 -8.983 1.00 85.00 385 LEU A C 1
ATOM 3017 O O . LEU A 1 385 ? 0.205 13.415 -9.448 1.00 85.00 385 LEU A O 1
ATOM 3021 N N . GLY A 1 386 ? -0.373 11.828 -7.958 1.00 90.19 386 GLY A N 1
ATOM 3022 C CA . GLY A 1 386 ? -1.394 12.558 -7.221 1.00 90.19 386 GLY A CA 1
ATOM 3023 C C . GLY A 1 386 ? -2.740 12.695 -7.942 1.00 90.19 386 GLY A C 1
ATOM 3024 O O . GLY A 1 386 ? -3.475 13.655 -7.667 1.00 90.19 386 GLY A O 1
ATOM 3025 N N . ARG A 1 387 ? -3.076 11.806 -8.887 1.00 93.88 387 ARG A N 1
ATOM 3026 C CA . ARG A 1 387 ? -4.305 11.879 -9.700 1.00 93.88 387 ARG A CA 1
ATOM 3027 C C . ARG A 1 387 ? -5.205 10.663 -9.522 1.00 93.88 387 ARG A C 1
ATOM 3029 O O . ARG A 1 387 ? -4.728 9.547 -9.390 1.00 93.88 387 ARG A O 1
ATOM 3036 N N . TYR A 1 388 ? -6.514 10.905 -9.592 1.00 97.00 388 TYR A N 1
ATOM 3037 C CA . TYR A 1 388 ? -7.538 9.861 -9.590 1.00 97.00 388 TYR A CA 1
ATOM 3038 C C . TYR A 1 388 ? -8.478 10.011 -10.790 1.00 97.00 388 TYR A C 1
ATOM 3040 O O . TYR A 1 388 ? -8.611 11.091 -11.374 1.00 97.00 388 TYR A O 1
ATOM 3048 N N . SER A 1 389 ? -9.156 8.920 -11.122 1.00 95.44 389 SER A N 1
ATOM 3049 C CA . SER A 1 389 ? -10.142 8.791 -12.193 1.00 95.44 389 SER A CA 1
ATOM 3050 C C . SER A 1 389 ? -11.581 8.812 -11.667 1.00 95.44 389 SER A C 1
ATOM 3052 O O . SER A 1 389 ? -11.834 8.656 -10.471 1.00 95.44 389 SER A O 1
ATOM 3054 N N . GLN A 1 390 ? -12.547 8.987 -12.576 1.00 97.12 390 GLN A N 1
ATOM 3055 C CA . GLN A 1 390 ? -13.965 9.014 -12.205 1.00 97.12 390 GLN A CA 1
ATOM 3056 C C . GLN A 1 390 ? -14.438 7.654 -11.681 1.00 97.12 390 GLN A C 1
ATOM 3058 O O . GLN A 1 390 ? -15.154 7.606 -10.686 1.00 97.12 390 GLN A O 1
ATOM 3063 N N . GLY A 1 391 ? -13.973 6.555 -12.287 1.00 97.25 391 GLY A N 1
ATOM 3064 C CA . GLY A 1 391 ? -14.320 5.202 -11.841 1.00 97.25 391 GLY A CA 1
ATOM 3065 C C . GLY A 1 391 ? -13.923 4.942 -10.386 1.00 97.25 391 GLY A C 1
ATOM 3066 O O . GLY A 1 391 ? -14.693 4.351 -9.637 1.00 97.25 391 GLY A O 1
ATOM 3067 N N . GLN A 1 392 ? -12.778 5.472 -9.944 1.00 98.06 392 GLN A N 1
ATOM 3068 C CA . GLN A 1 392 ? -12.350 5.381 -8.544 1.00 98.06 392 GLN A CA 1
ATOM 3069 C C . GLN A 1 392 ? -13.237 6.203 -7.603 1.00 98.06 392 GLN A C 1
ATOM 3071 O O . GLN A 1 392 ? -13.519 5.761 -6.490 1.00 98.06 392 GLN A O 1
ATOM 3076 N N . ALA A 1 393 ? -13.694 7.385 -8.032 1.00 98.44 393 ALA A N 1
ATOM 3077 C CA . ALA A 1 393 ? -14.628 8.190 -7.249 1.00 98.44 393 ALA A CA 1
ATOM 3078 C C . ALA A 1 393 ? -15.971 7.471 -7.070 1.00 98.44 393 ALA A C 1
ATOM 3080 O O . ALA A 1 393 ? -16.518 7.443 -5.965 1.00 98.44 393 ALA A O 1
ATOM 3081 N N . ASP A 1 394 ? -16.477 6.859 -8.138 1.00 98.31 394 ASP A N 1
ATOM 3082 C CA . ASP A 1 394 ? -17.748 6.139 -8.121 1.00 98.31 394 ASP A CA 1
ATOM 3083 C C . ASP A 1 394 ? -17.652 4.866 -7.263 1.00 98.31 394 ASP A C 1
ATOM 3085 O O . ASP A 1 394 ? -18.527 4.619 -6.427 1.00 98.31 394 ASP A O 1
ATOM 3089 N N . ALA A 1 395 ? -16.554 4.111 -7.390 1.00 98.31 395 ALA A N 1
ATOM 3090 C CA . ALA A 1 395 ? -16.287 2.924 -6.579 1.00 98.31 395 ALA A CA 1
ATOM 3091 C C . ALA A 1 395 ? -16.136 3.265 -5.087 1.00 98.31 395 ALA A C 1
ATOM 3093 O O . ALA A 1 395 ? -16.816 2.674 -4.247 1.00 98.31 395 ALA A O 1
ATOM 3094 N N . LEU A 1 396 ? -15.344 4.293 -4.749 1.00 98.81 396 LEU A N 1
ATOM 3095 C CA . LEU A 1 396 ? -15.191 4.743 -3.363 1.00 98.81 396 LEU A CA 1
ATOM 3096 C C . LEU A 1 396 ? -16.518 5.210 -2.768 1.00 98.81 396 LEU A C 1
ATOM 3098 O O . LEU A 1 396 ? -16.819 4.899 -1.619 1.00 98.81 396 LEU A O 1
ATOM 3102 N N . LYS A 1 397 ? -17.340 5.922 -3.542 1.00 98.75 397 LYS A N 1
ATOM 3103 C CA . LYS A 1 397 ? -18.672 6.325 -3.092 1.00 98.75 397 LYS A CA 1
ATOM 3104 C C . LYS A 1 397 ? -19.540 5.113 -2.743 1.00 98.75 397 LYS A C 1
ATOM 3106 O O . LYS A 1 397 ? -20.207 5.136 -1.711 1.00 98.75 397 LYS A O 1
ATOM 3111 N N . ALA A 1 398 ? -19.525 4.061 -3.560 1.00 98.56 398 ALA A N 1
ATOM 3112 C CA . ALA A 1 398 ? -20.265 2.834 -3.270 1.00 98.56 398 ALA A CA 1
ATOM 3113 C C . ALA A 1 398 ? -19.752 2.133 -1.999 1.00 98.56 398 ALA A C 1
ATOM 3115 O O . ALA A 1 398 ? -20.548 1.666 -1.179 1.00 98.56 398 ALA A O 1
ATOM 3116 N N . ASP A 1 399 ? -18.436 2.115 -1.797 1.00 98.81 399 ASP A N 1
ATOM 3117 C CA . ASP A 1 399 ? -17.814 1.495 -0.629 1.00 98.81 399 ASP A CA 1
ATOM 3118 C C . ASP A 1 399 ? -18.043 2.268 0.674 1.00 98.81 399 ASP A C 1
ATOM 3120 O O . ASP A 1 399 ? -18.208 1.653 1.729 1.00 98.81 399 ASP A O 1
ATOM 3124 N N . LEU A 1 400 ? -18.162 3.596 0.616 1.00 98.81 400 LEU A N 1
ATOM 3125 C CA . LEU A 1 400 ? -18.594 4.410 1.756 1.00 98.81 400 LEU A CA 1
ATOM 3126 C C . LEU A 1 400 ? -20.010 4.028 2.215 1.00 98.81 400 LEU A C 1
ATOM 3128 O O . LEU A 1 400 ? -20.247 3.836 3.409 1.00 98.81 400 LEU A O 1
ATOM 3132 N N . GLU A 1 401 ? -20.942 3.852 1.276 1.00 98.19 401 GLU A N 1
ATOM 3133 C CA . GLU A 1 401 ? -22.311 3.422 1.589 1.00 98.19 401 GLU A CA 1
ATOM 3134 C C . GLU A 1 401 ? -22.356 1.991 2.132 1.00 98.19 401 GLU A C 1
ATOM 3136 O O . GLU A 1 401 ? -23.061 1.701 3.103 1.00 98.19 401 GLU A O 1
ATOM 3141 N N . ARG A 1 402 ? -21.554 1.091 1.552 1.00 98.25 402 ARG A N 1
ATOM 3142 C CA . ARG A 1 402 ? -21.373 -0.270 2.065 1.00 98.25 402 ARG A CA 1
ATOM 3143 C C . ARG A 1 402 ? -20.857 -0.262 3.499 1.00 98.25 402 ARG A C 1
ATOM 3145 O O . ARG A 1 402 ? -21.424 -0.947 4.346 1.00 98.25 402 ARG A O 1
ATOM 3152 N N . ALA A 1 403 ? -19.814 0.512 3.778 1.00 98.38 403 ALA A N 1
ATOM 3153 C CA . ALA A 1 403 ? -19.205 0.573 5.096 1.00 98.38 403 ALA A CA 1
ATOM 3154 C C . ALA A 1 403 ? -20.184 1.065 6.166 1.00 98.38 403 ALA A C 1
ATOM 3156 O O . ALA A 1 403 ? -20.223 0.501 7.256 1.00 98.38 403 ALA A O 1
ATOM 3157 N N . ARG A 1 404 ? -21.034 2.048 5.850 1.00 97.19 404 ARG A N 1
ATOM 3158 C CA . ARG A 1 404 ? -22.092 2.498 6.768 1.00 97.19 404 ARG A CA 1
ATOM 3159 C C . ARG A 1 404 ? -23.137 1.428 7.024 1.00 97.19 404 ARG A C 1
ATOM 3161 O O . ARG A 1 404 ? -23.476 1.171 8.175 1.00 97.19 404 ARG A O 1
ATOM 3168 N N . ARG A 1 405 ? -23.640 0.802 5.958 1.00 96.81 405 ARG A N 1
ATOM 3169 C CA . ARG A 1 405 ? -24.674 -0.235 6.056 1.00 96.81 405 ARG A CA 1
ATOM 3170 C C . ARG A 1 405 ? -24.195 -1.436 6.872 1.00 96.81 405 ARG A C 1
ATOM 3172 O O . ARG A 1 405 ? -24.936 -1.936 7.711 1.00 96.81 405 ARG A O 1
ATOM 3179 N N . ASP A 1 406 ? -22.957 -1.862 6.640 1.00 95.81 406 ASP A N 1
ATOM 3180 C CA . ASP A 1 406 ? -22.405 -3.095 7.206 1.00 95.81 406 ASP A CA 1
ATOM 3181 C C . ASP A 1 406 ? -21.556 -2.824 8.475 1.00 95.81 406 ASP A C 1
ATOM 3183 O O . ASP A 1 406 ? -20.995 -3.746 9.075 1.00 95.81 406 ASP A O 1
ATOM 3187 N N . ASN A 1 407 ? -21.497 -1.558 8.915 1.00 96.31 407 ASN A N 1
ATOM 3188 C CA . ASN A 1 407 ? -20.742 -1.048 10.064 1.00 96.31 407 ASN A CA 1
ATOM 3189 C C . ASN A 1 407 ? -19.246 -1.424 10.024 1.00 96.31 407 ASN A C 1
ATOM 3191 O O . ASN A 1 407 ? -18.705 -2.012 10.964 1.00 96.31 407 ASN A O 1
ATOM 3195 N N . LEU A 1 408 ? -18.587 -1.107 8.909 1.00 97.69 408 LEU A N 1
ATOM 3196 C CA . LEU A 1 408 ? -17.184 -1.413 8.630 1.00 97.69 408 LEU A CA 1
ATOM 3197 C C . LEU A 1 408 ? -16.320 -0.154 8.741 1.00 97.69 408 LEU A C 1
ATOM 3199 O O . LEU A 1 408 ? -16.688 0.907 8.242 1.00 97.69 408 LEU A O 1
ATOM 3203 N N . ALA A 1 409 ? -15.137 -0.277 9.340 1.00 98.31 409 ALA A N 1
ATOM 3204 C CA . ALA A 1 409 ? -14.109 0.752 9.182 1.00 98.31 409 ALA A CA 1
ATOM 3205 C C . ALA A 1 409 ? -13.502 0.662 7.774 1.00 98.31 409 ALA A C 1
ATOM 3207 O O . ALA A 1 409 ? -13.287 -0.439 7.278 1.00 98.31 409 ALA A O 1
ATOM 3208 N N . ILE A 1 410 ? -13.182 1.791 7.147 1.00 98.88 410 ILE A N 1
ATOM 3209 C CA . ILE A 1 410 ? -12.451 1.843 5.878 1.00 98.88 410 ILE A CA 1
ATOM 3210 C C . ILE A 1 410 ? -11.004 2.239 6.138 1.00 98.88 410 ILE A C 1
ATOM 3212 O O . ILE A 1 410 ? -10.747 3.259 6.783 1.00 98.88 410 ILE A O 1
ATOM 3216 N N . LEU A 1 411 ? -10.075 1.461 5.584 1.00 98.94 411 LEU A N 1
ATOM 3217 C CA . LEU A 1 411 ? -8.661 1.823 5.483 1.00 98.94 411 LEU A CA 1
ATOM 3218 C C . LEU A 1 411 ? -8.285 1.949 4.010 1.00 98.94 411 LEU A C 1
ATOM 3220 O O . LEU A 1 411 ? -8.575 1.049 3.218 1.00 98.94 411 LEU A O 1
ATOM 3224 N N . ILE A 1 412 ? -7.648 3.062 3.660 1.00 98.88 412 ILE A N 1
ATOM 3225 C CA . ILE A 1 412 ? -7.247 3.369 2.288 1.00 98.88 412 ILE A CA 1
ATOM 3226 C C . ILE A 1 412 ? -5.753 3.125 2.134 1.00 98.88 412 ILE A C 1
ATOM 3228 O O . ILE A 1 412 ? -4.955 3.632 2.918 1.00 98.88 412 ILE A O 1
ATOM 3232 N N . PHE A 1 413 ? -5.394 2.377 1.101 1.00 98.88 413 PHE A N 1
ATOM 3233 C CA . PHE A 1 413 ? -4.037 2.038 0.714 1.00 98.88 413 PHE A CA 1
ATOM 3234 C C . PHE A 1 413 ? -3.774 2.582 -0.685 1.00 98.88 413 PHE A C 1
ATOM 3236 O O . PHE A 1 413 ? -4.539 2.346 -1.620 1.00 98.88 413 PHE A O 1
ATOM 3243 N N . GLN A 1 414 ? -2.697 3.335 -0.820 1.00 98.50 414 GLN A N 1
ATOM 3244 C CA . GLN A 1 414 ? -2.282 3.946 -2.077 1.00 98.50 414 GLN A CA 1
ATOM 3245 C C . GLN A 1 414 ? -0.796 4.269 -1.999 1.00 98.50 414 GLN A C 1
ATOM 3247 O O . GLN A 1 414 ? -0.222 4.241 -0.915 1.00 98.50 414 GLN A O 1
ATOM 3252 N N . HIS A 1 415 ? -0.166 4.603 -3.116 1.00 98.25 415 HIS A N 1
ATOM 3253 C CA . HIS A 1 415 ? 1.269 4.840 -3.104 1.00 98.25 415 HIS A CA 1
ATOM 3254 C C . HIS A 1 415 ? 1.630 6.226 -2.550 1.00 98.25 415 HIS A C 1
ATOM 3256 O O . HIS A 1 415 ? 2.295 6.333 -1.518 1.00 98.25 415 HIS A O 1
ATOM 3262 N N . GLU A 1 416 ? 1.141 7.296 -3.183 1.00 96.62 416 GLU A N 1
ATOM 3263 C CA . GLU A 1 416 ? 1.493 8.667 -2.788 1.00 96.62 416 GLU A CA 1
ATOM 3264 C C . GLU A 1 416 ? 0.636 9.182 -1.615 1.00 96.62 416 GLU A C 1
ATOM 3266 O O . GLU A 1 416 ? -0.550 8.853 -1.518 1.00 96.62 416 GLU A O 1
ATOM 3271 N N . PRO A 1 417 ? 1.175 10.035 -0.729 1.00 97.19 417 PRO A N 1
ATOM 3272 C CA . PRO A 1 417 ? 0.384 10.662 0.327 1.00 97.19 417 PRO A CA 1
ATOM 3273 C C . PRO A 1 417 ? -0.656 11.656 -0.219 1.00 97.19 417 PRO A C 1
ATOM 3275 O O . PRO A 1 417 ? -0.490 12.256 -1.289 1.00 97.19 417 PRO A O 1
ATOM 3278 N N . ILE A 1 418 ? -1.725 11.886 0.550 1.00 98.19 418 ILE A N 1
ATOM 3279 C CA . ILE A 1 418 ? -2.670 12.982 0.304 1.00 98.19 418 ILE A CA 1
ATOM 3280 C C . ILE A 1 418 ? -2.328 14.229 1.119 1.00 98.19 418 ILE A C 1
ATOM 3282 O O . ILE A 1 418 ? -1.665 14.178 2.157 1.00 98.19 418 ILE A O 1
ATOM 3286 N N . CYS A 1 419 ? -2.819 15.359 0.622 1.00 98.00 419 CYS A N 1
ATOM 3287 C CA . CYS A 1 419 ? -2.721 16.664 1.257 1.00 98.00 419 CYS A CA 1
ATOM 3288 C C . CYS A 1 419 ? -3.510 16.696 2.571 1.00 98.00 419 CYS A C 1
ATOM 3290 O O . CYS A 1 419 ? -4.721 16.477 2.599 1.00 98.00 419 CYS A O 1
ATOM 3292 N N . THR A 1 420 ? -2.846 17.006 3.680 1.00 98.50 420 THR A N 1
ATOM 3293 C CA . THR A 1 420 ? -3.481 16.933 5.003 1.00 98.50 420 THR A CA 1
ATOM 3294 C C . THR A 1 420 ? -4.328 18.158 5.312 1.00 98.50 420 THR A C 1
ATOM 3296 O O . THR A 1 420 ? -5.213 18.092 6.165 1.00 98.50 420 THR A O 1
ATOM 3299 N N . ARG A 1 421 ? -4.068 19.283 4.625 1.00 97.44 421 ARG A N 1
ATOM 3300 C CA . ARG A 1 421 ? -4.636 20.613 4.913 1.00 97.44 421 ARG A CA 1
ATOM 3301 C C . ARG A 1 421 ? -4.471 21.044 6.376 1.00 97.44 421 ARG A C 1
ATOM 3303 O O . ARG A 1 421 ? -5.147 21.970 6.820 1.00 97.44 421 ARG A O 1
ATOM 3310 N N . ASN A 1 422 ? -3.578 20.396 7.121 1.00 97.94 422 ASN A N 1
ATOM 3311 C CA . ASN A 1 422 ? -3.293 20.712 8.508 1.00 97.94 422 ASN A CA 1
ATOM 3312 C C . ASN A 1 422 ? -2.183 21.771 8.564 1.00 97.94 422 ASN A C 1
ATOM 3314 O O . ASN A 1 422 ? -1.037 21.458 8.239 1.00 97.94 422 ASN A O 1
ATOM 3318 N N . PRO A 1 423 ? -2.460 23.014 9.004 1.00 97.06 423 PRO A N 1
ATOM 3319 C CA . PRO A 1 423 ? -1.457 24.080 9.009 1.00 97.06 423 PRO A CA 1
ATOM 3320 C C . PRO A 1 423 ? -0.219 23.777 9.865 1.00 97.06 423 PRO A C 1
ATOM 3322 O O . PRO A 1 423 ? 0.823 24.397 9.650 1.00 97.06 423 PRO A O 1
ATOM 3325 N N . ALA A 1 424 ? -0.318 22.835 10.813 1.00 97.25 424 ALA A N 1
ATOM 3326 C CA . ALA A 1 424 ? 0.807 22.375 11.625 1.00 97.25 424 ALA A CA 1
ATOM 3327 C C . ALA A 1 424 ? 1.812 21.508 10.838 1.00 97.25 424 ALA A C 1
ATOM 3329 O O . ALA A 1 424 ? 2.938 21.313 11.283 1.00 97.25 424 ALA A O 1
ATOM 3330 N N . GLU A 1 425 ? 1.441 21.020 9.652 1.00 97.31 425 GLU A N 1
ATOM 3331 C CA . GLU A 1 425 ? 2.193 20.018 8.888 1.00 97.31 425 GLU A CA 1
ATOM 3332 C C . GLU A 1 425 ? 2.848 20.593 7.627 1.00 97.31 425 GLU A C 1
ATOM 3334 O O . GLU A 1 425 ? 3.060 19.909 6.623 1.00 97.31 425 GLU A O 1
ATOM 3339 N N . LYS A 1 426 ? 3.210 21.878 7.678 1.00 97.31 426 LYS A N 1
ATOM 3340 C CA . LYS A 1 426 ? 3.978 22.545 6.615 1.00 97.31 426 LYS A CA 1
ATOM 3341 C C . LYS A 1 426 ? 5.434 22.092 6.527 1.00 97.31 426 LYS A C 1
ATOM 3343 O O . LYS A 1 426 ? 6.099 22.369 5.535 1.00 97.31 426 LYS A O 1
ATOM 3348 N N . SER A 1 427 ? 5.935 21.432 7.564 1.00 96.88 427 SER A N 1
ATOM 3349 C CA . SER A 1 427 ? 7.293 20.897 7.631 1.00 96.88 427 SER A CA 1
ATOM 3350 C C . SER A 1 427 ? 7.332 19.761 8.650 1.00 96.88 427 SER A C 1
ATOM 3352 O O . SER A 1 427 ? 7.671 19.973 9.814 1.00 96.88 427 SER A O 1
ATOM 3354 N N . VAL A 1 428 ? 6.957 18.559 8.224 1.00 96.94 428 VAL A N 1
ATOM 3355 C CA . VAL A 1 428 ? 6.971 17.356 9.065 1.00 96.94 428 VAL A CA 1
ATOM 3356 C C . VAL A 1 428 ? 8.297 16.637 8.876 1.00 96.94 428 VAL A C 1
ATOM 3358 O O . VAL A 1 428 ? 8.672 16.321 7.748 1.00 96.94 428 VAL A O 1
ATOM 3361 N N . MET A 1 429 ? 9.000 16.377 9.974 1.00 95.25 429 MET A N 1
ATOM 3362 C CA . MET A 1 429 ? 10.223 15.576 9.967 1.00 95.25 429 MET A CA 1
ATOM 3363 C C . MET A 1 429 ? 9.885 14.080 9.954 1.00 95.25 429 MET A C 1
ATOM 3365 O O . MET A 1 429 ? 8.912 13.683 10.600 1.00 95.25 429 MET A O 1
ATOM 3369 N N . PRO A 1 430 ? 10.684 13.240 9.275 1.00 94.81 430 PRO A N 1
ATOM 3370 C CA . PRO A 1 430 ? 10.508 11.799 9.357 1.00 94.81 430 PRO A CA 1
ATOM 3371 C C . PRO A 1 430 ? 10.792 11.308 10.781 1.00 94.81 430 PRO A C 1
ATOM 3373 O O . PRO A 1 430 ? 11.766 11.722 11.410 1.00 94.81 430 PRO A O 1
ATOM 3376 N N . ILE A 1 431 ? 9.967 10.377 11.258 1.00 94.31 431 ILE A N 1
ATOM 3377 C CA . ILE A 1 431 ? 10.191 9.598 12.485 1.00 94.31 431 ILE A CA 1
ATOM 3378 C C . ILE A 1 431 ? 11.486 8.793 12.336 1.00 94.31 431 ILE A C 1
ATOM 3380 O O . ILE A 1 431 ? 12.310 8.729 13.248 1.00 94.31 431 ILE A O 1
ATOM 3384 N N . ARG A 1 432 ? 11.677 8.212 11.148 1.00 90.50 432 ARG A N 1
ATOM 3385 C CA . ARG A 1 432 ? 12.891 7.522 10.727 1.00 90.50 432 ARG A CA 1
ATOM 3386 C C . ARG A 1 432 ? 13.202 7.890 9.282 1.00 90.50 432 ARG A C 1
ATOM 3388 O O . ARG A 1 432 ? 12.363 7.711 8.404 1.00 90.50 432 ARG A O 1
ATOM 3395 N N . ARG A 1 433 ? 14.408 8.405 9.046 1.00 90.00 433 ARG A N 1
ATOM 3396 C CA . ARG A 1 433 ? 14.872 8.905 7.745 1.00 90.00 433 ARG A CA 1
ATOM 3397 C C . ARG A 1 433 ? 15.638 7.832 6.970 1.00 90.00 433 ARG A C 1
ATOM 3399 O O . ARG A 1 433 ? 16.591 7.284 7.521 1.00 90.00 433 ARG A O 1
ATOM 3406 N N . ASN A 1 434 ? 15.312 7.649 5.688 1.00 86.62 434 ASN A N 1
ATOM 3407 C CA . ASN A 1 434 ? 16.213 7.006 4.719 1.00 86.62 434 ASN A CA 1
ATOM 3408 C C . ASN A 1 434 ? 16.550 7.976 3.581 1.00 86.62 434 ASN A C 1
ATOM 3410 O O . ASN A 1 434 ? 17.695 8.414 3.483 1.00 86.62 434 ASN A O 1
ATOM 3414 N N . ASP A 1 435 ? 15.548 8.393 2.802 1.00 80.94 435 ASP A N 1
ATOM 3415 C CA . ASP A 1 435 ? 15.773 9.201 1.594 1.00 80.94 435 ASP A CA 1
ATOM 3416 C C . ASP A 1 435 ? 15.376 10.671 1.772 1.00 80.94 435 ASP A C 1
ATOM 3418 O O . ASP A 1 435 ? 16.081 11.573 1.314 1.00 80.94 435 ASP A O 1
ATOM 3422 N N . THR A 1 436 ? 14.254 10.933 2.443 1.00 75.31 436 THR A N 1
ATOM 3423 C CA . THR A 1 436 ? 13.598 12.246 2.444 1.00 75.31 436 THR A CA 1
ATOM 3424 C C . THR A 1 436 ? 13.822 13.028 3.738 1.00 75.31 436 THR A C 1
ATOM 3426 O O . THR A 1 436 ? 14.048 12.472 4.812 1.00 75.31 436 THR A O 1
ATOM 3429 N N . GLU A 1 437 ? 13.776 14.358 3.634 1.00 84.62 437 GLU A N 1
ATOM 3430 C CA . GLU A 1 437 ? 13.911 15.282 4.768 1.00 84.62 437 GLU A CA 1
ATOM 3431 C C . GLU A 1 437 ? 12.540 15.759 5.267 1.00 84.62 437 GLU A C 1
ATOM 3433 O O . GLU A 1 437 ? 11.555 15.025 5.203 1.00 84.62 437 GLU A O 1
ATOM 3438 N N . ALA A 1 438 ? 12.456 16.983 5.787 1.00 93.06 438 ALA A N 1
ATOM 3439 C CA . ALA A 1 438 ? 11.177 17.601 6.083 1.00 93.06 438 ALA A CA 1
ATOM 3440 C C . ALA A 1 438 ? 10.301 17.675 4.823 1.00 93.06 438 ALA A C 1
ATOM 3442 O O . ALA A 1 438 ? 10.777 18.079 3.759 1.00 93.06 438 ALA A O 1
ATOM 3443 N N . TRP A 1 439 ? 9.015 17.348 4.946 1.00 95.62 439 TRP A N 1
ATOM 3444 C CA . TRP A 1 439 ? 8.053 17.502 3.854 1.00 95.62 439 TRP A CA 1
ATOM 3445 C C . TRP A 1 439 ? 6.840 18.325 4.278 1.00 95.62 439 TRP A C 1
ATOM 3447 O O . TRP A 1 439 ? 6.402 18.287 5.429 1.00 95.62 439 TRP A O 1
ATOM 3457 N N . ASN A 1 440 ? 6.297 19.088 3.332 1.00 97.00 440 ASN A N 1
ATOM 3458 C CA . ASN A 1 440 ? 5.094 19.886 3.532 1.00 97.00 440 ASN A CA 1
ATOM 3459 C C . ASN A 1 440 ? 3.859 19.058 3.147 1.00 97.00 440 ASN A C 1
ATOM 3461 O O . ASN A 1 440 ? 3.429 19.108 1.992 1.00 97.00 440 ASN A O 1
ATOM 3465 N N . PHE A 1 441 ? 3.305 18.330 4.122 1.00 97.62 441 PHE A N 1
ATOM 3466 C CA . PHE A 1 441 ? 2.067 17.550 3.990 1.00 97.62 441 PHE A CA 1
ATOM 3467 C C . PHE A 1 441 ? 0.812 18.425 3.924 1.00 97.62 441 PHE A C 1
ATOM 3469 O O . PHE A 1 441 ? -0.186 18.028 3.323 1.00 97.62 441 PHE A O 1
ATOM 3476 N N . CYS A 1 442 ? 0.872 19.638 4.479 1.00 97.94 442 CYS A N 1
ATOM 3477 C CA . CYS A 1 442 ? -0.235 20.589 4.446 1.00 97.94 442 CYS A CA 1
ATOM 3478 C C . CYS A 1 442 ? -0.626 20.974 3.014 1.00 97.94 442 CYS A C 1
ATOM 3480 O O . CYS A 1 442 ? -1.812 21.002 2.700 1.00 97.94 442 CYS A O 1
ATOM 3482 N N . ASP A 1 443 ? 0.356 21.258 2.152 1.00 96.69 443 ASP A N 1
ATOM 3483 C CA . ASP A 1 443 ? 0.121 21.878 0.840 1.00 96.69 443 ASP A CA 1
ATOM 3484 C C . ASP A 1 443 ? 0.425 20.950 -0.355 1.00 96.69 443 ASP A C 1
ATOM 3486 O O . ASP A 1 443 ? 0.108 21.291 -1.500 1.00 96.69 443 ASP A O 1
ATOM 3490 N N . ASN A 1 444 ? 1.032 19.778 -0.120 1.00 95.31 444 ASN A N 1
ATOM 3491 C CA . ASN A 1 444 ? 1.406 18.817 -1.166 1.00 95.31 444 ASN A CA 1
ATOM 3492 C C . ASN A 1 444 ? 0.719 17.458 -0.999 1.00 95.31 444 ASN A C 1
ATOM 3494 O O . ASN A 1 444 ? 0.097 17.181 0.017 1.00 95.31 444 ASN A O 1
ATOM 3498 N N . GLY A 1 445 ? 0.836 16.613 -2.025 1.00 95.00 445 GLY A N 1
ATOM 3499 C CA . GLY A 1 445 ? 0.135 15.332 -2.129 1.00 95.00 445 GLY A CA 1
ATOM 3500 C C . GLY A 1 445 ? -1.137 15.426 -2.970 1.00 95.00 445 GLY A C 1
ATOM 3501 O O . GLY A 1 445 ? -1.506 16.496 -3.477 1.00 95.00 445 GLY A O 1
ATOM 3502 N N . ALA A 1 446 ? -1.811 14.291 -3.142 1.00 96.12 446 ALA A N 1
ATOM 3503 C CA . ALA A 1 446 ? -3.070 14.246 -3.877 1.00 96.12 446 ALA A CA 1
ATOM 3504 C C . ALA A 1 446 ? -4.156 15.064 -3.146 1.00 96.12 446 ALA A C 1
ATOM 3506 O O . ALA A 1 446 ? -4.246 15.043 -1.919 1.00 96.12 446 ALA A O 1
ATOM 3507 N N . GLY A 1 447 ? -4.987 15.798 -3.894 1.00 96.25 447 GLY A N 1
ATOM 3508 C CA . GLY A 1 447 ? -6.074 16.614 -3.328 1.00 96.25 447 GLY A CA 1
ATOM 3509 C C . GLY A 1 447 ? -5.681 18.018 -2.846 1.00 96.25 447 GLY A C 1
ATOM 3510 O O . GLY A 1 447 ? -6.496 18.712 -2.226 1.00 96.25 447 GLY A O 1
ATOM 3511 N N . LYS A 1 448 ? -4.457 18.471 -3.153 1.00 95.00 448 LYS A N 1
ATOM 3512 C CA . LYS A 1 448 ? -4.037 19.866 -2.936 1.00 95.00 448 LYS A CA 1
ATOM 3513 C C . LYS A 1 448 ? -4.941 20.860 -3.698 1.00 95.00 448 LYS A C 1
ATOM 3515 O O . LYS A 1 448 ? -5.545 20.472 -4.697 1.00 95.00 448 LYS A O 1
ATOM 3520 N N . PRO A 1 449 ? -5.026 22.148 -3.300 1.00 86.94 449 PRO A N 1
ATOM 3521 C CA . PRO A 1 449 ? -6.040 23.092 -3.802 1.00 86.94 449 PRO A CA 1
ATOM 3522 C C . PRO A 1 449 ? -6.180 23.222 -5.330 1.00 86.94 449 PRO A C 1
ATOM 3524 O O . PRO A 1 449 ? -7.273 23.488 -5.815 1.00 86.94 449 PRO A O 1
ATOM 3527 N N . ASN A 1 450 ? -5.102 22.993 -6.088 1.00 90.50 450 ASN A N 1
ATOM 3528 C CA . ASN A 1 450 ? -5.080 23.095 -7.555 1.00 90.50 450 ASN A CA 1
ATOM 3529 C C . ASN A 1 450 ? -5.094 21.728 -8.267 1.00 90.50 450 ASN A C 1
ATOM 3531 O O . ASN A 1 450 ? -4.714 21.627 -9.434 1.00 90.50 450 ASN A O 1
ATOM 3535 N N . SER A 1 451 ? -5.452 20.655 -7.562 1.00 95.69 451 SER A N 1
ATOM 3536 C CA . SER A 1 451 ? -5.640 19.334 -8.159 1.00 95.69 451 SER A CA 1
ATOM 3537 C C . SER A 1 451 ? -6.804 19.328 -9.158 1.00 95.69 451 SER A C 1
ATOM 3539 O O . SER A 1 451 ? -7.712 20.155 -9.094 1.00 95.69 451 SER A O 1
ATOM 3541 N N . ALA A 1 452 ? -6.787 18.367 -10.085 1.00 95.12 452 ALA A N 1
ATOM 3542 C CA . ALA A 1 452 ? -7.873 18.182 -11.045 1.00 95.12 452 ALA A CA 1
ATOM 3543 C C . ALA A 1 452 ? -9.228 17.958 -10.333 1.00 95.12 452 ALA A C 1
ATOM 3545 O O . ALA A 1 452 ? -9.240 17.394 -9.234 1.00 95.12 452 ALA A O 1
ATOM 3546 N N . PRO A 1 453 ? -10.370 18.324 -10.952 1.00 96.88 453 PRO A N 1
ATOM 3547 C CA . PRO A 1 453 ? -11.688 18.209 -10.322 1.00 96.88 453 PRO A CA 1
ATOM 3548 C C . PRO A 1 453 ? -11.997 16.813 -9.772 1.00 96.88 453 PRO A C 1
ATOM 3550 O O . PRO A 1 453 ? -12.434 16.686 -8.633 1.00 96.88 453 PRO A O 1
ATOM 3553 N N . THR A 1 454 ? -11.697 15.760 -10.534 1.00 96.94 454 THR A N 1
ATOM 3554 C CA . THR A 1 454 ? -11.907 14.372 -10.099 1.00 96.94 454 THR A CA 1
ATOM 3555 C C . THR A 1 454 ? -10.993 13.984 -8.936 1.00 96.94 454 THR A C 1
ATOM 3557 O O . THR A 1 454 ? -11.425 13.305 -8.008 1.00 96.94 454 THR A O 1
ATOM 3560 N N . THR A 1 455 ? -9.754 14.484 -8.908 1.00 98.00 455 THR A N 1
ATOM 3561 C CA . THR A 1 455 ? -8.867 14.289 -7.755 1.00 98.00 455 THR A CA 1
ATOM 3562 C C . THR A 1 455 ? -9.426 14.951 -6.502 1.00 98.00 455 THR A C 1
ATOM 3564 O O . THR A 1 455 ? -9.402 14.349 -5.431 1.00 98.00 455 THR A O 1
ATOM 3567 N N . LEU A 1 456 ? -9.947 16.177 -6.623 1.00 98.06 456 LEU A N 1
ATOM 3568 C CA . LEU A 1 456 ? -10.611 16.855 -5.512 1.00 98.06 456 LEU A CA 1
ATOM 3569 C C . LEU A 1 456 ? -11.883 16.110 -5.093 1.00 98.06 456 LEU A C 1
ATOM 3571 O O . LEU A 1 456 ? -12.155 16.019 -3.906 1.00 98.06 456 LEU A O 1
ATOM 3575 N N . GLN A 1 457 ? -12.629 15.518 -6.026 1.00 98.25 457 GLN A N 1
ATOM 3576 C CA . GLN A 1 457 ? -13.796 14.700 -5.695 1.00 98.25 457 GLN A CA 1
ATOM 3577 C C . GLN A 1 457 ? -13.418 13.491 -4.828 1.00 98.25 457 GLN A C 1
ATOM 3579 O O . GLN A 1 457 ? -14.020 13.304 -3.774 1.00 98.25 457 GLN A O 1
ATOM 3584 N N . VAL A 1 458 ? -12.417 12.700 -5.232 1.00 98.62 458 VAL A N 1
ATOM 3585 C CA . VAL A 1 458 ? -11.931 11.560 -4.429 1.00 98.62 458 VAL A CA 1
ATOM 3586 C C . VAL A 1 458 ? -11.394 12.036 -3.083 1.00 98.62 458 VAL A C 1
ATOM 3588 O O . VAL A 1 458 ? -11.746 11.476 -2.051 1.00 98.62 458 VAL A O 1
ATOM 3591 N N . TYR A 1 459 ? -10.613 13.116 -3.070 1.00 98.56 459 TYR A N 1
ATOM 3592 C CA . TYR A 1 459 ? -10.119 13.716 -1.835 1.00 98.56 459 TYR A CA 1
ATOM 3593 C C . TYR A 1 459 ? -11.255 14.069 -0.866 1.00 98.56 459 TYR A C 1
ATOM 3595 O O . TYR A 1 459 ? -11.217 13.696 0.302 1.00 98.56 459 TYR A O 1
ATOM 3603 N N . GLU A 1 460 ? -12.298 14.743 -1.350 1.00 98.44 460 GLU A N 1
ATOM 3604 C CA . GLU A 1 460 ? -13.452 15.132 -0.540 1.00 98.44 460 GLU A CA 1
ATOM 3605 C C . GLU A 1 460 ? -14.259 13.909 -0.072 1.00 98.44 460 GLU A C 1
ATOM 3607 O O . GLU A 1 460 ? -14.737 13.903 1.061 1.00 98.44 460 GLU A O 1
ATOM 3612 N N . LEU A 1 461 ? -14.355 12.840 -0.877 1.00 98.75 461 LEU A N 1
ATOM 3613 C CA . LEU A 1 461 ? -14.916 11.555 -0.435 1.00 98.75 461 LEU A CA 1
ATOM 3614 C C . LEU A 1 461 ? -14.108 10.943 0.719 1.00 98.75 461 LEU A C 1
ATOM 3616 O O . LEU A 1 461 ? -14.693 10.347 1.617 1.00 98.75 461 LEU A O 1
ATOM 3620 N N . ILE A 1 462 ? -12.792 11.125 0.755 1.00 98.75 462 ILE A N 1
ATOM 3621 C CA . ILE A 1 462 ? -11.965 10.653 1.869 1.00 98.75 462 ILE A CA 1
ATOM 3622 C C . ILE A 1 462 ? -12.187 11.531 3.106 1.00 98.75 462 ILE A C 1
ATOM 3624 O O . ILE A 1 462 ? -12.563 11.033 4.169 1.00 98.75 462 ILE A O 1
ATOM 3628 N N . VAL A 1 463 ? -12.003 12.848 2.979 1.00 98.50 463 VAL A N 1
ATOM 3629 C CA . VAL A 1 463 ? -11.942 13.743 4.146 1.00 98.50 463 VAL A CA 1
ATOM 3630 C C . VAL A 1 463 ? -13.302 14.135 4.717 1.00 98.50 463 VAL A C 1
ATOM 3632 O O . VAL A 1 463 ? -13.352 14.608 5.846 1.00 98.50 463 VAL A O 1
ATOM 3635 N N . LYS A 1 464 ? -14.414 13.952 3.994 1.00 98.44 464 LYS A N 1
ATOM 3636 C CA . LYS A 1 464 ? -15.775 14.240 4.501 1.00 98.44 464 LYS A CA 1
ATOM 3637 C C . LYS A 1 464 ? -16.527 13.014 5.019 1.00 98.44 464 LYS A C 1
ATOM 3639 O O . LYS A 1 464 ? -17.711 13.121 5.338 1.00 98.44 464 LYS A O 1
ATOM 3644 N N . ASN A 1 465 ? -15.865 11.862 5.103 1.00 98.56 465 ASN A N 1
ATOM 3645 C CA . ASN A 1 465 ? -16.477 10.612 5.552 1.00 98.56 465 ASN A CA 1
ATOM 3646 C C . ASN A 1 465 ? -15.663 9.953 6.682 1.00 98.56 465 ASN A C 1
ATOM 3648 O O . ASN A 1 465 ? -15.497 8.733 6.732 1.00 98.56 465 ASN A O 1
ATOM 3652 N N . ALA A 1 466 ? -15.148 10.769 7.609 1.00 98.19 466 ALA A N 1
ATOM 3653 C CA . ALA A 1 466 ? -14.339 10.314 8.745 1.00 98.19 466 ALA A CA 1
ATOM 3654 C C . ALA A 1 466 ? -15.124 9.485 9.791 1.00 98.19 466 ALA A C 1
ATOM 3656 O O . ALA A 1 466 ? -14.546 8.925 10.729 1.00 98.19 466 ALA A O 1
ATOM 3657 N N . ASP A 1 467 ? -16.448 9.363 9.641 1.00 97.81 467 ASP A N 1
ATOM 3658 C CA . ASP A 1 467 ? -17.273 8.406 10.381 1.00 97.81 467 ASP A CA 1
ATOM 3659 C C . ASP A 1 467 ? -16.863 6.963 10.080 1.00 97.81 467 ASP A C 1
ATOM 3661 O O . ASP A 1 467 ? -16.787 6.159 11.012 1.00 97.81 467 ASP A O 1
ATOM 3665 N N . VAL A 1 468 ? -16.506 6.666 8.827 1.00 98.50 468 VAL A N 1
ATOM 3666 C CA . VAL A 1 468 ? -16.116 5.323 8.373 1.00 98.50 468 VAL A CA 1
ATOM 3667 C C . VAL A 1 468 ? -14.668 5.239 7.897 1.00 98.50 468 VAL A C 1
ATOM 3669 O O . VAL A 1 468 ? -14.042 4.214 8.136 1.00 98.50 468 VAL A O 1
ATOM 3672 N N . VAL A 1 469 ? -14.085 6.286 7.304 1.00 98.81 469 VAL A N 1
ATOM 3673 C CA . VAL A 1 469 ? -12.666 6.287 6.906 1.00 98.81 469 VAL A CA 1
ATOM 3674 C C . VAL A 1 469 ? -11.786 6.532 8.127 1.00 98.81 469 VAL A C 1
ATOM 3676 O O . VAL A 1 469 ? -11.860 7.591 8.749 1.00 98.81 469 VAL A O 1
ATOM 3679 N N . LYS A 1 470 ? -10.969 5.538 8.494 1.00 98.50 470 LYS A N 1
ATOM 3680 C CA . LYS A 1 470 ? -10.193 5.532 9.747 1.00 98.50 470 LYS A CA 1
ATOM 3681 C C . LYS A 1 470 ? -8.681 5.599 9.572 1.00 98.50 470 LYS A C 1
ATOM 3683 O O . LYS A 1 470 ? -7.989 5.781 10.568 1.00 98.50 470 LYS A O 1
ATOM 3688 N N . GLY A 1 471 ? -8.164 5.489 8.352 1.00 98.56 471 GLY A N 1
ATOM 3689 C CA . GLY A 1 471 ? -6.736 5.657 8.096 1.00 98.56 471 GLY A CA 1
ATOM 3690 C C . GLY A 1 471 ? -6.384 5.645 6.615 1.00 98.56 471 GLY A C 1
ATOM 3691 O O . GLY A 1 471 ? -7.075 5.008 5.815 1.00 98.56 471 GLY A O 1
ATOM 3692 N N . VAL A 1 472 ? -5.301 6.344 6.280 1.00 98.81 472 VAL A N 1
ATOM 3693 C CA . VAL A 1 472 ? -4.664 6.349 4.958 1.00 98.81 472 VAL A CA 1
ATOM 3694 C C . VAL A 1 472 ? -3.233 5.831 5.104 1.00 98.81 472 VAL A C 1
ATOM 3696 O O . VAL A 1 472 ? -2.495 6.267 5.986 1.00 98.81 472 VAL A O 1
ATOM 3699 N N . PHE A 1 473 ? -2.842 4.889 4.256 1.00 98.81 473 PHE A N 1
ATOM 3700 C CA . PHE A 1 473 ? -1.576 4.169 4.334 1.00 98.81 473 PHE A CA 1
ATOM 3701 C C . PHE A 1 473 ? -0.830 4.271 3.007 1.00 98.81 473 PHE A C 1
ATOM 3703 O O . PHE A 1 473 ? -1.383 3.941 1.954 1.00 98.81 473 PHE A O 1
ATOM 3710 N N . CYS A 1 474 ? 0.414 4.750 3.077 1.00 97.81 474 CYS A N 1
ATOM 3711 C CA . CYS A 1 474 ? 1.207 5.174 1.928 1.00 97.81 474 CYS A CA 1
ATOM 3712 C C . CYS A 1 474 ? 2.659 4.683 1.975 1.00 97.81 474 CYS A C 1
ATOM 3714 O O . CYS A 1 474 ? 3.186 4.322 3.036 1.00 97.81 474 CYS A O 1
ATOM 3716 N N . GLY A 1 475 ? 3.297 4.720 0.807 1.00 96.06 475 GLY A N 1
ATOM 3717 C CA . GLY A 1 475 ? 4.725 4.490 0.591 1.00 96.06 475 GLY A CA 1
ATOM 3718 C C . GLY A 1 475 ? 5.416 5.752 0.082 1.00 96.06 475 GLY A C 1
ATOM 3719 O O . GLY A 1 475 ? 5.264 6.821 0.676 1.00 96.06 475 GLY A O 1
ATOM 3720 N N . HIS A 1 476 ? 6.119 5.642 -1.047 1.00 96.12 476 HIS A N 1
ATOM 3721 C CA . HIS A 1 476 ? 6.642 6.735 -1.884 1.00 96.12 476 HIS A CA 1
ATOM 3722 C C . HIS A 1 476 ? 7.818 7.525 -1.301 1.00 96.12 476 HIS A C 1
ATOM 3724 O O . HIS A 1 476 ? 8.826 7.750 -1.962 1.00 96.12 476 HIS A O 1
ATOM 3730 N N . MET A 1 477 ? 7.715 7.972 -0.050 1.00 94.56 477 MET A N 1
ATOM 3731 C CA . MET A 1 477 ? 8.725 8.839 0.573 1.00 94.56 477 MET A CA 1
ATOM 3732 C C . MET A 1 477 ? 9.929 8.056 1.113 1.00 94.56 477 MET A C 1
ATOM 3734 O O . MET A 1 477 ? 10.901 8.651 1.579 1.00 94.56 477 MET A O 1
ATOM 3738 N N . HIS A 1 478 ? 9.854 6.722 1.114 1.00 95.44 478 HIS A N 1
ATOM 3739 C CA . HIS A 1 478 ? 10.888 5.816 1.623 1.00 95.44 478 HIS A CA 1
ATOM 3740 C C . HIS A 1 478 ? 11.316 6.090 3.080 1.00 95.44 478 HIS A C 1
ATOM 3742 O O . HIS A 1 478 ? 12.347 5.595 3.531 1.00 95.44 478 HIS A O 1
ATOM 3748 N N . SER A 1 479 ? 10.543 6.861 3.842 1.00 95.25 479 SER A N 1
ATOM 3749 C CA . SER A 1 479 ? 10.826 7.238 5.229 1.00 95.25 479 SER A CA 1
ATOM 3750 C C . SER A 1 479 ? 9.524 7.248 6.022 1.00 95.25 479 SER A C 1
ATOM 3752 O O . SER A 1 479 ? 8.457 7.490 5.456 1.00 95.25 479 SER A O 1
ATOM 3754 N N . ASP A 1 480 ? 9.608 7.003 7.328 1.00 96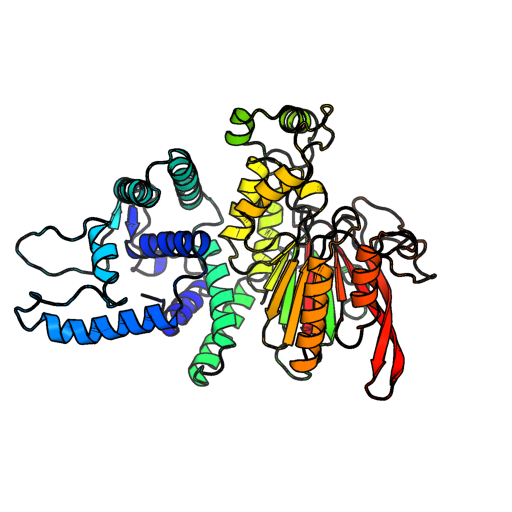.19 480 ASP A N 1
ATOM 3755 C CA . ASP A 1 480 ? 8.418 6.914 8.173 1.00 96.19 480 ASP A CA 1
ATOM 3756 C C . ASP A 1 480 ? 7.923 8.305 8.581 1.00 96.19 480 ASP A C 1
ATOM 3758 O O . ASP A 1 480 ? 8.642 9.054 9.244 1.00 96.19 480 ASP A O 1
ATOM 3762 N N . TYR A 1 481 ? 6.671 8.625 8.255 1.00 97.31 481 TYR A N 1
ATOM 3763 C CA . TYR A 1 481 ? 5.961 9.811 8.731 1.00 97.31 481 TYR A CA 1
ATOM 3764 C C . TYR A 1 481 ? 4.616 9.425 9.342 1.00 97.31 481 TYR A C 1
ATOM 3766 O O . TYR A 1 481 ? 3.943 8.488 8.908 1.00 97.31 481 TYR A O 1
ATOM 3774 N N . TYR A 1 482 ? 4.201 10.212 10.329 1.00 97.56 482 TYR A N 1
ATOM 3775 C CA . TYR A 1 482 ? 2.834 10.234 10.826 1.00 97.56 482 TYR A CA 1
ATOM 3776 C C . TYR A 1 482 ? 2.275 11.634 10.618 1.00 97.56 482 TYR A C 1
ATOM 3778 O O . TYR A 1 482 ? 2.917 12.617 10.990 1.00 97.56 482 TYR A O 1
ATOM 3786 N N . THR A 1 483 ? 1.087 11.702 10.029 1.00 98.19 483 THR A N 1
ATOM 3787 C CA . THR A 1 483 ? 0.377 12.956 9.779 1.00 98.19 483 THR A CA 1
ATOM 3788 C C . THR A 1 483 ? -1.114 12.817 10.049 1.00 98.19 483 THR A C 1
ATOM 3790 O O . THR A 1 483 ? -1.644 11.709 10.125 1.00 98.19 483 THR A O 1
ATOM 3793 N N . GLU A 1 484 ? -1.795 13.941 10.221 1.00 98.31 484 GLU A N 1
ATOM 3794 C CA . GLU A 1 484 ? -3.204 14.029 10.580 1.00 98.31 484 GLU A CA 1
ATOM 3795 C C . GLU A 1 484 ? -3.944 14.887 9.558 1.00 98.31 484 GLU A C 1
ATOM 3797 O O . GLU A 1 484 ? -3.865 16.117 9.561 1.00 98.31 484 GLU A O 1
ATOM 3802 N N . ILE A 1 485 ? -4.702 14.218 8.689 1.00 98.69 485 ILE A N 1
ATOM 3803 C CA . ILE A 1 485 ? -5.537 14.862 7.678 1.00 98.69 485 ILE A CA 1
ATOM 3804 C C . ILE A 1 485 ? -6.728 15.514 8.376 1.00 98.69 485 ILE A C 1
ATOM 3806 O O . ILE A 1 485 ? -7.472 14.831 9.082 1.00 98.69 485 ILE A O 1
ATOM 3810 N N . ILE A 1 486 ? -6.939 16.812 8.152 1.00 98.44 486 ILE A N 1
ATOM 3811 C CA . ILE A 1 486 ? -8.127 17.515 8.644 1.00 98.44 486 ILE A CA 1
ATOM 3812 C C . ILE A 1 486 ? -9.357 16.955 7.932 1.00 98.44 486 ILE A C 1
ATOM 3814 O O . ILE A 1 486 ? -9.457 17.010 6.706 1.00 98.44 486 ILE A O 1
ATOM 3818 N N . ALA A 1 487 ? -10.291 16.414 8.709 1.00 98.56 487 ALA A N 1
ATOM 3819 C CA . ALA A 1 487 ? -11.413 15.654 8.190 1.00 98.56 487 ALA A CA 1
ATOM 3820 C C . ALA A 1 487 ? -12.712 15.960 8.942 1.00 98.56 487 ALA A C 1
ATOM 3822 O O . ALA A 1 487 ? -12.741 16.598 9.993 1.00 98.56 487 ALA A O 1
ATOM 3823 N N . SER A 1 488 ? -13.825 15.494 8.392 1.00 98.50 488 SER A N 1
ATOM 3824 C CA . SER A 1 488 ? -15.150 15.684 8.957 1.00 98.50 488 SER A CA 1
ATOM 3825 C C . SER A 1 488 ? -16.107 14.569 8.556 1.00 98.50 488 SER A C 1
ATOM 3827 O O . SER A 1 488 ? -15.791 13.730 7.713 1.00 98.50 488 SER A O 1
ATOM 3829 N N . TYR A 1 489 ? -17.280 14.553 9.176 1.00 97.94 489 TYR A N 1
ATOM 3830 C CA . TYR A 1 489 ? -18.433 13.778 8.728 1.00 97.94 489 TYR A CA 1
ATOM 3831 C C . TYR A 1 489 ? -19.727 14.447 9.190 1.00 97.94 489 TYR A C 1
ATOM 3833 O O . TYR A 1 489 ? -19.719 15.268 10.111 1.00 97.94 489 TYR A O 1
ATOM 3841 N N . GLN A 1 490 ? -20.847 14.092 8.562 1.00 96.44 490 GLN A N 1
ATOM 3842 C CA . GLN A 1 490 ? -22.172 14.533 8.995 1.00 96.44 490 GLN A CA 1
ATOM 3843 C C . GLN A 1 490 ? -22.870 13.437 9.793 1.00 96.44 490 GLN A C 1
ATOM 3845 O O . GLN A 1 490 ? -22.958 12.289 9.363 1.00 96.44 490 GLN A O 1
ATOM 3850 N N . LYS A 1 491 ? -23.389 13.799 10.963 1.00 93.62 491 LYS A N 1
ATOM 3851 C CA . LYS A 1 491 ? -24.293 12.946 11.736 1.00 93.62 491 LYS A CA 1
ATOM 3852 C C . LYS A 1 491 ? -25.688 12.916 11.083 1.00 93.62 491 LYS A C 1
ATOM 3854 O O . LYS A 1 491 ? -26.047 13.856 10.373 1.00 93.62 491 LYS A O 1
ATOM 3859 N N . PRO A 1 492 ? -26.539 11.919 11.401 1.00 90.75 492 PRO A N 1
ATOM 3860 C CA . PRO A 1 492 ? -27.917 11.852 10.895 1.00 90.75 492 PRO A CA 1
ATOM 3861 C C . PRO A 1 492 ? -28.787 13.082 11.209 1.00 90.75 492 PRO A C 1
ATOM 3863 O O . PRO A 1 492 ? -29.758 13.345 10.510 1.00 90.75 492 PRO A O 1
ATOM 3866 N N . ASN A 1 493 ? -28.448 13.846 12.251 1.00 92.44 493 ASN A N 1
ATOM 3867 C CA . ASN A 1 493 ? -29.136 15.084 12.636 1.00 92.44 493 ASN A CA 1
ATOM 3868 C C . ASN A 1 493 ? -28.666 16.329 11.846 1.00 92.44 493 ASN A C 1
ATOM 3870 O O . ASN A 1 493 ? -29.100 17.434 12.160 1.00 92.44 493 ASN A O 1
ATOM 3874 N N . GLY A 1 494 ? -27.765 16.173 10.868 1.00 92.38 494 GLY A N 1
ATOM 3875 C CA . GLY A 1 494 ? -27.200 17.262 10.061 1.00 92.38 494 GLY A CA 1
ATOM 3876 C C . GLY A 1 494 ? -26.006 17.992 10.692 1.00 92.38 494 GLY A C 1
ATOM 3877 O O . GLY A 1 494 ? -25.426 18.875 10.062 1.00 92.38 494 GLY A O 1
ATOM 3878 N N . GLU A 1 495 ? -25.599 17.636 11.914 1.00 95.81 495 GLU A N 1
ATOM 3879 C CA . GLU A 1 495 ? -24.424 18.214 12.573 1.00 95.81 495 GLU A CA 1
ATOM 3880 C C . GLU A 1 495 ? -23.135 17.751 11.876 1.00 95.81 495 GLU A C 1
ATOM 3882 O O . GLU A 1 495 ? -22.913 16.553 11.685 1.00 95.81 495 GLU A O 1
ATOM 3887 N N . THR A 1 496 ? -22.260 18.698 11.530 1.00 97.56 496 THR A N 1
ATOM 3888 C CA . THR A 1 496 ? -20.922 18.391 11.007 1.00 97.56 496 THR A CA 1
ATOM 3889 C C . THR A 1 496 ? -19.935 18.253 12.159 1.00 97.56 496 THR A C 1
ATOM 3891 O O . THR A 1 496 ? -19.711 19.204 12.906 1.00 97.56 496 THR A O 1
ATOM 3894 N N . VAL A 1 497 ? -19.302 17.090 12.267 1.00 98.06 497 VAL A N 1
ATOM 3895 C CA . VAL A 1 497 ? -18.243 16.820 13.241 1.00 98.06 497 VAL A CA 1
ATOM 3896 C C . VAL A 1 497 ? -16.895 16.976 12.556 1.00 98.06 497 VAL A C 1
ATOM 3898 O O . VAL A 1 497 ? -16.662 16.352 11.526 1.00 98.06 497 VAL A O 1
ATOM 3901 N N . GLN A 1 498 ? -16.009 17.785 13.135 1.00 97.81 498 GLN A N 1
ATOM 3902 C CA . GLN A 1 498 ? -14.612 17.909 12.708 1.00 97.81 498 GLN A CA 1
ATOM 3903 C C . GLN A 1 498 ? -13.738 16.923 13.486 1.00 97.81 498 GLN A C 1
ATOM 3905 O O . GLN A 1 498 ? -13.938 16.712 14.683 1.00 97.81 498 GLN A O 1
ATOM 3910 N N . THR A 1 499 ? -12.777 16.306 12.810 1.00 97.69 499 THR A N 1
ATOM 3911 C CA . THR A 1 499 ? -11.856 15.319 13.380 1.00 97.69 499 THR A CA 1
ATOM 3912 C C . THR A 1 499 ? -10.606 15.200 12.502 1.00 97.69 499 THR A C 1
ATOM 3914 O O . THR A 1 499 ? -10.387 16.020 11.610 1.00 97.69 499 THR A O 1
ATOM 3917 N N . THR A 1 500 ? -9.772 14.197 12.751 1.00 97.94 500 THR A N 1
ATOM 3918 C CA . THR A 1 500 ? -8.617 13.884 11.914 1.00 97.94 500 THR A CA 1
ATOM 3919 C C . THR A 1 500 ? -8.638 12.429 11.469 1.00 97.94 500 THR A C 1
ATOM 3921 O O . THR A 1 500 ? -9.160 11.555 12.163 1.00 97.94 500 THR A O 1
ATOM 3924 N N . ILE A 1 501 ? -8.073 12.171 10.290 1.00 98.69 501 ILE A N 1
ATOM 3925 C CA . ILE A 1 501 ? -7.773 10.821 9.805 1.00 98.69 501 ILE A CA 1
ATOM 3926 C C . ILE A 1 501 ? -6.247 10.660 9.841 1.00 98.69 501 ILE A C 1
ATOM 3928 O O . ILE A 1 501 ? -5.551 11.489 9.245 1.00 98.69 501 ILE A O 1
ATOM 3932 N N . PRO A 1 502 ? -5.700 9.638 10.522 1.00 98.31 502 PRO A N 1
ATOM 3933 C CA . PRO A 1 502 ? -4.264 9.403 10.517 1.00 98.31 502 PRO A CA 1
ATOM 3934 C C . PRO A 1 502 ? -3.800 8.962 9.124 1.00 98.31 502 PRO A C 1
ATOM 3936 O O . PRO A 1 502 ? -4.412 8.093 8.496 1.00 98.31 502 PRO A O 1
ATOM 3939 N N . GLN A 1 503 ? -2.695 9.542 8.665 1.00 98.56 503 GLN A N 1
ATOM 3940 C CA . GLN A 1 503 ? -1.973 9.128 7.471 1.00 98.56 503 GLN A CA 1
ATOM 3941 C C . GLN A 1 503 ? -0.579 8.636 7.853 1.00 98.56 503 GLN A C 1
ATOM 3943 O O . GLN A 1 503 ? 0.221 9.376 8.436 1.00 98.56 503 GLN A O 1
ATOM 3948 N N . ILE A 1 504 ? -0.304 7.380 7.511 1.00 98.25 504 ILE A N 1
ATOM 3949 C CA . ILE A 1 504 ? 0.959 6.700 7.770 1.00 98.25 504 ILE A CA 1
ATOM 3950 C C . ILE A 1 504 ? 1.686 6.569 6.441 1.00 98.25 504 ILE A C 1
ATOM 3952 O O . ILE A 1 504 ? 1.223 5.875 5.539 1.00 98.25 504 ILE A O 1
ATOM 3956 N N . VAL A 1 505 ? 2.829 7.235 6.332 1.00 97.56 505 VAL A N 1
ATOM 3957 C CA . VAL A 1 505 ? 3.745 7.091 5.200 1.00 97.56 505 VAL A CA 1
ATOM 3958 C C . VAL A 1 505 ? 4.907 6.253 5.687 1.00 97.56 505 VAL A C 1
ATOM 3960 O O . VAL A 1 505 ? 5.477 6.575 6.726 1.00 97.56 505 VAL A O 1
ATOM 3963 N N . SER A 1 506 ? 5.208 5.160 5.001 1.00 95.88 506 SER A N 1
ATOM 3964 C CA . SER A 1 506 ? 6.134 4.154 5.516 1.00 95.88 506 SER A CA 1
ATOM 3965 C C . SER A 1 506 ? 7.486 4.160 4.813 1.00 95.88 506 SER A C 1
ATOM 3967 O O . SER A 1 506 ? 7.610 4.511 3.637 1.00 95.88 506 SER A O 1
ATOM 3969 N N . THR A 1 507 ? 8.514 3.753 5.560 1.00 95.94 507 THR A N 1
ATOM 3970 C CA . THR A 1 507 ? 9.806 3.378 4.982 1.00 95.94 507 THR A CA 1
ATOM 3971 C C . THR A 1 507 ? 9.624 2.265 3.948 1.00 95.94 507 THR A C 1
ATOM 3973 O O . THR A 1 507 ? 8.856 1.328 4.164 1.00 95.94 507 THR A O 1
ATOM 3976 N N . GLY A 1 508 ? 10.399 2.321 2.859 1.00 96.50 508 GLY A N 1
ATOM 3977 C CA . GLY A 1 508 ? 10.385 1.262 1.860 1.00 96.50 508 GLY A CA 1
ATOM 3978 C C . GLY A 1 508 ? 10.817 -0.092 2.419 1.00 96.50 508 GLY A C 1
ATOM 3979 O O . GLY A 1 508 ? 11.803 -0.210 3.151 1.00 96.50 508 GLY A O 1
ATOM 3980 N N . SER A 1 509 ? 10.105 -1.149 2.045 1.00 97.12 509 SER A N 1
ATOM 3981 C CA . SER A 1 509 ? 10.346 -2.499 2.557 1.00 97.12 509 SER A CA 1
ATOM 3982 C C . SER A 1 509 ? 11.721 -3.046 2.187 1.00 97.12 509 SER A C 1
ATOM 3984 O O . SER A 1 509 ? 12.178 -4.006 2.801 1.00 97.12 509 SER A O 1
ATOM 3986 N N . VAL A 1 510 ? 12.398 -2.428 1.223 1.00 95.38 510 VAL A N 1
ATOM 3987 C CA . VAL A 1 510 ? 13.718 -2.825 0.739 1.00 95.38 510 VAL A CA 1
ATOM 3988 C C . VAL A 1 510 ? 14.901 -2.388 1.616 1.00 95.38 510 VAL A C 1
ATOM 3990 O O . VAL A 1 510 ? 16.017 -2.888 1.453 1.00 95.38 510 VAL A O 1
ATOM 3993 N N . TYR A 1 511 ? 14.697 -1.464 2.556 1.00 94.31 511 TYR A N 1
ATOM 3994 C CA . TYR A 1 511 ? 15.799 -0.889 3.331 1.00 94.31 511 TYR A CA 1
ATOM 3995 C C . TYR A 1 511 ? 16.334 -1.815 4.443 1.00 94.31 511 TYR A C 1
ATOM 3997 O O . TYR A 1 511 ? 15.704 -2.780 4.875 1.00 94.31 511 TYR A O 1
ATOM 4005 N N . ASP A 1 512 ? 17.557 -1.515 4.895 1.00 91.31 512 ASP A N 1
ATOM 4006 C CA . ASP A 1 512 ? 18.234 -2.109 6.064 1.00 91.31 512 ASP A CA 1
ATOM 4007 C C . ASP A 1 512 ? 18.483 -3.622 6.032 1.00 91.31 512 ASP A C 1
ATOM 4009 O O . ASP A 1 512 ? 18.800 -4.218 7.061 1.00 91.31 512 ASP A O 1
ATOM 4013 N N . ARG A 1 513 ? 18.395 -4.250 4.853 1.00 87.81 513 ARG A N 1
ATOM 4014 C CA . ARG A 1 513 ? 18.605 -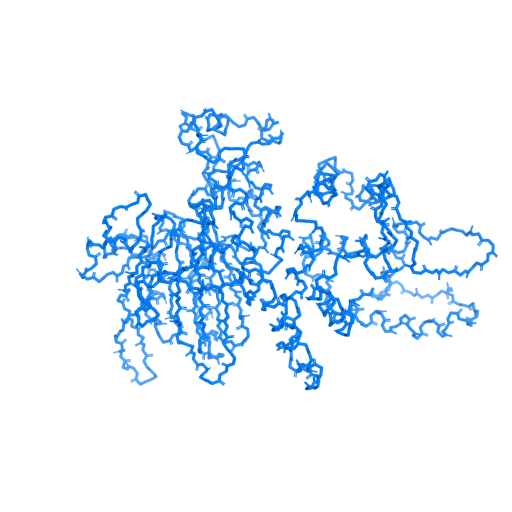5.691 4.588 1.00 87.81 513 ARG A CA 1
ATOM 4015 C C . ARG A 1 513 ? 17.612 -6.639 5.271 1.00 87.81 513 ARG A C 1
ATOM 4017 O O . ARG A 1 513 ? 17.342 -7.700 4.714 1.00 87.81 513 ARG A O 1
ATOM 4024 N N . VAL A 1 514 ? 17.067 -6.272 6.429 1.00 89.75 514 VAL A N 1
ATOM 4025 C CA . VAL A 1 514 ? 16.023 -7.008 7.163 1.00 89.75 514 VAL A CA 1
ATOM 4026 C C . VAL A 1 514 ? 14.612 -6.592 6.748 1.00 89.75 514 VAL A C 1
ATOM 4028 O O . VAL A 1 514 ? 13.674 -7.359 6.956 1.00 89.75 514 VAL A O 1
ATOM 4031 N N . GLY A 1 515 ? 14.482 -5.418 6.127 1.00 95.00 515 GLY A N 1
ATOM 4032 C CA . GLY A 1 515 ? 13.246 -4.898 5.568 1.00 95.00 515 GLY A CA 1
ATOM 4033 C C . GLY A 1 515 ? 12.350 -4.195 6.579 1.00 95.00 515 GLY A C 1
ATOM 4034 O O . GLY A 1 515 ? 12.577 -4.238 7.792 1.00 95.00 515 GLY A O 1
ATOM 4035 N N . HIS A 1 516 ? 11.324 -3.537 6.043 1.00 96.12 516 HIS A N 1
ATOM 4036 C CA . HIS A 1 516 ? 10.343 -2.741 6.786 1.00 96.12 516 HIS A CA 1
ATOM 4037 C C . HIS A 1 516 ? 8.922 -3.139 6.412 1.00 96.12 516 HIS A C 1
ATOM 4039 O O . HIS A 1 516 ? 8.650 -3.492 5.263 1.00 96.12 516 HIS A O 1
ATOM 4045 N N . ALA A 1 517 ? 8.012 -3.057 7.374 1.00 96.62 517 ALA A N 1
ATOM 4046 C CA . ALA A 1 517 ? 6.582 -3.223 7.155 1.00 96.62 517 ALA A CA 1
ATOM 4047 C C . ALA A 1 517 ? 5.774 -2.364 8.129 1.00 96.62 517 ALA A C 1
ATOM 4049 O O . ALA A 1 517 ? 6.255 -2.010 9.209 1.00 96.62 517 ALA A O 1
ATOM 4050 N N . VAL A 1 518 ? 4.513 -2.097 7.787 1.00 97.75 518 VAL A N 1
ATOM 4051 C CA . VAL A 1 518 ? 3.544 -1.552 8.746 1.00 97.75 518 VAL A CA 1
ATOM 4052 C C . VAL A 1 518 ? 2.660 -2.685 9.238 1.00 97.75 518 VAL A C 1
ATOM 4054 O O . VAL A 1 518 ? 2.034 -3.387 8.444 1.00 97.75 518 VAL A O 1
ATOM 4057 N N . ARG A 1 519 ? 2.589 -2.863 10.554 1.00 96.44 519 ARG A N 1
ATOM 4058 C CA . ARG A 1 519 ? 1.624 -3.750 11.198 1.00 96.44 519 ARG A CA 1
ATOM 4059 C C . ARG A 1 519 ? 0.443 -2.919 11.674 1.00 96.44 519 ARG A C 1
ATOM 4061 O O . ARG A 1 519 ? 0.587 -2.072 12.553 1.00 96.44 519 ARG A O 1
ATOM 4068 N N . ILE A 1 520 ? -0.721 -3.199 11.107 1.00 97.94 520 ILE A N 1
ATOM 4069 C CA . ILE A 1 520 ? -1.963 -2.485 11.377 1.00 97.94 520 ILE A CA 1
ATOM 4070 C C . ILE A 1 520 ? -2.906 -3.436 12.105 1.00 97.94 520 ILE A C 1
ATOM 4072 O O . ILE A 1 520 ? -3.220 -4.514 11.599 1.00 97.94 520 ILE A O 1
ATOM 4076 N N . VAL A 1 521 ? -3.371 -3.045 13.287 1.00 96.25 521 VAL A N 1
ATOM 4077 C CA . VAL A 1 521 ? -4.361 -3.798 14.061 1.00 96.25 521 VAL A CA 1
ATOM 4078 C C . VAL A 1 521 ? -5.652 -2.998 14.133 1.00 96.25 521 VAL A C 1
ATOM 4080 O O . VAL A 1 521 ? -5.657 -1.868 14.614 1.00 96.25 521 VAL A O 1
ATOM 4083 N N . VAL A 1 522 ? -6.750 -3.589 13.659 1.00 96.75 522 VAL A N 1
ATOM 4084 C CA . VAL A 1 522 ? -8.094 -3.010 13.765 1.00 96.75 522 VAL A CA 1
ATOM 4085 C C . VAL A 1 522 ? -8.842 -3.656 14.929 1.00 96.75 522 VAL A C 1
ATOM 4087 O O . VAL A 1 522 ? -9.221 -4.833 14.863 1.00 96.75 522 VAL A O 1
ATOM 4090 N N . GLU A 1 523 ? -9.046 -2.879 15.992 1.00 91.81 523 GLU A N 1
ATOM 4091 C CA . GLU A 1 523 ? -9.678 -3.302 17.255 1.00 91.81 523 GLU A CA 1
ATOM 4092 C C . GLU A 1 523 ? -11.199 -3.178 17.275 1.00 91.81 523 GLU A C 1
ATOM 4094 O O . GLU A 1 523 ? -11.767 -2.316 16.563 1.00 91.81 523 GLU A O 1
#

Nearest PDB structures (foldseek):
  7mno-assembly1_A  TM=2.427E-01  e=3.533E+00  Homo sapiens

Mean predicted aligned error: 14.53 Å

Solvent-accessible surface area (backbone atoms only — not comparable to full-atom values): 28233 Å² total; per-residue (Å²): 127,77,68,46,73,68,46,48,47,53,54,50,51,48,66,55,68,72,56,59,71,67,77,65,77,82,36,71,78,82,53,93,86,59,73,62,45,44,57,64,59,51,51,53,53,51,47,60,49,44,54,72,75,51,71,89,77,74,53,74,67,59,54,49,53,56,55,54,51,49,60,58,43,54,66,51,65,77,51,82,88,85,90,80,87,81,76,97,82,58,89,87,62,58,68,60,56,62,44,56,77,70,64,76,77,78,89,68,101,75,86,80,89,81,91,80,57,74,37,47,57,69,58,53,53,56,46,53,46,63,72,61,67,81,44,77,69,57,50,53,55,50,51,48,49,49,49,50,62,76,61,42,78,97,61,43,64,69,56,41,52,47,26,42,49,50,39,51,52,54,56,56,64,65,42,95,83,60,55,65,72,60,42,53,52,45,49,52,43,51,52,48,40,38,58,67,56,35,68,67,78,68,74,40,71,77,36,64,39,94,89,40,54,74,54,19,27,32,31,31,79,82,34,29,40,32,40,43,41,81,39,82,40,66,52,75,96,48,86,66,46,38,36,26,39,38,23,32,41,32,27,24,34,81,39,70,65,37,64,69,67,52,46,64,11,43,55,31,11,66,73,57,43,67,77,43,48,78,39,62,25,50,70,12,42,51,44,32,46,52,54,33,44,65,32,77,37,38,35,34,18,12,19,51,19,50,26,46,38,55,26,12,50,49,49,50,40,58,68,43,53,67,32,33,79,76,54,46,61,16,43,26,70,29,42,66,27,38,56,38,80,27,88,35,76,61,90,68,59,71,65,62,41,50,55,58,52,52,73,74,44,96,54,59,55,55,51,43,72,48,73,48,86,80,37,34,34,40,35,31,30,33,34,66,93,47,36,49,51,65,69,50,37,55,51,50,54,51,50,53,55,47,26,63,76,65,44,19,23,29,39,40,35,18,6,64,52,59,33,20,67,26,84,86,28,58,62,39,64,46,76,44,70,71,76,48,65,67,42,41,40,24,71,33,50,25,41,24,96,86,46,56,71,51,19,38,50,39,40,47,60,52,34,50,34,46,83,36,37,55,33,38,40,24,17,78,52,35,18,26,38,66,46,56,25,59,22,22,26,69,47,98,87,71,50,75,45,78,51,70,29,48,33,42,29,31,40,24,13,40,45,91,66,40,9,26,34,36,42,36,36,37,60

Sequence (523 aa):
MEPSLAGMVACLDKSIQGGSMASLGLLGKVDMTKNELTRGQMAQILYAVEKRFQPDRMTFDELRRLLGNLEETKGALDAEKAFSDVGYRNPNSNAICHAVAWGLICPRESGVFGVDDKVSQQELEQVLRRFSGDSSLVVDRVSDAVAYWCGAGDLGLAGMVGLNVYKQAREALAAKDMPKELGDALRKILDDARRAGRPQGQRTDVVGTKDDMKTWISRWDEGPFLREVNIKGLKPNTEPVEIVQVTDTHYNLVNKDDEIENNPSVMSTRQYRRWLRNGTSVPTIRNVLKFARHSDQTVVTGDILDYLSWGCLQLTVEEFFWTDINVLACLGGHDVTRVMQGKVKDPTSRESRLDILATDWPHDIFYVSKVVKDKVLLVAMFNDLGRYSQGQADALKADLERARRDNLAILIFQHEPICTRNPAEKSVMPIRRNDTEAWNFCDNGAGKPNSAPTTLQVYELIVKNADVVKGVFCGHMHSDYYTEIIASYQKPNGETVQTTIPQIVSTGSVYDRVGHAVRIVVE